Protein AF-0000000072981427 (afdb_homodimer)

Radius of gyration: 25.36 Å; Cα contacts (8 Å, |Δi|>4): 909; chains: 2; bounding box: 56×71×56 Å

Nearest PDB structures (foldseek):
  3c18-assembly2_C  TM=7.265E-01  e=6.516E-14  Exiguobacterium sibiricum 255-15
  6nmm-assembly1_D  TM=7.559E-01  e=4.165E-08  Geobacillus stearothermophilus
  6un8-assembly1_A  TM=7.479E-01  e=6.714E-08  Staphylococcus aureus
  1kny-assembly1_B  TM=7.616E-01  e=3.666E-07  Staphylococcus aureus
  1kan-assembly1_B  TM=7.055E-01  e=3.866E-07  Staphylococcus aureus

Structure (mmCIF, N/CA/C/O backbone):
data_AF-0000000072981427-model_v1
#
loop_
_entity.id
_entity.type
_entity.pdbx_description
1 polymer Nucleotidyltransferase
#
loop_
_atom_site.group_PDB
_atom_site.id
_atom_site.type_symbol
_atom_site.label_atom_id
_atom_site.label_alt_id
_atom_site.label_comp_id
_atom_site.label_asym_id
_atom_site.label_entity_id
_atom_site.label_seq_id
_atom_site.pdbx_PDB_ins_code
_atom_site.Cartn_x
_atom_site.Cartn_y
_atom_site.Cartn_z
_atom_site.occupancy
_atom_site.B_iso_or_equiv
_atom_site.auth_seq_id
_atom_site.auth_comp_id
_atom_site.auth_asym_id
_atom_site.auth_atom_id
_atom_site.pdbx_PDB_model_num
ATOM 1 N N . MET A 1 1 ? -13.695 -31.859 -2.684 1 55.47 1 MET A N 1
ATOM 2 C CA . MET A 1 1 ? -12.812 -31.203 -1.73 1 55.47 1 MET A CA 1
ATOM 3 C C . MET A 1 1 ? -11.609 -32.062 -1.406 1 55.47 1 MET A C 1
ATOM 5 O O . MET A 1 1 ? -10.469 -31.609 -1.407 1 55.47 1 MET A O 1
ATOM 9 N N . ASN A 1 2 ? -11.961 -33.344 -1.376 1 61.03 2 ASN A N 1
ATOM 10 C CA . ASN A 1 2 ? -10.938 -34.312 -1 1 61.03 2 ASN A CA 1
ATOM 11 C C . ASN A 1 2 ? -9.945 -34.531 -2.135 1 61.03 2 ASN A C 1
ATOM 13 O O . ASN A 1 2 ? -8.742 -34.656 -1.898 1 61.03 2 ASN A O 1
ATOM 17 N N . ASP A 1 3 ? -10.492 -34.406 -3.344 1 70.19 3 ASP A N 1
ATOM 18 C CA . ASP A 1 3 ? -9.648 -34.656 -4.508 1 70.19 3 ASP A CA 1
ATOM 19 C C . ASP A 1 3 ? -8.672 -33.5 -4.727 1 70.19 3 ASP A C 1
ATOM 21 O O . ASP A 1 3 ? -7.516 -33.719 -5.102 1 70.19 3 ASP A O 1
ATOM 25 N N . ASN A 1 4 ? -9.117 -32.406 -4.332 1 77.94 4 ASN A N 1
ATOM 26 C CA . ASN A 1 4 ? -8.266 -31.234 -4.484 1 77.94 4 ASN A CA 1
ATOM 27 C C . ASN A 1 4 ? -7.102 -31.25 -3.496 1 77.94 4 ASN A C 1
ATOM 29 O O . ASN A 1 4 ? -5.969 -30.938 -3.861 1 77.94 4 ASN A O 1
ATOM 33 N N . ILE A 1 5 ? -7.406 -31.875 -2.424 1 82.25 5 ILE A N 1
ATOM 34 C CA . ILE A 1 5 ? -6.379 -31.906 -1.388 1 82.25 5 ILE A CA 1
ATOM 35 C C . ILE A 1 5 ? -5.277 -32.906 -1.783 1 82.25 5 ILE A C 1
ATOM 37 O O . ILE A 1 5 ? -4.09 -32.594 -1.63 1 82.25 5 ILE A O 1
ATOM 41 N N . ILE A 1 6 ? -5.668 -33.969 -2.314 1 87.5 6 ILE A N 1
ATOM 42 C CA . ILE A 1 6 ? -4.715 -35 -2.723 1 87.5 6 ILE A CA 1
ATOM 43 C C . ILE A 1 6 ? -3.832 -34.469 -3.848 1 87.5 6 ILE A C 1
ATOM 45 O O . ILE A 1 6 ? -2.619 -34.688 -3.857 1 87.5 6 ILE A O 1
ATOM 49 N N . LYS A 1 7 ? -4.484 -33.781 -4.699 1 90.25 7 LYS A N 1
ATOM 50 C CA . LYS A 1 7 ? -3.754 -33.188 -5.82 1 90.25 7 LYS A CA 1
ATOM 51 C C . LYS A 1 7 ? -2.688 -32.219 -5.332 1 90.25 7 LYS A C 1
ATOM 53 O O . LYS A 1 7 ? -1.546 -32.25 -5.793 1 90.25 7 LYS A O 1
ATOM 58 N N . TYR A 1 8 ? -3.045 -31.438 -4.422 1 90.62 8 TYR A N 1
ATOM 59 C CA . TYR A 1 8 ? -2.121 -30.453 -3.879 1 90.62 8 TYR A CA 1
ATOM 60 C C . TYR A 1 8 ? -0.992 -31.125 -3.109 1 90.62 8 TYR A C 1
ATOM 62 O O . TYR A 1 8 ? 0.171 -30.734 -3.234 1 90.62 8 TYR A O 1
ATOM 70 N N . GLN A 1 9 ? -1.367 -32.156 -2.4 1 90.5 9 GLN A N 1
ATOM 71 C CA . GLN A 1 9 ? -0.367 -32.875 -1.622 1 90.5 9 GLN A CA 1
ATOM 72 C C . GLN A 1 9 ? 0.63 -33.594 -2.533 1 90.5 9 GLN A C 1
ATOM 74 O O . GLN A 1 9 ? 1.832 -33.594 -2.26 1 90.5 9 GLN A O 1
ATOM 79 N N . THR A 1 10 ? 0.104 -34.094 -3.521 1 93.81 10 THR A N 1
ATOM 80 C CA . THR A 1 10 ? 0.963 -34.781 -4.48 1 93.81 10 THR A CA 1
ATOM 81 C C . THR A 1 10 ? 1.921 -33.812 -5.148 1 93.81 10 THR A C 1
ATOM 83 O O . THR A 1 10 ? 3.123 -34.062 -5.23 1 93.81 10 THR A O 1
ATOM 86 N N . ALA A 1 11 ? 1.362 -32.719 -5.598 1 93.31 11 ALA A N 1
ATOM 87 C CA . ALA A 1 11 ? 2.189 -31.672 -6.215 1 93.31 11 ALA A CA 1
ATOM 88 C C . ALA A 1 11 ? 3.275 -31.203 -5.254 1 93.31 11 ALA A C 1
ATOM 90 O O . ALA A 1 11 ? 4.445 -31.109 -5.633 1 93.31 11 ALA A O 1
ATOM 91 N N . PHE A 1 12 ? 2.85 -31.016 -4.074 1 93.56 12 PHE A N 1
ATOM 92 C CA . PHE A 1 12 ? 3.756 -30.547 -3.031 1 93.56 12 PHE A CA 1
ATOM 93 C C . PHE A 1 12 ? 4.875 -31.562 -2.797 1 93.56 12 PHE A C 1
ATOM 95 O O . PHE A 1 12 ? 6.055 -31.203 -2.803 1 93.56 12 PHE A O 1
ATOM 102 N N . ASN A 1 13 ? 4.539 -32.75 -2.646 1 94.56 13 ASN A N 1
ATOM 103 C CA . ASN A 1 13 ? 5.516 -33.812 -2.359 1 94.56 13 ASN A CA 1
ATOM 104 C C . ASN A 1 13 ? 6.492 -34 -3.518 1 94.56 13 ASN A C 1
ATOM 106 O O . ASN A 1 13 ? 7.688 -34.188 -3.299 1 94.56 13 ASN A O 1
ATOM 110 N N . ASN A 1 14 ? 5.98 -33.906 -4.668 1 94.06 14 ASN A N 1
ATOM 111 C CA . ASN A 1 14 ? 6.836 -34.031 -5.84 1 94.06 14 ASN A CA 1
ATOM 112 C C . ASN A 1 14 ? 7.902 -32.938 -5.883 1 94.06 14 ASN A C 1
ATOM 114 O O . ASN A 1 14 ? 9.086 -33.219 -6.086 1 94.06 14 ASN A O 1
ATOM 118 N N . VAL A 1 15 ? 7.465 -31.797 -5.68 1 93.62 15 VAL A N 1
ATOM 119 C CA . VAL A 1 15 ? 8.375 -30.656 -5.75 1 93.62 15 VAL A CA 1
ATOM 120 C C . VAL A 1 15 ? 9.398 -30.734 -4.613 1 93.62 15 VAL A C 1
ATOM 122 O O . VAL A 1 15 ? 10.594 -30.531 -4.828 1 93.62 15 VAL A O 1
ATOM 125 N N . ILE A 1 16 ? 8.945 -31.078 -3.463 1 95.06 16 ILE A N 1
ATOM 126 C CA . ILE A 1 16 ? 9.82 -31.141 -2.297 1 95.06 16 ILE A CA 1
ATOM 127 C C . ILE A 1 16 ? 10.867 -32.25 -2.496 1 95.06 16 ILE A C 1
ATOM 129 O O . ILE A 1 16 ? 12.047 -32.031 -2.184 1 95.06 16 ILE A O 1
ATOM 133 N N . ASN A 1 17 ? 10.422 -33.344 -2.986 1 94.5 17 ASN A N 1
ATOM 134 C CA . ASN A 1 17 ? 11.352 -34.438 -3.238 1 94.5 17 ASN A CA 1
ATOM 135 C C . ASN A 1 17 ? 12.438 -34.031 -4.227 1 94.5 17 ASN A C 1
ATOM 137 O O . ASN A 1 17 ? 13.617 -34.312 -4.023 1 94.5 17 ASN A O 1
ATOM 141 N N . ARG A 1 18 ? 12.039 -33.344 -5.191 1 92.25 18 ARG A N 1
ATOM 142 C CA . ARG A 1 18 ? 12.992 -32.875 -6.184 1 92.25 18 ARG A CA 1
ATOM 143 C C . ARG A 1 18 ? 13.969 -31.875 -5.566 1 92.25 18 ARG A C 1
ATOM 145 O O . ARG A 1 18 ? 15.18 -31.953 -5.797 1 92.25 18 ARG A O 1
ATOM 152 N N . LEU A 1 19 ? 13.438 -30.969 -4.809 1 93.56 19 LEU A N 1
ATOM 153 C CA . LEU A 1 19 ? 14.266 -29.938 -4.203 1 93.56 19 LEU A CA 1
ATOM 154 C C . LEU A 1 19 ? 15.203 -30.531 -3.152 1 93.56 19 LEU A C 1
ATOM 156 O O . LEU A 1 19 ? 16.344 -30.094 -3.012 1 93.56 19 LEU A O 1
ATOM 160 N N . ARG A 1 20 ? 14.75 -31.516 -2.465 1 94.19 20 ARG A N 1
ATOM 161 C CA . ARG A 1 20 ? 15.539 -32.156 -1.432 1 94.19 20 ARG A CA 1
ATOM 162 C C . ARG A 1 20 ? 16.766 -32.844 -2.031 1 94.19 20 ARG A C 1
ATOM 164 O O . ARG A 1 20 ? 17.828 -32.906 -1.398 1 94.19 20 ARG A O 1
ATOM 171 N N . ASN A 1 21 ? 16.625 -33.25 -3.164 1 91.81 21 ASN A N 1
ATOM 172 C CA . ASN A 1 21 ? 17.703 -34 -3.816 1 91.81 21 ASN A CA 1
ATOM 173 C C . ASN A 1 21 ? 18.625 -33.062 -4.586 1 91.81 21 ASN A C 1
ATOM 175 O O . ASN A 1 21 ? 19.625 -33.5 -5.148 1 91.81 21 ASN A O 1
ATOM 179 N N . ASN A 1 22 ? 18.312 -31.859 -4.617 1 91.44 22 ASN A N 1
ATOM 180 C CA . ASN A 1 22 ? 19.172 -30.859 -5.266 1 91.44 22 ASN A CA 1
ATOM 181 C C . ASN A 1 22 ? 20.188 -30.281 -4.293 1 91.44 22 ASN A C 1
ATOM 183 O O . ASN A 1 22 ? 19.812 -29.672 -3.283 1 91.44 22 ASN A O 1
ATOM 187 N N . GLU A 1 23 ? 21.375 -30.391 -4.621 1 89.31 23 GLU A N 1
ATOM 188 C CA . GLU A 1 23 ? 22.438 -30.016 -3.703 1 89.31 23 GLU A CA 1
ATOM 189 C C . GLU A 1 23 ? 22.484 -28.516 -3.482 1 89.31 23 GLU A C 1
ATOM 191 O O . GLU A 1 23 ? 22.922 -28.047 -2.434 1 89.31 23 GLU A O 1
ATOM 196 N N . SER A 1 24 ? 21.984 -27.828 -4.402 1 91.75 24 SER A N 1
ATOM 197 C CA . SER A 1 24 ? 22.047 -26.375 -4.301 1 91.75 24 SER A CA 1
ATOM 198 C C . SER A 1 24 ? 20.953 -25.828 -3.373 1 91.75 24 SER A C 1
ATOM 200 O O . SER A 1 24 ? 21.031 -24.688 -2.916 1 91.75 24 SER A O 1
ATOM 202 N N . VAL A 1 25 ? 19.953 -26.625 -3.17 1 94.44 25 VAL A N 1
ATOM 203 C CA . VAL A 1 25 ? 18.859 -26.203 -2.303 1 94.44 25 VAL A CA 1
ATOM 204 C C . VAL A 1 25 ? 19.188 -26.547 -0.852 1 94.44 25 VAL A C 1
ATOM 206 O O . VAL A 1 25 ? 19.406 -27.719 -0.518 1 94.44 25 VAL A O 1
ATOM 209 N N . LEU A 1 26 ? 19.141 -25.516 -0.061 1 95.81 26 LEU A N 1
ATOM 210 C CA . LEU A 1 26 ? 19.562 -25.703 1.325 1 95.81 26 LEU A CA 1
ATOM 211 C C . LEU A 1 26 ? 18.359 -25.875 2.24 1 95.81 26 LEU A C 1
ATOM 213 O O . LEU A 1 26 ? 18.438 -26.562 3.264 1 95.81 26 LEU A O 1
ATOM 217 N N . ALA A 1 27 ? 17.359 -25.219 1.921 1 95.56 27 ALA A N 1
ATOM 218 C CA . ALA A 1 27 ? 16.156 -25.297 2.762 1 95.56 27 ALA A CA 1
ATOM 219 C C . ALA A 1 27 ? 14.914 -24.891 1.98 1 95.56 27 ALA A C 1
ATOM 221 O O . ALA A 1 27 ? 14.992 -24.141 1.003 1 95.56 27 ALA A O 1
ATOM 222 N N . VAL A 1 28 ? 13.797 -25.453 2.414 1 95.94 28 VAL A N 1
ATOM 223 C CA . VAL A 1 28 ? 12.492 -25.125 1.841 1 95.94 28 VAL A CA 1
ATOM 224 C C . VAL A 1 28 ? 11.484 -24.859 2.959 1 95.94 28 VAL A C 1
ATOM 226 O O . VAL A 1 28 ? 11.422 -25.625 3.93 1 95.94 28 VAL A O 1
ATOM 229 N N . MET A 1 29 ? 10.805 -23.766 2.818 1 93.12 29 MET A N 1
ATOM 230 C CA . MET A 1 29 ? 9.68 -23.453 3.691 1 93.12 29 MET A CA 1
ATOM 231 C C . MET A 1 29 ? 8.383 -23.328 2.891 1 93.12 29 MET A C 1
ATOM 233 O O . MET A 1 29 ? 8.398 -22.891 1.738 1 93.12 29 MET A O 1
ATOM 237 N N . VAL A 1 30 ? 7.34 -23.812 3.467 1 93.75 30 VAL A N 1
ATOM 238 C CA . VAL A 1 30 ? 6.023 -23.688 2.85 1 93.75 30 VAL A CA 1
ATOM 239 C C . VAL A 1 30 ? 5.156 -22.734 3.68 1 93.75 30 VAL A C 1
ATOM 241 O O . VAL A 1 30 ? 5.289 -22.672 4.902 1 93.75 30 VAL A O 1
ATOM 244 N N . PHE A 1 31 ? 4.355 -21.875 2.982 1 88.19 31 PHE A N 1
ATOM 245 C CA . PHE A 1 31 ? 3.439 -20.969 3.668 1 88.19 31 PHE A CA 1
ATOM 246 C C . PHE A 1 31 ? 2.156 -20.781 2.863 1 88.19 31 PHE A C 1
ATOM 248 O O . PHE A 1 31 ? 1.957 -21.453 1.844 1 88.19 31 PHE A O 1
ATOM 255 N N . GLY A 1 32 ? 1.203 -20.078 3.477 1 85.56 32 GLY A N 1
ATOM 256 C CA . GLY A 1 32 ? -0.062 -19.859 2.793 1 85.56 32 GLY A CA 1
ATOM 257 C C . GLY A 1 32 ? -1.084 -20.938 3.07 1 85.56 32 GLY A C 1
ATOM 258 O O . GLY A 1 32 ? -1.137 -21.484 4.176 1 85.56 32 GLY A O 1
ATOM 259 N N . SER A 1 33 ? -1.83 -21.234 2.053 1 83.25 33 SER A N 1
ATOM 260 C CA . SER A 1 33 ? -3.004 -22.094 2.219 1 83.25 33 SER A CA 1
ATOM 261 C C . SER A 1 33 ? -2.607 -23.531 2.553 1 83.25 33 SER A C 1
ATOM 263 O O . SER A 1 33 ? -3.383 -24.266 3.162 1 83.25 33 SER A O 1
ATOM 265 N N . MET A 1 34 ? -1.425 -23.859 2.189 1 80.81 34 MET A N 1
ATOM 266 C CA . MET A 1 34 ? -0.952 -25.219 2.488 1 80.81 34 MET A CA 1
ATOM 267 C C . MET A 1 34 ? -0.782 -25.406 3.99 1 80.81 34 MET A C 1
ATOM 269 O O . MET A 1 34 ? -0.944 -26.516 4.496 1 80.81 34 MET A O 1
ATOM 273 N N . VAL A 1 35 ? -0.45 -24.406 4.629 1 80.25 35 VAL A N 1
ATOM 274 C CA . VAL A 1 35 ? -0.17 -24.469 6.059 1 80.25 35 VAL A CA 1
ATOM 275 C C . VAL A 1 35 ? -1.442 -24.188 6.848 1 80.25 35 VAL A C 1
ATOM 277 O O . VAL A 1 35 ? -1.757 -24.891 7.809 1 80.25 35 VAL A O 1
ATOM 280 N N . THR A 1 36 ? -2.195 -23.172 6.434 1 76 36 THR A N 1
ATOM 281 C CA . THR A 1 36 ? -3.371 -22.734 7.18 1 76 36 THR A CA 1
ATOM 282 C C . THR A 1 36 ? -4.539 -23.688 6.957 1 76 36 THR A C 1
ATOM 284 O O . THR A 1 36 ? -5.484 -23.719 7.746 1 76 36 THR A O 1
ATOM 287 N N . GLY A 1 37 ? -4.527 -24.359 5.84 1 74.88 37 GLY A N 1
ATOM 288 C CA . GLY A 1 37 ? -5.562 -25.344 5.578 1 74.88 37 GLY A CA 1
ATOM 289 C C . GLY A 1 37 ? -6.734 -24.781 4.797 1 74.88 37 GLY A C 1
ATOM 290 O O . GLY A 1 37 ? -7.703 -25.5 4.52 1 74.88 37 GLY A O 1
ATOM 291 N N . ASP A 1 38 ? -6.719 -23.594 4.492 1 78 38 ASP A N 1
ATOM 292 C CA . ASP A 1 38 ? -7.816 -22.984 3.746 1 78 38 ASP A CA 1
ATOM 293 C C . ASP A 1 38 ? -7.605 -23.141 2.24 1 78 38 ASP A C 1
ATOM 295 O O . ASP A 1 38 ? -7.738 -22.172 1.489 1 78 38 ASP A O 1
ATOM 299 N N . LEU A 1 39 ? -7.309 -24.344 1.842 1 81.19 39 LEU A N 1
ATOM 300 C CA . LEU A 1 39 ? -7.105 -24.672 0.434 1 81.19 39 LEU A CA 1
ATOM 301 C C . LEU A 1 39 ? -8.43 -24.672 -0.322 1 81.19 39 LEU A C 1
ATOM 303 O O . LEU A 1 39 ? -9.445 -25.141 0.192 1 81.19 39 LEU A O 1
ATOM 307 N N . TRP A 1 40 ? -8.391 -24.047 -1.452 1 82.06 40 TRP A N 1
ATOM 308 C CA . TRP A 1 40 ? -9.531 -24.094 -2.357 1 82.06 40 TRP A CA 1
ATOM 309 C C . TRP A 1 40 ? -9.078 -24.328 -3.795 1 82.06 40 TRP A C 1
ATOM 311 O O . TRP A 1 40 ? -7.883 -24.484 -4.059 1 82.06 40 TRP A O 1
ATOM 321 N N . GLU A 1 41 ? -9.922 -24.359 -4.762 1 81.38 41 GLU A N 1
ATOM 322 C CA . GLU A 1 41 ? -9.641 -24.844 -6.109 1 81.38 41 GLU A CA 1
ATOM 323 C C . GLU A 1 41 ? -8.664 -23.922 -6.84 1 81.38 41 GLU A C 1
ATOM 325 O O . GLU A 1 41 ? -7.898 -24.375 -7.691 1 81.38 41 GLU A O 1
ATOM 330 N N . GLU A 1 42 ? -8.602 -22.688 -6.477 1 83.88 42 GLU A N 1
ATOM 331 C CA . GLU A 1 42 ? -7.746 -21.766 -7.219 1 83.88 42 GLU A CA 1
ATOM 332 C C . GLU A 1 42 ? -6.516 -21.375 -6.402 1 83.88 42 GLU A C 1
ATOM 334 O O . GLU A 1 42 ? -5.754 -20.484 -6.797 1 83.88 42 GLU A O 1
ATOM 339 N N . SER A 1 43 ? -6.254 -22.188 -5.395 1 87.88 43 SER A N 1
ATOM 340 C CA . SER A 1 43 ? -5.102 -21.891 -4.547 1 87.88 43 SER A CA 1
ATOM 341 C C . SER A 1 43 ? -3.793 -22.234 -5.25 1 87.88 43 SER A C 1
ATOM 343 O O . SER A 1 43 ? -3.777 -23.062 -6.168 1 87.88 43 SER A O 1
ATOM 345 N N . ASP A 1 44 ? -2.826 -21.547 -4.852 1 91.81 44 ASP A N 1
ATOM 346 C CA . ASP A 1 44 ? -1.47 -21.922 -5.227 1 91.81 44 ASP A CA 1
ATOM 347 C C . ASP A 1 44 ? -0.688 -22.422 -4.012 1 91.81 44 ASP A C 1
ATOM 349 O O . ASP A 1 44 ? -1.183 -22.375 -2.885 1 91.81 44 ASP A O 1
ATOM 353 N N . ILE A 1 45 ? 0.431 -23.109 -4.324 1 93.06 45 ILE A N 1
ATOM 354 C CA . ILE A 1 45 ? 1.374 -23.484 -3.275 1 93.06 45 ILE A CA 1
ATOM 355 C C . ILE A 1 45 ? 2.469 -22.422 -3.166 1 93.06 45 ILE A C 1
ATOM 357 O O . ILE A 1 45 ? 3.109 -22.078 -4.164 1 93.06 45 ILE A O 1
ATOM 361 N N . ASP A 1 46 ? 2.625 -21.938 -2.018 1 92.62 46 ASP A N 1
ATOM 362 C CA . ASP A 1 46 ? 3.65 -20.922 -1.791 1 92.62 46 ASP A CA 1
ATOM 363 C C . ASP A 1 46 ? 4.883 -21.531 -1.125 1 92.62 46 ASP A C 1
ATOM 365 O O . ASP A 1 46 ? 4.793 -22.094 -0.035 1 92.62 46 ASP A O 1
ATOM 369 N N . LEU A 1 47 ? 6.059 -21.359 -1.753 1 93.62 47 LEU A N 1
ATOM 370 C CA . LEU A 1 47 ? 7.297 -21.906 -1.217 1 93.62 47 LEU A CA 1
ATOM 371 C C . LEU A 1 47 ? 8.352 -20.828 -1.058 1 93.62 47 LEU A C 1
ATOM 373 O O . LEU A 1 47 ? 8.406 -19.875 -1.854 1 93.62 47 LEU A O 1
ATOM 377 N N . PHE A 1 48 ? 9.078 -20.969 -0.089 1 91.19 48 PHE A N 1
ATOM 378 C CA . PHE A 1 48 ? 10.32 -20.234 0.104 1 91.19 48 PHE A CA 1
ATOM 379 C C . PHE A 1 48 ? 11.523 -21.172 0.017 1 91.19 48 PHE A C 1
ATOM 381 O O . PHE A 1 48 ? 11.625 -22.125 0.794 1 91.19 48 PHE A O 1
ATOM 388 N N . VAL A 1 49 ? 12.414 -20.859 -0.907 1 92.75 49 VAL A N 1
ATOM 389 C CA . VAL A 1 49 ? 13.531 -21.766 -1.159 1 92.75 49 VAL A CA 1
ATOM 390 C C . VAL A 1 49 ? 14.852 -21.031 -0.949 1 92.75 49 VAL A C 1
ATOM 392 O O . VAL A 1 49 ? 15.07 -19.969 -1.53 1 92.75 49 VAL A O 1
ATOM 395 N N . VAL A 1 50 ? 15.672 -21.562 -0.135 1 92.25 50 VAL A N 1
ATOM 396 C CA . VAL A 1 50 ? 17 -21.016 0.118 1 92.25 50 VAL A CA 1
ATOM 397 C C . VAL A 1 50 ? 18.047 -21.828 -0.625 1 92.25 50 VAL A C 1
ATOM 399 O O . VAL A 1 50 ? 18.109 -23.047 -0.488 1 92.25 50 VAL A O 1
ATOM 402 N N . THR A 1 51 ? 18.844 -21.156 -1.35 1 92.88 51 THR A N 1
ATOM 403 C CA . THR A 1 51 ? 19.859 -21.828 -2.139 1 92.88 51 THR A CA 1
ATOM 404 C C . THR A 1 51 ? 21.25 -21.328 -1.769 1 92.88 51 THR A C 1
ATOM 406 O O . THR A 1 51 ? 21.391 -20.281 -1.132 1 92.88 51 THR A O 1
ATOM 409 N N . ASN A 1 52 ? 22.281 -22.078 -2.111 1 91.44 52 ASN A N 1
ATOM 410 C CA . ASN A 1 52 ? 23.672 -21.656 -1.883 1 91.44 52 ASN A CA 1
ATOM 411 C C . ASN A 1 52 ? 24.266 -21.016 -3.131 1 91.44 52 ASN A C 1
ATOM 413 O O . ASN A 1 52 ? 25.484 -20.781 -3.189 1 91.44 52 ASN A O 1
ATOM 417 N N . GLU A 1 53 ? 23.453 -20.859 -4.074 1 87.31 53 GLU A N 1
ATOM 418 C CA . GLU A 1 53 ? 23.906 -20.234 -5.312 1 87.31 53 GLU A CA 1
ATOM 419 C C . GLU A 1 53 ? 23.094 -18.969 -5.621 1 87.31 53 GLU A C 1
ATOM 421 O O . GLU A 1 53 ? 21.953 -18.828 -5.164 1 87.31 53 GLU A O 1
ATOM 426 N N . ASP A 1 54 ? 23.812 -18.078 -6.277 1 78.31 54 ASP A N 1
ATOM 427 C CA . ASP A 1 54 ? 23.141 -16.844 -6.695 1 78.31 54 ASP A CA 1
ATOM 428 C C . ASP A 1 54 ? 22.266 -17.094 -7.926 1 78.31 54 ASP A C 1
ATOM 430 O O . ASP A 1 54 ? 22.766 -17.141 -9.047 1 78.31 54 ASP A O 1
ATOM 434 N N . ILE A 1 55 ? 21.062 -17.406 -7.609 1 75.25 55 ILE A N 1
ATOM 435 C CA . ILE A 1 55 ? 20.094 -17.531 -8.695 1 75.25 55 ILE A CA 1
ATOM 436 C C . ILE A 1 55 ? 19.5 -16.156 -9.023 1 75.25 55 ILE A C 1
ATOM 438 O O . ILE A 1 55 ? 19.047 -15.445 -8.125 1 75.25 55 ILE A O 1
ATOM 442 N N . LYS A 1 56 ? 19.547 -15.648 -10.055 1 73.75 56 LYS A N 1
ATOM 443 C CA . LYS A 1 56 ? 19.219 -14.289 -10.477 1 73.75 56 LYS A CA 1
ATOM 444 C C . LYS A 1 56 ? 17.719 -14.055 -10.461 1 73.75 56 LYS A C 1
ATOM 446 O O . LYS A 1 56 ? 17.25 -12.938 -10.719 1 73.75 56 LYS A O 1
ATOM 451 N N . VAL A 1 57 ? 17.031 -15.188 -10.156 1 77.38 57 VAL A N 1
ATOM 452 C CA . VAL A 1 57 ? 15.586 -15.047 -10.148 1 77.38 57 VAL A CA 1
ATOM 453 C C . VAL A 1 57 ? 15.07 -15.102 -8.711 1 77.38 57 VAL A C 1
ATOM 455 O O . VAL A 1 57 ? 15.383 -16.031 -7.969 1 77.38 57 VAL A O 1
ATOM 458 N N . GLU A 1 58 ? 14.25 -14.07 -8.406 1 82.31 58 GLU A N 1
ATOM 459 C CA . GLU A 1 58 ? 13.75 -14.008 -7.039 1 82.31 58 GLU A CA 1
ATOM 460 C C . GLU A 1 58 ? 12.383 -14.68 -6.918 1 82.31 58 GLU A C 1
ATOM 462 O O . GLU A 1 58 ? 12.07 -15.281 -5.891 1 82.31 58 GLU A O 1
ATOM 467 N N . LYS A 1 59 ? 11.609 -14.594 -7.965 1 89.62 59 LYS A N 1
ATOM 468 C CA . LYS A 1 59 ? 10.273 -15.172 -7.953 1 89.62 59 LYS A CA 1
ATOM 469 C C . LYS A 1 59 ? 10.062 -16.094 -9.148 1 89.62 59 LYS A C 1
ATOM 471 O O . LYS A 1 59 ? 10.344 -15.719 -10.289 1 89.62 59 LYS A O 1
ATOM 476 N N . ILE A 1 60 ? 9.602 -17.234 -8.781 1 92.38 60 ILE A N 1
ATOM 477 C CA . ILE A 1 60 ? 9.352 -18.219 -9.82 1 92.38 60 ILE A CA 1
ATOM 478 C C . ILE A 1 60 ? 7.895 -18.672 -9.766 1 92.38 60 ILE A C 1
ATOM 480 O O . ILE A 1 60 ? 7.367 -18.969 -8.695 1 92.38 60 ILE A O 1
ATOM 484 N N . TYR A 1 61 ? 7.328 -18.656 -10.969 1 95.38 61 TYR A N 1
ATOM 485 C CA . TYR A 1 61 ? 5.992 -19.219 -11.109 1 95.38 61 TYR A CA 1
ATOM 486 C C . TYR A 1 61 ? 6.031 -20.516 -11.922 1 95.38 61 TYR A C 1
ATOM 488 O O . TYR A 1 61 ? 6.539 -20.531 -13.047 1 95.38 61 TYR A O 1
ATOM 496 N N . THR A 1 62 ? 5.605 -21.516 -11.266 1 93.88 62 THR A N 1
ATOM 497 C CA . THR A 1 62 ? 5.641 -22.828 -11.898 1 93.88 62 THR A CA 1
ATOM 498 C C . THR A 1 62 ? 4.359 -23.609 -11.609 1 93.88 62 THR A C 1
ATOM 500 O O . THR A 1 62 ? 3.404 -23.047 -11.062 1 93.88 62 THR A O 1
ATOM 503 N N . GLN A 1 63 ? 4.293 -24.781 -12.188 1 92.62 63 GLN A N 1
ATOM 504 C CA . GLN A 1 63 ? 3.166 -25.672 -11.93 1 92.62 63 GLN A CA 1
ATOM 505 C C . GLN A 1 63 ? 3.631 -27.125 -11.797 1 92.62 63 GLN A C 1
ATOM 507 O O . GLN A 1 63 ? 4.633 -27.516 -12.398 1 92.62 63 GLN A O 1
ATOM 512 N N . GLU A 1 64 ? 3.014 -27.797 -10.922 1 90.69 64 GLU A N 1
ATOM 513 C CA . GLU A 1 64 ? 3.191 -29.219 -10.711 1 90.69 64 GLU A CA 1
ATOM 514 C C . GLU A 1 64 ? 1.847 -29.938 -10.609 1 90.69 64 GLU A C 1
ATOM 516 O O . GLU A 1 64 ? 1.016 -29.594 -9.766 1 90.69 64 GLU A O 1
ATOM 521 N N . GLU A 1 65 ? 1.562 -30.922 -11.5 1 88.62 65 GLU A N 1
ATOM 522 C CA . GLU A 1 65 ? 0.275 -31.609 -11.516 1 88.62 65 GLU A CA 1
ATOM 523 C C . GLU A 1 65 ? -0.876 -30.625 -11.664 1 88.62 65 GLU A C 1
ATOM 525 O O . GLU A 1 65 ? -1.843 -30.656 -10.906 1 88.62 65 GLU A O 1
ATOM 530 N N . ASP A 1 66 ? -0.664 -29.625 -12.398 1 87.38 66 ASP A N 1
ATOM 531 C CA . ASP A 1 66 ? -1.656 -28.625 -12.742 1 87.38 66 ASP A CA 1
ATOM 532 C C . ASP A 1 66 ? -1.955 -27.719 -11.547 1 87.38 66 ASP A C 1
ATOM 534 O O . ASP A 1 66 ? -2.996 -27.062 -11.508 1 87.38 66 ASP A O 1
ATOM 538 N N . VAL A 1 67 ? -1.122 -27.828 -10.539 1 92.25 67 VAL A N 1
ATOM 539 C CA . VAL A 1 67 ? -1.236 -26.938 -9.391 1 92.25 67 VAL A CA 1
ATOM 540 C C . VAL A 1 67 ? -0.218 -25.812 -9.508 1 92.25 67 VAL A C 1
ATOM 542 O O . VAL A 1 67 ? 0.982 -26.062 -9.648 1 92.25 67 VAL A O 1
ATOM 545 N N . PRO A 1 68 ? -0.734 -24.594 -9.492 1 93.81 68 PRO A N 1
ATOM 546 C CA . PRO A 1 68 ? 0.217 -23.484 -9.531 1 93.81 68 PRO A CA 1
ATOM 547 C C . PRO A 1 68 ? 1.089 -23.406 -8.273 1 93.81 68 PRO A C 1
ATOM 549 O O . PRO A 1 68 ? 0.607 -23.656 -7.168 1 93.81 68 PRO A O 1
ATOM 552 N N . ILE A 1 69 ? 2.383 -23.094 -8.5 1 94.75 69 ILE A N 1
ATOM 553 C CA . ILE A 1 69 ? 3.33 -22.938 -7.402 1 94.75 69 ILE A CA 1
ATOM 554 C C . ILE A 1 69 ? 4.074 -21.609 -7.539 1 94.75 69 ILE A C 1
ATOM 556 O O . ILE A 1 69 ? 4.609 -21.297 -8.609 1 94.75 69 ILE A O 1
ATOM 560 N N . HIS A 1 70 ? 3.982 -20.859 -6.531 1 94.25 70 HIS A N 1
ATOM 561 C CA . HIS A 1 70 ? 4.734 -19.609 -6.43 1 94.25 70 HIS A CA 1
ATOM 562 C C . HIS A 1 70 ? 5.941 -19.766 -5.508 1 94.25 70 HIS A C 1
ATOM 564 O O . HIS A 1 70 ? 5.785 -20.094 -4.328 1 94.25 70 HIS A O 1
ATOM 570 N N . VAL A 1 71 ? 7.117 -19.5 -6.082 1 93.69 71 VAL A N 1
ATOM 571 C CA . VAL A 1 71 ? 8.344 -19.75 -5.328 1 93.69 71 VAL A CA 1
ATOM 572 C C . VAL A 1 71 ? 9.133 -18.453 -5.16 1 93.69 71 VAL A C 1
ATOM 574 O O . VAL A 1 71 ? 9.359 -17.734 -6.133 1 93.69 71 VAL A O 1
ATOM 577 N N . LYS A 1 72 ? 9.438 -18.188 -4.004 1 88.94 72 LYS A N 1
ATOM 578 C CA . LYS A 1 72 ? 10.453 -17.172 -3.727 1 88.94 72 LYS A CA 1
ATOM 579 C C . LYS A 1 72 ? 11.805 -17.812 -3.428 1 88.94 72 LYS A C 1
ATOM 581 O O . LYS A 1 72 ? 11.922 -18.625 -2.508 1 88.94 72 LYS A O 1
ATOM 586 N N . ILE A 1 73 ? 12.773 -17.453 -4.219 1 90.31 73 ILE A N 1
ATOM 587 C CA . ILE A 1 73 ? 14.102 -18.031 -4.066 1 90.31 73 ILE A CA 1
ATOM 588 C C . ILE A 1 73 ? 15.062 -16.984 -3.51 1 90.31 73 ILE A C 1
ATOM 590 O O . ILE A 1 73 ? 15.062 -15.836 -3.959 1 90.31 73 ILE A O 1
ATOM 594 N N . ILE A 1 74 ? 15.852 -17.469 -2.535 1 86.5 74 ILE A N 1
ATOM 595 C CA . ILE A 1 74 ? 16.797 -16.547 -1.926 1 86.5 74 ILE A CA 1
ATOM 596 C C . ILE A 1 74 ? 18.156 -17.25 -1.737 1 86.5 74 ILE A C 1
ATOM 598 O O . ILE A 1 74 ? 18.203 -18.406 -1.338 1 86.5 74 ILE A O 1
ATOM 602 N N . ASP A 1 75 ? 19.094 -16.469 -2.037 1 89.69 75 ASP A N 1
ATOM 603 C CA . ASP A 1 75 ? 20.453 -16.922 -1.732 1 89.69 75 ASP A CA 1
ATOM 604 C C . ASP A 1 75 ? 20.734 -16.844 -0.235 1 89.69 75 ASP A C 1
ATOM 606 O O . ASP A 1 75 ? 20.406 -15.836 0.406 1 89.69 75 ASP A O 1
ATOM 610 N N . LYS A 1 76 ? 21.391 -17.812 0.225 1 89.19 76 LYS A N 1
ATOM 611 C CA . LYS A 1 76 ? 21.719 -17.859 1.647 1 89.19 76 LYS A CA 1
ATOM 612 C C . LYS A 1 76 ? 22.422 -16.578 2.092 1 89.19 76 LYS A C 1
ATOM 614 O O . LYS A 1 76 ? 22.156 -16.062 3.186 1 89.19 76 LYS A O 1
ATOM 619 N N . LYS A 1 77 ? 23.219 -16.016 1.316 1 85.69 77 LYS A N 1
ATOM 620 C CA . LYS A 1 77 ? 24 -14.836 1.657 1 85.69 77 LYS A CA 1
ATOM 621 C C . LYS A 1 77 ? 23.109 -13.625 1.879 1 85.69 77 LYS A C 1
ATOM 623 O O . LYS A 1 77 ? 23.5 -12.664 2.541 1 85.69 77 LYS A O 1
ATOM 628 N N . ASN A 1 78 ? 21.875 -13.75 1.346 1 81.56 78 ASN A N 1
ATOM 629 C CA . ASN A 1 78 ? 20.969 -12.609 1.426 1 81.56 78 ASN A CA 1
ATOM 630 C C . ASN A 1 78 ? 19.875 -12.836 2.463 1 81.56 78 ASN A C 1
ATOM 632 O O . ASN A 1 78 ? 18.953 -12.023 2.592 1 81.56 78 ASN A O 1
ATOM 636 N N . LEU A 1 79 ? 19.969 -13.859 3.137 1 78.56 79 LEU A N 1
ATOM 637 C CA . LEU A 1 79 ? 18.922 -14.219 4.09 1 78.56 79 LEU A CA 1
ATOM 638 C C . LEU A 1 79 ? 18.781 -13.156 5.176 1 78.56 79 LEU A C 1
ATOM 640 O O . LEU A 1 79 ? 17.672 -12.789 5.555 1 78.56 79 LEU A O 1
ATOM 644 N N . ASP A 1 80 ? 19.875 -12.656 5.566 1 72.62 80 ASP A N 1
ATOM 645 C CA . ASP A 1 80 ? 19.859 -11.703 6.664 1 72.62 80 ASP A CA 1
ATOM 646 C C . ASP A 1 80 ? 19.312 -10.352 6.207 1 72.62 80 ASP A C 1
ATOM 648 O O . ASP A 1 80 ? 18.766 -9.594 7.012 1 72.62 80 ASP A O 1
ATOM 652 N N . LYS A 1 81 ? 19.516 -10.133 5 1 70.62 81 LYS A N 1
ATOM 653 C CA . LYS A 1 81 ? 19 -8.867 4.477 1 70.62 81 LYS A CA 1
ATOM 654 C C . LYS A 1 81 ? 17.484 -8.82 4.52 1 70.62 81 LYS A C 1
ATOM 656 O O . LYS A 1 81 ? 16.891 -7.746 4.648 1 70.62 81 LYS A O 1
ATOM 661 N N . ILE A 1 82 ? 16.969 -9.93 4.32 1 64.31 82 ILE A N 1
ATOM 662 C CA . ILE A 1 82 ? 15.508 -10.016 4.344 1 64.31 82 ILE A CA 1
ATOM 663 C C . ILE A 1 82 ? 14.992 -9.68 5.742 1 64.31 82 ILE A C 1
ATOM 665 O O . ILE A 1 82 ? 13.953 -9.031 5.891 1 64.31 82 ILE A O 1
ATOM 669 N N . TYR A 1 83 ? 15.797 -10.031 6.672 1 60.38 83 TYR A N 1
ATOM 670 C CA . TYR A 1 83 ? 15.383 -9.82 8.055 1 60.38 83 TYR A CA 1
ATOM 671 C C . TYR A 1 83 ? 15.531 -8.359 8.453 1 60.38 83 TYR A C 1
ATOM 673 O O . TYR A 1 83 ? 14.742 -7.844 9.258 1 60.38 83 TYR A O 1
ATOM 681 N N . GLN A 1 84 ? 16.516 -7.781 7.957 1 58.81 84 GLN A N 1
ATOM 682 C CA . GLN A 1 84 ? 16.781 -6.43 8.445 1 58.81 84 GLN A CA 1
ATOM 683 C C . GLN A 1 84 ? 15.633 -5.488 8.102 1 58.81 84 GLN A C 1
ATOM 685 O O . GLN A 1 84 ? 15.227 -4.668 8.922 1 58.81 84 GLN A O 1
ATOM 690 N N . CYS A 1 85 ? 15.234 -5.426 6.926 1 56.56 85 CYS A N 1
ATOM 691 C CA . CYS A 1 85 ? 14.148 -4.508 6.598 1 56.56 85 CYS A CA 1
ATOM 692 C C . CYS A 1 85 ? 12.898 -5.266 6.172 1 56.56 85 CYS A C 1
ATOM 694 O O . CYS A 1 85 ? 11.781 -4.77 6.332 1 56.56 85 CYS A O 1
ATOM 696 N N . ASP A 1 86 ? 13.188 -6.398 5.609 1 54.12 86 ASP A N 1
ATOM 697 C CA . ASP A 1 86 ? 12.039 -7.031 4.965 1 54.12 86 ASP A CA 1
ATOM 698 C C . ASP A 1 86 ? 11.195 -7.797 5.98 1 54.12 86 ASP A C 1
ATOM 700 O O . ASP A 1 86 ? 9.969 -7.828 5.879 1 54.12 86 ASP A O 1
ATOM 704 N N . LEU A 1 87 ? 11.938 -8.617 6.895 1 50.09 87 LEU A N 1
ATOM 705 C CA . LEU A 1 87 ? 11.18 -9.438 7.832 1 50.09 87 LEU A CA 1
ATOM 706 C C . LEU A 1 87 ? 10.469 -8.562 8.859 1 50.09 87 LEU A C 1
ATOM 708 O O . LEU A 1 87 ? 9.508 -9 9.5 1 50.09 87 LEU A O 1
ATOM 712 N N . ARG A 1 88 ? 11.133 -7.613 9.422 1 45.56 88 ARG A N 1
ATOM 713 C CA . ARG A 1 88 ? 10.766 -6.957 10.672 1 45.56 88 ARG A CA 1
ATOM 714 C C . ARG A 1 88 ? 9.297 -6.555 10.664 1 45.56 88 ARG A C 1
ATOM 716 O O . ARG A 1 88 ? 8.656 -6.527 11.719 1 45.56 88 ARG A O 1
ATOM 723 N N . GLY A 1 89 ? 8.703 -5.977 9.672 1 48.16 89 GLY A N 1
ATOM 724 C CA . GLY A 1 89 ? 7.371 -5.469 9.961 1 48.16 89 GLY A CA 1
ATOM 725 C C . GLY A 1 89 ? 6.297 -6.07 9.078 1 48.16 89 GLY A C 1
ATOM 726 O O . GLY A 1 89 ? 5.105 -5.973 9.383 1 48.16 89 GLY A O 1
ATOM 727 N N . GLY A 1 90 ? 6.488 -6.219 7.816 1 53.47 90 GLY A N 1
ATOM 728 C CA . GLY A 1 90 ? 5.363 -6.277 6.898 1 53.47 90 GLY A CA 1
ATOM 729 C C . GLY A 1 90 ? 4.816 -7.68 6.715 1 53.47 90 GLY A C 1
ATOM 730 O O . GLY A 1 90 ? 4.848 -8.492 7.641 1 53.47 90 GLY A O 1
ATOM 731 N N . LYS A 1 91 ? 4.383 -7.945 5.559 1 59.78 91 LYS A N 1
ATOM 732 C CA . LYS A 1 91 ? 3.766 -9.148 5.012 1 59.78 91 LYS A CA 1
ATOM 733 C C . LYS A 1 91 ? 4.73 -10.328 5.062 1 59.78 91 LYS A C 1
ATOM 735 O O . LYS A 1 91 ? 4.328 -11.453 5.379 1 59.78 91 LYS A O 1
ATOM 740 N N . THR A 1 92 ? 6.008 -10.016 5.109 1 62.66 92 THR A N 1
ATOM 741 C CA . THR A 1 92 ? 6.977 -11.094 5 1 62.66 92 THR A CA 1
ATOM 742 C C . THR A 1 92 ? 7.164 -11.797 6.344 1 62.66 92 THR A C 1
ATOM 744 O O . THR A 1 92 ? 7.305 -13.016 6.398 1 62.66 92 THR A O 1
ATOM 747 N N . HIS A 1 93 ? 7.148 -10.969 7.371 1 67 93 HIS A N 1
ATOM 748 C CA . HIS A 1 93 ? 7.297 -11.594 8.68 1 67 93 HIS A CA 1
ATOM 749 C C . HIS A 1 93 ? 6.129 -12.523 8.984 1 67 93 HIS A C 1
ATOM 751 O O . HIS A 1 93 ? 6.328 -13.617 9.516 1 67 93 HIS A O 1
ATOM 757 N N . ARG A 1 94 ? 5.062 -12.047 8.688 1 68.81 94 ARG A N 1
ATOM 758 C CA . ARG A 1 94 ? 3.881 -12.859 8.93 1 68.81 94 ARG A CA 1
ATOM 759 C C . ARG A 1 94 ? 3.938 -14.156 8.125 1 68.81 94 ARG A C 1
ATOM 761 O O . ARG A 1 94 ? 3.576 -15.227 8.633 1 68.81 94 ARG A O 1
ATOM 768 N N . ILE A 1 95 ? 4.438 -13.984 6.961 1 69.25 95 ILE A N 1
ATOM 769 C CA . ILE A 1 95 ? 4.574 -15.148 6.094 1 69.25 95 ILE A CA 1
ATOM 770 C C . ILE A 1 95 ? 5.57 -16.141 6.703 1 69.25 95 ILE A C 1
ATOM 772 O O . ILE A 1 95 ? 5.297 -17.328 6.777 1 69.25 95 ILE A O 1
ATOM 776 N N . PHE A 1 96 ? 6.562 -15.484 7.25 1 72.75 96 PHE A N 1
ATOM 777 C CA . PHE A 1 96 ? 7.594 -16.344 7.824 1 72.75 96 PHE A CA 1
ATOM 778 C C . PHE A 1 96 ? 7.098 -17 9.109 1 72.75 96 PHE A C 1
ATOM 780 O O . PHE A 1 96 ? 7.328 -18.188 9.328 1 72.75 96 PHE A O 1
ATOM 787 N N . ALA A 1 97 ? 6.477 -16.219 9.836 1 73.25 97 ALA A N 1
ATOM 788 C CA . ALA A 1 97 ? 5.988 -16.719 11.117 1 73.25 97 ALA A CA 1
ATOM 789 C C . ALA A 1 97 ? 4.961 -17.828 10.914 1 73.25 97 ALA A C 1
ATOM 791 O O . ALA A 1 97 ? 4.852 -18.734 11.734 1 73.25 97 ALA A O 1
ATOM 792 N N . SER A 1 98 ? 4.293 -17.75 9.844 1 76.56 98 SER A N 1
ATOM 793 C CA . SER A 1 98 ? 3.25 -18.734 9.594 1 76.56 98 SER A CA 1
ATOM 794 C C . SER A 1 98 ? 3.766 -19.875 8.719 1 76.56 98 SER A C 1
ATOM 796 O O . SER A 1 98 ? 3.039 -20.828 8.438 1 76.56 98 SER A O 1
ATOM 798 N N . SER A 1 99 ? 4.969 -19.734 8.352 1 84.88 99 SER A N 1
ATOM 799 C CA . SER A 1 99 ? 5.527 -20.734 7.457 1 84.88 99 SER A CA 1
ATOM 800 C C . SER A 1 99 ? 5.938 -22 8.227 1 84.88 99 SER A C 1
ATOM 802 O O . SER A 1 99 ? 5.992 -21.984 9.453 1 84.88 99 SER A O 1
ATOM 804 N N . ARG A 1 100 ? 6.086 -23.047 7.52 1 89.62 100 ARG A N 1
ATOM 805 C CA . ARG A 1 100 ? 6.602 -24.297 8.055 1 89.62 100 ARG A CA 1
ATOM 806 C C . ARG A 1 100 ? 7.879 -24.719 7.336 1 89.62 100 ARG A C 1
ATOM 808 O O . ARG A 1 100 ? 7.93 -24.719 6.105 1 89.62 100 ARG A O 1
ATOM 815 N N . LEU A 1 101 ? 8.852 -25.031 8.203 1 93.25 101 LEU A N 1
ATOM 816 C CA . LEU A 1 101 ? 10.094 -25.531 7.637 1 93.25 101 LEU A CA 1
ATOM 817 C C . LEU A 1 101 ? 9.938 -26.984 7.184 1 93.25 101 LEU A C 1
ATOM 819 O O . LEU A 1 101 ? 9.719 -27.875 8.008 1 93.25 101 LEU A O 1
ATOM 823 N N . VAL A 1 102 ? 10.078 -27.203 5.914 1 95.94 102 VAL A N 1
ATOM 824 C CA . VAL A 1 102 ? 9.906 -28.547 5.367 1 95.94 102 VAL A CA 1
ATOM 825 C C . VAL A 1 102 ? 11.188 -29.344 5.551 1 95.94 102 VAL A C 1
ATOM 827 O O . VAL A 1 102 ? 11.156 -30.484 6.027 1 95.94 102 VAL A O 1
ATOM 830 N N . PHE A 1 103 ? 12.297 -28.734 5.184 1 96.31 103 PHE A N 1
ATOM 831 C CA . PHE A 1 103 ? 13.602 -29.328 5.469 1 96.31 103 PHE A CA 1
ATOM 832 C C . PHE A 1 103 ? 14.688 -28.266 5.438 1 96.31 103 PHE A C 1
ATOM 834 O O . PHE A 1 103 ? 14.492 -27.172 4.887 1 96.31 103 PHE A O 1
ATOM 841 N N . SER A 1 104 ? 15.75 -28.562 6.062 1 96.31 104 SER A N 1
ATOM 842 C CA . SER A 1 104 ? 16.953 -27.734 6.043 1 96.31 104 SER A CA 1
ATOM 843 C C . SER A 1 104 ? 18.219 -28.594 6.078 1 96.31 104 SER A C 1
ATOM 845 O O . SER A 1 104 ? 18.297 -29.547 6.871 1 96.31 104 SER A O 1
ATOM 847 N N . LYS A 1 105 ? 19.047 -28.281 5.207 1 95.62 105 LYS A N 1
ATOM 848 C CA . LYS A 1 105 ? 20.328 -28.969 5.152 1 95.62 105 LYS A CA 1
ATOM 849 C C . LYS A 1 105 ? 21.422 -28.156 5.852 1 95.62 105 LYS A C 1
ATOM 851 O O . LYS A 1 105 ? 22.594 -28.547 5.844 1 95.62 105 LYS A O 1
ATOM 856 N N . ASP A 1 106 ? 21.078 -27.078 6.348 1 94 106 ASP A N 1
ATOM 857 C CA . ASP A 1 106 ? 22.016 -26.125 6.945 1 94 106 ASP A CA 1
ATOM 858 C C . ASP A 1 106 ? 21.516 -25.641 8.305 1 94 106 ASP A C 1
ATOM 860 O O . ASP A 1 106 ? 20.484 -24.969 8.398 1 94 106 ASP A O 1
ATOM 864 N N . SER A 1 107 ? 22.297 -25.844 9.328 1 92.25 107 SER A N 1
ATOM 865 C CA . SER A 1 107 ? 21.891 -25.531 10.695 1 92.25 107 SER A CA 1
ATOM 866 C C . SER A 1 107 ? 21.734 -24.031 10.906 1 92.25 107 SER A C 1
ATOM 868 O O . SER A 1 107 ? 20.906 -23.609 11.719 1 92.25 107 SER A O 1
ATOM 870 N N . SER A 1 108 ? 22.469 -23.344 10.219 1 90.81 108 SER A N 1
ATOM 871 C CA . SER A 1 108 ? 22.359 -21.906 10.352 1 90.81 108 SER A CA 1
ATOM 872 C C . SER A 1 108 ? 21 -21.406 9.859 1 90.81 108 SER A C 1
ATOM 874 O O . SER A 1 108 ? 20.438 -20.453 10.406 1 90.81 108 SER A O 1
ATOM 876 N N . ILE A 1 109 ? 20.469 -22.031 8.859 1 90.38 109 ILE A N 1
ATOM 877 C CA . ILE A 1 109 ? 19.156 -21.672 8.328 1 90.38 109 ILE A CA 1
ATOM 878 C C . ILE A 1 109 ? 18.062 -22.094 9.312 1 90.38 109 ILE A C 1
ATOM 880 O O . ILE A 1 109 ? 17.109 -21.359 9.531 1 90.38 109 ILE A O 1
ATOM 884 N N . SER A 1 110 ? 18.297 -23.219 9.906 1 90.12 110 SER A N 1
ATOM 885 C CA . SER A 1 110 ? 17.359 -23.688 10.914 1 90.12 110 SER A CA 1
ATOM 886 C C . SER A 1 110 ? 17.281 -22.719 12.094 1 90.12 110 SER A C 1
ATOM 888 O O . SER A 1 110 ? 16.188 -22.391 12.57 1 90.12 110 SER A O 1
ATOM 890 N N . SER A 1 111 ? 18.406 -22.281 12.469 1 87.19 111 SER A N 1
ATOM 891 C CA . SER A 1 111 ? 18.469 -21.328 13.578 1 87.19 111 SER A CA 1
ATOM 892 C C . SER A 1 111 ? 17.828 -20 13.203 1 87.19 111 SER A C 1
ATOM 894 O O . SER A 1 111 ? 17.109 -19.406 14.008 1 87.19 111 SER A O 1
ATOM 896 N N . TRP A 1 112 ? 18.125 -19.688 12.047 1 82.81 112 TRP A N 1
ATOM 897 C CA . TRP A 1 112 ? 17.531 -18.453 11.523 1 82.81 112 TRP A CA 1
ATOM 898 C C . TRP A 1 112 ? 16.016 -18.547 11.484 1 82.81 112 TRP A C 1
ATOM 900 O O . TRP A 1 112 ? 15.312 -17.625 11.906 1 82.81 112 TRP A O 1
ATOM 910 N N . TYR A 1 113 ? 15.508 -19.578 11.023 1 83.44 113 TYR A N 1
ATOM 911 C CA . TYR A 1 113 ? 14.07 -19.844 10.953 1 83.44 113 TYR A CA 1
ATOM 912 C C . TYR A 1 113 ? 13.445 -19.797 12.344 1 83.44 113 TYR A C 1
ATOM 914 O O . TYR A 1 113 ? 12.406 -19.172 12.539 1 83.44 113 TYR A O 1
ATOM 922 N N . ASP A 1 114 ? 14.055 -20.375 13.273 1 81.75 114 ASP A N 1
ATOM 923 C CA . ASP A 1 114 ? 13.539 -20.453 14.633 1 81.75 114 ASP A CA 1
ATOM 924 C C . ASP A 1 114 ? 13.484 -19.078 15.281 1 81.75 114 ASP A C 1
ATOM 926 O O . ASP A 1 114 ? 12.531 -18.75 16 1 81.75 114 ASP A O 1
ATOM 930 N N . ARG A 1 115 ? 14.43 -18.297 14.961 1 74.94 115 ARG A N 1
ATOM 931 C CA . ARG A 1 115 ? 14.461 -16.938 15.508 1 74.94 115 ARG A CA 1
ATOM 932 C C . ARG A 1 115 ? 13.422 -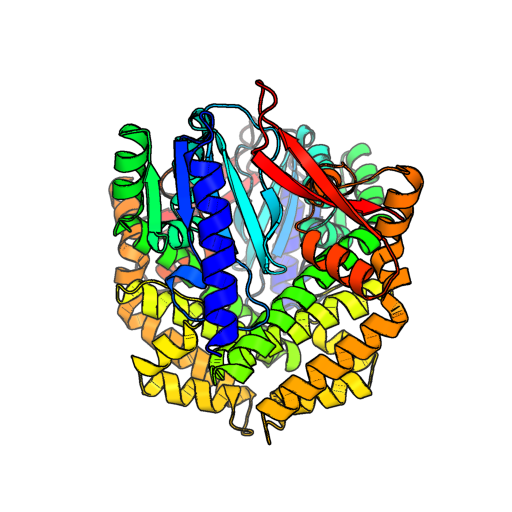16.047 14.828 1 74.94 115 ARG A C 1
ATOM 934 O O . ARG A 1 115 ? 12.836 -15.18 15.469 1 74.94 115 ARG A O 1
ATOM 941 N N . GLY A 1 116 ? 13.234 -16.359 13.594 1 72.19 116 GLY A N 1
ATOM 942 C CA . GLY A 1 116 ? 12.367 -15.516 12.789 1 72.19 116 GLY A CA 1
ATOM 943 C C . GLY A 1 116 ? 10.891 -15.75 13.047 1 72.19 116 GLY A C 1
ATOM 944 O O . GLY A 1 116 ? 10.062 -14.891 12.766 1 72.19 116 GLY A O 1
ATOM 945 N N . ARG A 1 117 ? 10.633 -16.891 13.586 1 72.5 117 ARG A N 1
ATOM 946 C CA . ARG A 1 117 ? 9.234 -17.234 13.797 1 72.5 117 ARG A CA 1
ATOM 947 C C . ARG A 1 117 ? 8.664 -16.516 15.016 1 72.5 117 ARG A C 1
ATOM 949 O O . ARG A 1 117 ? 7.449 -16.406 15.164 1 72.5 117 ARG A O 1
ATOM 956 N N . TYR A 1 118 ? 9.609 -16.094 15.781 1 66.62 118 TYR A N 1
ATOM 957 C CA . TYR A 1 118 ? 9.18 -15.352 16.969 1 66.62 118 TYR A CA 1
ATOM 958 C C . TYR A 1 118 ? 8.867 -13.898 16.625 1 66.62 118 TYR A C 1
ATOM 960 O O . TYR A 1 118 ? 9.625 -13.25 15.898 1 66.62 118 TYR A O 1
ATOM 968 N N . TYR A 1 119 ? 7.613 -13.633 16.844 1 67.31 119 TYR A N 1
ATOM 969 C CA . TYR A 1 119 ? 7.184 -12.25 16.656 1 67.31 119 TYR A CA 1
ATOM 970 C C . TYR A 1 119 ? 7.422 -11.438 17.922 1 67.31 119 TYR A C 1
ATOM 972 O O . TYR A 1 119 ? 6.617 -11.484 18.859 1 67.31 119 TYR A O 1
ATOM 980 N N . PRO A 1 120 ? 8.602 -10.758 17.812 1 73.69 120 PRO A N 1
ATOM 981 C CA . PRO A 1 120 ? 8.938 -10.039 19.047 1 73.69 120 PRO A CA 1
ATOM 982 C C . PRO A 1 120 ? 7.949 -8.914 19.359 1 73.69 120 PRO A C 1
ATOM 984 O O . PRO A 1 120 ? 7.344 -8.344 18.453 1 73.69 120 PRO A O 1
ATOM 987 N N . ASP A 1 121 ? 7.816 -8.656 20.594 1 78.75 121 ASP A N 1
ATOM 988 C CA . ASP A 1 121 ? 6.91 -7.617 21.078 1 78.75 121 ASP A CA 1
ATOM 989 C C . ASP A 1 121 ? 7.242 -6.266 20.438 1 78.75 121 ASP A C 1
ATOM 991 O O . ASP A 1 121 ? 6.344 -5.48 20.125 1 78.75 121 ASP A O 1
ATOM 995 N N . ILE A 1 122 ? 8.43 -6.117 20.188 1 85.62 122 ILE A N 1
ATOM 996 C CA . ILE A 1 122 ? 8.859 -4.824 19.672 1 85.62 122 ILE A CA 1
ATOM 997 C C . ILE A 1 122 ? 8.305 -4.637 18.25 1 85.62 122 ILE A C 1
ATOM 999 O O . ILE A 1 122 ? 7.93 -3.523 17.875 1 85.62 122 ILE A O 1
ATOM 1003 N N . ASP A 1 123 ? 8.211 -5.633 17.516 1 83.31 123 ASP A N 1
ATOM 1004 C CA . ASP A 1 123 ? 7.656 -5.562 16.172 1 83.31 123 ASP A CA 1
ATOM 1005 C C . ASP A 1 123 ? 6.148 -5.316 16.219 1 83.31 123 ASP A C 1
ATOM 1007 O O . ASP A 1 123 ? 5.617 -4.547 15.414 1 83.31 123 ASP A O 1
ATOM 1011 N N . ARG A 1 124 ? 5.582 -5.973 17.125 1 87.69 124 ARG A N 1
ATOM 1012 C CA . ARG A 1 124 ? 4.152 -5.75 17.312 1 87.69 124 ARG A CA 1
ATOM 1013 C C . ARG A 1 124 ? 3.865 -4.285 17.625 1 87.69 124 ARG A C 1
ATOM 1015 O O . ARG A 1 124 ? 2.924 -3.703 17.078 1 87.69 124 ARG A O 1
ATOM 1022 N N . GLU A 1 125 ? 4.68 -3.764 18.422 1 92.88 125 GLU A N 1
ATOM 1023 C CA . GLU A 1 125 ? 4.496 -2.375 18.828 1 92.88 125 GLU A CA 1
ATOM 1024 C C . GLU A 1 125 ? 4.73 -1.417 17.672 1 92.88 125 GLU A C 1
ATOM 1026 O O . GLU A 1 125 ? 4.039 -0.402 17.547 1 92.88 125 GLU A O 1
ATOM 1031 N N . ARG A 1 126 ? 5.664 -1.721 16.844 1 92.19 126 ARG A N 1
ATOM 1032 C CA . ARG A 1 126 ? 5.891 -0.911 15.656 1 92.19 126 ARG A CA 1
ATOM 1033 C C . ARG A 1 126 ? 4.684 -0.961 14.719 1 92.19 126 ARG A C 1
ATOM 1035 O O . ARG A 1 126 ? 4.273 0.065 14.172 1 92.19 126 ARG A O 1
ATOM 1042 N N . TRP A 1 127 ? 4.113 -2.08 14.664 1 91.56 127 TRP A N 1
ATOM 1043 C CA . TRP A 1 127 ? 2.963 -2.236 13.781 1 91.56 127 TRP A CA 1
ATOM 1044 C C . TRP A 1 127 ? 1.743 -1.517 14.344 1 91.56 127 TRP A C 1
ATOM 1046 O O . TRP A 1 127 ? 0.902 -1.021 13.586 1 91.56 127 TRP A O 1
ATOM 1056 N N . ASN A 1 128 ? 1.677 -1.462 15.609 1 95.88 128 ASN A N 1
ATOM 1057 C CA . ASN A 1 128 ? 0.623 -0.637 16.188 1 95.88 128 ASN A CA 1
ATOM 1058 C C . ASN A 1 128 ? 0.657 0.786 15.633 1 95.88 128 ASN A C 1
ATOM 1060 O O . ASN A 1 128 ? -0.388 1.358 15.32 1 95.88 128 ASN A O 1
ATOM 1064 N N . LEU A 1 129 ? 1.854 1.239 15.5 1 97.38 129 LEU A N 1
ATOM 1065 C CA . LEU A 1 129 ? 2.008 2.607 15.023 1 97.38 129 LEU A CA 1
ATOM 1066 C C . LEU A 1 129 ? 1.62 2.715 13.547 1 97.38 129 LEU A C 1
ATOM 1068 O O . LEU A 1 129 ? 1.003 3.699 13.133 1 97.38 129 LEU A O 1
ATOM 1072 N N . VAL A 1 130 ? 1.946 1.721 12.766 1 95.31 130 VAL A N 1
ATOM 1073 C CA . VAL A 1 130 ? 1.589 1.701 11.352 1 95.31 130 VAL A CA 1
ATOM 1074 C C . VAL A 1 130 ? 0.07 1.744 11.203 1 95.31 130 VAL A C 1
ATOM 1076 O O . VAL A 1 130 ? -0.466 2.594 10.484 1 95.31 130 VAL A O 1
ATOM 1079 N N . TYR A 1 131 ? -0.607 0.905 11.922 1 96.62 131 TYR A N 1
ATOM 1080 C CA . TYR A 1 131 ? -2.061 0.82 11.828 1 96.62 131 TYR A CA 1
ATOM 1081 C C . TYR A 1 131 ? -2.719 2.084 12.367 1 96.62 131 TYR A C 1
ATOM 1083 O O . TYR A 1 131 ? -3.719 2.553 11.82 1 96.62 131 TYR A O 1
ATOM 1091 N N . LEU A 1 132 ? -2.135 2.559 13.406 1 98.5 132 LEU A N 1
ATOM 1092 C CA . LEU A 1 132 ? -2.65 3.801 13.977 1 98.5 132 LEU A CA 1
ATOM 1093 C C . LEU A 1 132 ? -2.598 4.93 12.953 1 98.5 132 LEU A C 1
ATOM 1095 O O . LEU A 1 132 ? -3.566 5.676 12.789 1 98.5 132 LEU A O 1
ATOM 1099 N N . GLY A 1 133 ? -1.502 5.031 12.281 1 97.62 133 GLY A N 1
ATOM 1100 C CA . GLY A 1 133 ? -1.379 6.016 11.219 1 97.62 133 GLY A CA 1
ATOM 1101 C C . GLY A 1 133 ? -2.428 5.855 10.133 1 97.62 133 GLY A C 1
ATOM 1102 O O . GLY A 1 133 ? -3.002 6.84 9.672 1 97.62 133 GLY A O 1
ATOM 1103 N N . GLU A 1 134 ? -2.697 4.68 9.758 1 97.25 134 GLU A N 1
ATOM 1104 C CA . GLU A 1 134 ? -3.721 4.391 8.758 1 97.25 134 GLU A CA 1
ATOM 1105 C C . GLU A 1 134 ? -5.102 4.82 9.242 1 97.25 134 GLU A C 1
ATOM 1107 O O . GLU A 1 134 ? -5.887 5.383 8.469 1 97.25 134 GLU A O 1
ATOM 1112 N N . ILE A 1 135 ? -5.324 4.547 10.445 1 98.62 135 ILE A N 1
ATOM 1113 C CA . ILE A 1 135 ? -6.609 4.883 11.047 1 98.62 135 ILE A CA 1
ATOM 1114 C C . ILE A 1 135 ? -6.836 6.395 10.969 1 98.62 135 ILE A C 1
ATOM 1116 O O . ILE A 1 135 ? -7.898 6.852 10.547 1 98.62 135 ILE A O 1
ATOM 1120 N N . PHE A 1 136 ? -5.848 7.133 11.336 1 97.69 136 PHE A N 1
ATOM 1121 C CA . PHE A 1 136 ? -5.977 8.586 11.305 1 97.69 136 PHE A CA 1
ATOM 1122 C C . PHE A 1 136 ? -6.215 9.07 9.883 1 97.69 136 PHE A C 1
ATOM 1124 O O . PHE A 1 136 ? -7.027 9.969 9.656 1 97.69 136 PHE A O 1
ATOM 1131 N N . LYS A 1 137 ? -5.551 8.484 9.016 1 94.75 137 LYS A N 1
ATOM 1132 C CA . LYS A 1 137 ? -5.73 8.852 7.613 1 94.75 137 LYS A CA 1
ATOM 1133 C C . LYS A 1 137 ? -7.168 8.609 7.16 1 94.75 137 LYS A C 1
ATOM 1135 O O . LYS A 1 137 ? -7.812 9.5 6.613 1 94.75 137 LYS A O 1
ATOM 1140 N N . TYR A 1 138 ? -7.66 7.5 7.41 1 97.25 138 TYR A N 1
ATOM 1141 C CA . TYR A 1 138 ? -8.992 7.133 6.938 1 97.25 138 TYR A CA 1
ATOM 1142 C C . TYR A 1 138 ? -10.062 7.93 7.664 1 97.25 138 TYR A C 1
ATOM 1144 O O . TYR A 1 138 ? -11.094 8.281 7.078 1 97.25 138 TYR A O 1
ATOM 1152 N N . ILE A 1 139 ? -9.836 8.18 8.922 1 97.56 139 ILE A N 1
ATOM 1153 C CA . ILE A 1 139 ? -10.781 9.031 9.641 1 97.56 139 ILE A CA 1
ATOM 1154 C C . ILE A 1 139 ? -10.867 10.398 8.969 1 97.56 139 ILE A C 1
ATOM 1156 O O . ILE A 1 139 ? -11.961 10.914 8.734 1 97.56 139 ILE A O 1
ATOM 1160 N N . GLY A 1 140 ? -9.695 10.961 8.664 1 94.19 140 GLY A N 1
ATOM 1161 C CA . GLY A 1 140 ? -9.656 12.258 8 1 94.19 140 GLY A CA 1
ATOM 1162 C C . GLY A 1 140 ? -10.406 12.273 6.68 1 94.19 140 GLY A C 1
ATOM 1163 O O . GLY A 1 140 ? -11.18 13.195 6.41 1 94.19 140 GLY A O 1
ATOM 1164 N N . VAL A 1 141 ? -10.234 11.258 5.902 1 93.31 141 VAL A N 1
ATOM 1165 C CA . VAL A 1 141 ? -10.883 11.18 4.602 1 93.31 141 VAL A CA 1
ATOM 1166 C C . VAL A 1 141 ? -12.391 11.031 4.785 1 93.31 141 VAL A C 1
ATOM 1168 O O . VAL A 1 141 ? -13.18 11.695 4.113 1 93.31 141 VAL A O 1
ATOM 1171 N N . CYS A 1 142 ? -12.812 10.156 5.676 1 96.44 142 CYS A N 1
ATOM 1172 C CA . CYS A 1 142 ? -14.234 9.961 5.938 1 96.44 142 CYS A CA 1
ATOM 1173 C C . CYS A 1 142 ? -14.906 11.273 6.34 1 96.44 142 CYS A C 1
ATOM 1175 O O . CYS A 1 142 ? -15.945 11.633 5.797 1 96.44 142 CYS A O 1
ATOM 1177 N N . LYS A 1 143 ? -14.289 11.93 7.258 1 94.94 143 LYS A N 1
ATOM 1178 C CA . LYS A 1 143 ? -14.852 13.188 7.727 1 94.94 143 LYS A CA 1
ATOM 1179 C C . LYS A 1 143 ? -14.977 14.195 6.582 1 94.94 143 LYS A C 1
ATOM 1181 O O . LYS A 1 143 ? -16.016 14.828 6.41 1 94.94 143 LYS A O 1
ATOM 1186 N N . LYS A 1 144 ? -13.945 14.312 5.867 1 92 144 LYS A N 1
ATOM 1187 C CA . LYS A 1 144 ? -13.914 15.258 4.754 1 92 144 LYS A CA 1
ATOM 1188 C C . LYS A 1 144 ? -15.031 14.961 3.754 1 92 144 LYS A C 1
ATOM 1190 O O . LYS A 1 144 ? -15.766 15.867 3.354 1 92 144 LYS A O 1
ATOM 1195 N N . TYR A 1 145 ? -15.188 13.789 3.387 1 93.31 145 TYR A N 1
ATOM 1196 C CA . TYR A 1 145 ? -16.109 13.445 2.301 1 93.31 145 TYR A CA 1
ATOM 1197 C C . TYR A 1 145 ? -17.531 13.344 2.807 1 93.31 145 TYR A C 1
ATOM 1199 O O . TYR A 1 145 ? -18.484 13.484 2.033 1 93.31 145 TYR A O 1
ATOM 1207 N N . LEU A 1 146 ? -17.672 13.102 4.086 1 93.56 146 LEU A N 1
ATOM 1208 C CA . LEU A 1 146 ? -19.016 13.242 4.652 1 93.56 146 LEU A CA 1
ATOM 1209 C C . LEU A 1 146 ? -19.484 14.695 4.59 1 93.56 146 LEU A C 1
ATOM 1211 O O . LEU A 1 146 ? -20.625 14.969 4.227 1 93.56 146 LEU A O 1
ATOM 1215 N N . LYS A 1 147 ? -18.609 15.531 4.887 1 90.81 147 LYS A N 1
ATOM 1216 C CA . LYS A 1 147 ? -18.922 16.953 4.887 1 90.81 147 LYS A CA 1
ATOM 1217 C C . LYS A 1 147 ? -19.203 17.469 3.477 1 90.81 147 LYS A C 1
ATOM 1219 O O . LYS A 1 147 ? -20.109 18.281 3.275 1 90.81 147 LYS A O 1
ATOM 1224 N N . ASN A 1 148 ? -18.484 16.906 2.49 1 87.44 148 ASN A N 1
ATOM 1225 C CA . ASN A 1 148 ? -18.625 17.359 1.11 1 87.44 148 ASN A CA 1
ATOM 1226 C C . ASN A 1 148 ? -19.625 16.516 0.332 1 87.44 148 ASN A C 1
ATOM 1228 O O . ASN A 1 148 ? -19.656 16.562 -0.899 1 87.44 148 ASN A O 1
ATOM 1232 N N . ARG A 1 149 ? -20.297 15.656 0.963 1 88.81 149 ARG A N 1
ATOM 1233 C CA . ARG A 1 149 ? -21.344 14.805 0.411 1 88.81 149 ARG A CA 1
ATOM 1234 C C . ARG A 1 149 ? -20.781 13.859 -0.647 1 88.81 149 ARG A C 1
ATOM 1236 O O . ARG A 1 149 ? -21.422 13.602 -1.666 1 88.81 149 ARG A O 1
ATOM 1243 N N . GLY A 1 150 ? -19.531 13.508 -0.47 1 92.12 150 GLY A N 1
ATOM 1244 C CA . GLY A 1 150 ? -18.906 12.453 -1.256 1 92.12 150 GLY A CA 1
ATOM 1245 C C . GLY A 1 150 ? -19.094 11.07 -0.655 1 92.12 150 GLY A C 1
ATOM 1246 O O . GLY A 1 150 ? -18.125 10.469 -0.177 1 92.12 150 GLY A O 1
ATOM 1247 N N . PHE A 1 151 ? -20.203 10.523 -0.855 1 93.38 151 PHE A N 1
ATOM 1248 C CA . PHE A 1 151 ? -20.625 9.375 -0.061 1 93.38 151 PHE A CA 1
ATOM 1249 C C . PHE A 1 151 ? -19.922 8.109 -0.535 1 93.38 151 PHE A C 1
ATOM 1251 O O . PHE A 1 151 ? -19.625 7.223 0.268 1 93.38 151 PHE A O 1
ATOM 1258 N N . TYR A 1 152 ? -19.641 7.984 -1.815 1 95.75 152 TYR A N 1
ATOM 1259 C CA . TYR A 1 152 ? -18.938 6.801 -2.299 1 95.75 152 TYR A CA 1
ATOM 1260 C C . TYR A 1 152 ? -17.547 6.691 -1.661 1 95.75 152 TYR A C 1
ATOM 1262 O O . TYR A 1 152 ? -17.188 5.633 -1.146 1 95.75 152 TYR A O 1
ATOM 1270 N N . THR A 1 153 ? -16.891 7.816 -1.665 1 95.12 153 THR A N 1
ATOM 1271 C CA . THR A 1 153 ? -15.531 7.848 -1.12 1 95.12 153 THR A CA 1
ATOM 1272 C C . THR A 1 153 ? -15.555 7.684 0.397 1 95.12 153 THR A C 1
ATOM 1274 O O . THR A 1 153 ? -14.758 6.93 0.959 1 95.12 153 THR A O 1
ATOM 1277 N N . ALA A 1 154 ? -16.5 8.367 1.021 1 96.25 154 ALA A N 1
ATOM 1278 C CA . ALA A 1 154 ? -16.625 8.242 2.473 1 96.25 154 ALA A CA 1
ATOM 1279 C C . ALA A 1 154 ? -16.891 6.789 2.877 1 96.25 154 ALA A C 1
ATOM 1281 O O . ALA A 1 154 ? -16.266 6.281 3.816 1 96.25 154 ALA A O 1
ATOM 1282 N N . TYR A 1 155 ? -17.75 6.18 2.174 1 96.69 155 TYR A N 1
ATOM 1283 C CA . TYR A 1 155 ? -18.109 4.805 2.5 1 96.69 155 TYR A CA 1
ATOM 1284 C C . TYR A 1 155 ? -16.938 3.859 2.242 1 96.69 155 TYR A C 1
ATOM 1286 O O . TYR A 1 155 ? -16.594 3.039 3.098 1 96.69 155 TYR A O 1
ATOM 1294 N N . SER A 1 156 ? -16.344 3.939 1.099 1 97.5 156 SER A N 1
ATOM 1295 C CA . SER A 1 156 ? -15.211 3.088 0.764 1 97.5 156 SER A CA 1
ATOM 1296 C C . SER A 1 156 ? -14.102 3.213 1.804 1 97.5 156 SER A C 1
ATOM 1298 O O . SER A 1 156 ? -13.547 2.207 2.252 1 97.5 156 SER A O 1
ATOM 1300 N N . ASP A 1 157 ? -13.812 4.43 2.23 1 97.62 157 ASP A N 1
ATOM 1301 C CA . ASP A 1 157 ? -12.734 4.645 3.186 1 97.62 157 ASP A CA 1
ATOM 1302 C C . ASP A 1 157 ? -13.148 4.215 4.59 1 97.62 157 ASP A C 1
ATOM 1304 O O . ASP A 1 157 ? -12.297 3.867 5.418 1 97.62 157 ASP A O 1
ATOM 1308 N N . SER A 1 158 ? -14.461 4.25 4.855 1 98.38 158 SER A N 1
ATOM 1309 C CA . SER A 1 158 ? -14.914 3.738 6.148 1 98.38 158 SER A CA 1
ATOM 1310 C C . SER A 1 158 ? -14.703 2.23 6.246 1 98.38 158 SER A C 1
ATOM 1312 O O . SER A 1 158 ? -14.43 1.706 7.328 1 98.38 158 SER A O 1
ATOM 1314 N N . VAL A 1 159 ? -14.844 1.545 5.176 1 98.19 159 VAL A N 1
ATOM 1315 C CA . VAL A 1 159 ? -14.578 0.112 5.145 1 98.19 159 VAL A CA 1
ATOM 1316 C C . VAL A 1 159 ? -13.086 -0.137 5.355 1 98.19 159 VAL A C 1
ATOM 1318 O O . VAL A 1 159 ? -12.703 -1.027 6.117 1 98.19 159 VAL A O 1
ATOM 1321 N N . LYS A 1 160 ? -12.258 0.666 4.738 1 97.75 160 LYS A N 1
ATOM 1322 C CA . LYS A 1 160 ? -10.82 0.582 4.957 1 97.75 160 LYS A CA 1
ATOM 1323 C C . LYS A 1 160 ? -10.461 0.912 6.406 1 97.75 160 LYS A C 1
ATOM 1325 O O . LYS A 1 160 ? -9.555 0.309 6.98 1 97.75 160 LYS A O 1
ATOM 1330 N N . LEU A 1 161 ? -11.188 1.87 6.895 1 98.62 161 LEU A N 1
ATOM 1331 C CA . LEU A 1 161 ? -11.016 2.238 8.297 1 98.62 161 LEU A CA 1
ATOM 1332 C C . LEU A 1 161 ? -11.32 1.056 9.211 1 98.62 161 LEU A C 1
ATOM 1334 O O . LEU A 1 161 ? -10.594 0.803 10.172 1 98.62 161 LEU A O 1
ATOM 1338 N N . THR A 1 162 ? -12.375 0.371 8.906 1 98.75 162 THR A N 1
ATOM 1339 C CA . THR A 1 162 ? -12.758 -0.811 9.672 1 98.75 162 THR A CA 1
ATOM 1340 C C . THR A 1 162 ? -11.633 -1.846 9.664 1 98.75 162 THR A C 1
ATOM 1342 O O . THR A 1 162 ? -11.305 -2.42 10.703 1 98.75 162 THR A O 1
ATOM 1345 N N . GLU A 1 163 ? -11.07 -2.002 8.547 1 98.19 163 GLU A N 1
ATOM 1346 C CA . GLU A 1 163 ? -9.984 -2.969 8.43 1 98.19 163 GLU A CA 1
ATOM 1347 C C . GLU A 1 163 ? -8.75 -2.508 9.203 1 98.19 163 GLU A C 1
ATOM 1349 O O . GLU A 1 163 ? -8.133 -3.293 9.922 1 98.19 163 GLU A O 1
ATOM 1354 N N . ALA A 1 164 ? -8.391 -1.254 9.023 1 97.88 164 ALA A N 1
ATOM 1355 C CA . ALA A 1 164 ? -7.223 -0.71 9.719 1 97.88 164 ALA A CA 1
ATOM 1356 C C . ALA A 1 164 ? -7.387 -0.83 11.234 1 97.88 164 ALA A C 1
ATOM 1358 O O . ALA A 1 164 ? -6.449 -1.222 11.93 1 97.88 164 ALA A O 1
ATOM 1359 N N . PHE A 1 165 ? -8.531 -0.506 11.727 1 98.75 165 PHE A N 1
ATOM 1360 C CA . PHE A 1 165 ? -8.781 -0.618 13.156 1 98.75 165 PHE A CA 1
ATOM 1361 C C . PHE A 1 165 ? -8.734 -2.074 13.602 1 98.75 165 PHE A C 1
ATOM 1363 O O . PHE A 1 165 ? -8.203 -2.387 14.672 1 98.75 165 PHE A O 1
ATOM 1370 N N . SER A 1 166 ? -9.367 -2.943 12.805 1 98.69 166 SER A N 1
ATOM 1371 C CA . SER A 1 166 ? -9.328 -4.367 13.125 1 98.69 166 SER A CA 1
ATOM 1372 C C . SER A 1 166 ? -7.891 -4.863 13.258 1 98.69 166 SER A C 1
ATOM 1374 O O . SER A 1 166 ? -7.574 -5.625 14.172 1 98.69 166 SER A O 1
ATOM 1376 N N . LYS A 1 167 ? -7.062 -4.43 12.383 1 96.25 167 LYS A N 1
ATOM 1377 C CA . LYS A 1 167 ? -5.652 -4.812 12.445 1 96.25 167 LYS A CA 1
ATOM 1378 C C . LYS A 1 167 ? -5.004 -4.309 13.727 1 96.25 167 LYS A C 1
ATOM 1380 O O . LYS A 1 167 ? -4.297 -5.059 14.406 1 96.25 167 LYS A O 1
ATOM 1385 N N . LEU A 1 168 ? -5.242 -3.082 14.047 1 97.94 168 LEU A N 1
ATOM 1386 C CA . LEU A 1 168 ? -4.684 -2.529 15.281 1 97.94 168 LEU A CA 1
ATOM 1387 C C . LEU A 1 168 ? -5.199 -3.285 16.5 1 97.94 168 LEU A C 1
ATOM 1389 O O . LEU A 1 168 ? -4.414 -3.693 17.359 1 97.94 168 LEU A O 1
ATOM 1393 N N . TYR A 1 169 ? -6.508 -3.461 16.547 1 98.12 169 TYR A N 1
ATOM 1394 C CA . TYR A 1 169 ? -7.164 -4.086 17.688 1 98.12 169 TYR A CA 1
ATOM 1395 C C . TYR A 1 169 ? -6.621 -5.488 17.938 1 98.12 169 TYR A C 1
ATOM 1397 O O . TYR A 1 169 ? -6.254 -5.828 19.062 1 98.12 169 TYR A O 1
ATOM 1405 N N . VAL A 1 170 ? -6.516 -6.266 16.906 1 95.62 170 VAL A N 1
ATOM 1406 C CA . VAL A 1 170 ? -6.074 -7.652 17 1 95.62 170 VAL A CA 1
ATOM 1407 C C . VAL A 1 170 ? -4.586 -7.695 17.359 1 95.62 170 VAL A C 1
ATOM 1409 O O . VAL A 1 170 ? -4.176 -8.43 18.25 1 95.62 170 VAL A O 1
ATOM 1412 N N . ASN A 1 171 ? -3.836 -6.898 16.672 1 92.62 171 ASN A N 1
ATOM 1413 C CA . ASN A 1 171 ? -2.402 -6.828 16.938 1 92.62 171 ASN A CA 1
ATOM 1414 C C . ASN A 1 171 ? -2.117 -6.379 18.375 1 92.62 171 ASN A C 1
ATOM 1416 O O . ASN A 1 171 ? -1.32 -7.004 19.078 1 92.62 171 ASN A O 1
ATOM 1420 N N . PHE A 1 172 ? -2.783 -5.379 18.781 1 95.75 172 PHE A N 1
ATOM 1421 C CA . PHE A 1 172 ? -2.6 -4.816 20.109 1 95.75 172 PHE A CA 1
ATOM 1422 C C . PHE A 1 172 ? -3.039 -5.809 21.172 1 95.75 172 PHE A C 1
ATOM 1424 O O . PHE A 1 172 ? -2.471 -5.84 22.266 1 95.75 172 PHE A O 1
ATOM 1431 N N . SER A 1 173 ? -3.99 -6.617 20.844 1 93.75 173 SER A N 1
ATOM 1432 C CA . SER A 1 173 ? -4.488 -7.625 21.781 1 93.75 173 SER A CA 1
ATOM 1433 C C . SER A 1 173 ? -3.547 -8.82 21.844 1 93.75 173 SER A C 1
ATOM 1435 O O . SER A 1 173 ? -3.799 -9.773 22.594 1 93.75 173 SER A O 1
ATOM 1437 N N . GLY A 1 174 ? -2.5 -8.859 21.016 1 87.75 174 GLY A N 1
ATOM 1438 C CA . GLY A 1 174 ? -1.472 -9.883 21.141 1 87.75 174 GLY A CA 1
ATOM 1439 C C . GLY A 1 174 ? -1.642 -11.016 20.141 1 87.75 174 GLY A C 1
ATOM 1440 O O . GLY A 1 174 ? -0.941 -12.023 20.219 1 87.75 174 GLY A O 1
ATOM 1441 N N . TYR A 1 175 ? -2.555 -10.812 19.188 1 85.06 175 TYR A N 1
ATOM 1442 C CA . TYR A 1 175 ? -2.789 -11.875 18.219 1 85.06 175 TYR A CA 1
ATOM 1443 C C . TYR A 1 175 ? -2.094 -11.562 16.906 1 85.06 175 TYR A C 1
ATOM 1445 O O . TYR A 1 175 ? -1.81 -10.398 16.594 1 85.06 175 TYR A O 1
ATOM 1453 N N . MET A 1 176 ? -1.884 -12.594 16.125 1 80.56 176 MET A N 1
ATOM 1454 C CA . MET A 1 176 ? -1.328 -12.422 14.789 1 80.56 176 MET A CA 1
ATOM 1455 C C . MET A 1 176 ? -2.406 -11.984 13.805 1 80.56 176 MET A C 1
ATOM 1457 O O . MET A 1 176 ? -3.523 -12.5 13.828 1 80.56 176 MET A O 1
ATOM 1461 N N . ILE A 1 177 ? -2.037 -11.102 12.938 1 85.06 177 ILE A N 1
ATOM 1462 C CA . ILE A 1 177 ? -2.969 -10.57 11.945 1 85.06 177 ILE A CA 1
ATOM 1463 C C . ILE A 1 177 ? -3.088 -11.547 10.773 1 85.06 177 ILE A C 1
ATOM 1465 O O . ILE A 1 177 ? -2.088 -12.109 10.32 1 85.06 177 ILE A O 1
ATOM 1469 N N . SER A 1 178 ? -4.281 -11.766 10.32 1 82.38 178 SER A N 1
ATOM 1470 C CA . SER A 1 178 ? -4.559 -12.578 9.141 1 82.38 178 SER A CA 1
ATOM 1471 C C . SER A 1 178 ? -5.414 -11.812 8.141 1 82.38 178 SER A C 1
ATOM 1473 O O . SER A 1 178 ? -5.816 -10.672 8.398 1 82.38 178 SER A O 1
ATOM 1475 N N . LYS A 1 179 ? -5.684 -12.398 6.984 1 84.31 179 LYS A N 1
ATOM 1476 C CA . LYS A 1 179 ? -6.531 -11.773 5.973 1 84.31 179 LYS A CA 1
ATOM 1477 C C . LYS A 1 179 ? -7.957 -11.594 6.488 1 84.31 179 LYS A C 1
ATOM 1479 O O . LYS A 1 179 ? -8.672 -10.695 6.043 1 84.31 179 LYS A O 1
ATOM 1484 N N . ASP A 1 180 ? -8.336 -12.398 7.418 1 89.38 180 ASP A N 1
ATOM 1485 C CA . ASP A 1 180 ? -9.68 -12.352 7.984 1 89.38 180 ASP A CA 1
ATOM 1486 C C . ASP A 1 180 ? -9.703 -11.547 9.281 1 89.38 180 ASP A C 1
ATOM 1488 O O . ASP A 1 180 ? -10.383 -11.914 10.234 1 89.38 180 ASP A O 1
ATOM 1492 N N . VAL A 1 181 ? -9.031 -10.516 9.328 1 93.62 181 VAL A N 1
ATOM 1493 C CA . VAL A 1 181 ? -8.789 -9.758 10.547 1 93.62 181 VAL A CA 1
ATOM 1494 C C . VAL A 1 181 ? -10.086 -9.102 11.016 1 93.62 181 VAL A C 1
ATOM 1496 O O . VAL A 1 181 ? -10.312 -8.961 12.219 1 93.62 181 VAL A O 1
ATOM 1499 N N . ILE A 1 182 ? -11.008 -8.719 10.172 1 97.38 182 ILE A N 1
ATOM 1500 C CA . ILE A 1 182 ? -12.258 -8.094 10.578 1 97.38 182 ILE A CA 1
ATOM 1501 C C . ILE A 1 182 ? -13.117 -9.102 11.344 1 97.38 182 ILE A C 1
ATOM 1503 O O . ILE A 1 182 ? -13.688 -8.773 12.383 1 97.38 182 ILE A O 1
ATOM 1507 N N . ASN A 1 183 ? -13.125 -10.281 10.797 1 95.44 183 ASN A N 1
ATOM 1508 C CA . ASN A 1 183 ? -13.852 -11.336 11.484 1 95.44 183 ASN A CA 1
ATOM 1509 C C . ASN A 1 183 ? -13.273 -11.594 12.875 1 95.44 183 ASN A C 1
ATOM 1511 O O . ASN A 1 183 ? -14.023 -11.773 13.836 1 95.44 183 ASN A O 1
ATOM 1515 N N . MET A 1 184 ? -12.047 -11.633 12.969 1 94.81 184 MET A N 1
ATOM 1516 C CA . MET A 1 184 ? -11.406 -11.844 14.258 1 94.81 184 MET A CA 1
ATOM 1517 C C . MET A 1 184 ? -11.742 -10.719 15.234 1 94.81 184 MET A C 1
ATOM 1519 O O . MET A 1 184 ? -12.125 -10.977 16.375 1 94.81 184 MET A O 1
ATOM 1523 N N . ALA A 1 185 ? -11.609 -9.516 14.789 1 97.69 185 ALA A N 1
ATOM 1524 C CA . ALA A 1 185 ? -11.883 -8.359 15.641 1 97.69 185 ALA A CA 1
ATOM 1525 C C . ALA A 1 185 ? -13.328 -8.359 16.109 1 97.69 185 ALA A C 1
ATOM 1527 O O . ALA A 1 185 ? -13.609 -8.094 17.281 1 97.69 185 ALA A O 1
ATOM 1528 N N . THR A 1 186 ? -14.227 -8.656 15.227 1 97.44 186 THR A N 1
ATOM 1529 C CA . THR A 1 186 ? -15.641 -8.648 15.562 1 97.44 186 THR A CA 1
ATOM 1530 C C . THR A 1 186 ? -15.977 -9.797 16.516 1 97.44 186 THR A C 1
ATOM 1532 O O . THR A 1 186 ? -16.938 -9.711 17.281 1 97.44 186 THR A O 1
ATOM 1535 N N . SER A 1 187 ? -15.227 -10.836 16.453 1 96.25 187 SER A N 1
ATOM 1536 C CA . SER A 1 187 ? -15.43 -11.953 17.375 1 96.25 187 SER A CA 1
ATOM 1537 C C . SER A 1 187 ? -14.945 -11.609 18.781 1 96.25 187 SER A C 1
ATOM 1539 O O . SER A 1 187 ? -15.445 -12.164 19.766 1 96.25 187 SER A O 1
ATOM 1541 N N . LEU A 1 188 ? -14 -10.734 18.859 1 96.44 188 LEU A N 1
ATOM 1542 C CA . LEU A 1 188 ? -13.398 -10.383 20.141 1 96.44 188 LEU A CA 1
ATOM 1543 C C . LEU A 1 188 ? -14.164 -9.25 20.812 1 96.44 188 LEU A C 1
ATOM 1545 O O . LEU A 1 188 ? -14.023 -9.023 22.016 1 96.44 188 LEU A O 1
ATOM 1549 N N . ASP A 1 189 ? -14.984 -8.477 20.047 1 97.06 189 ASP A N 1
ATOM 1550 C CA . ASP A 1 189 ? -15.688 -7.305 20.562 1 97.06 189 ASP A CA 1
ATOM 1551 C 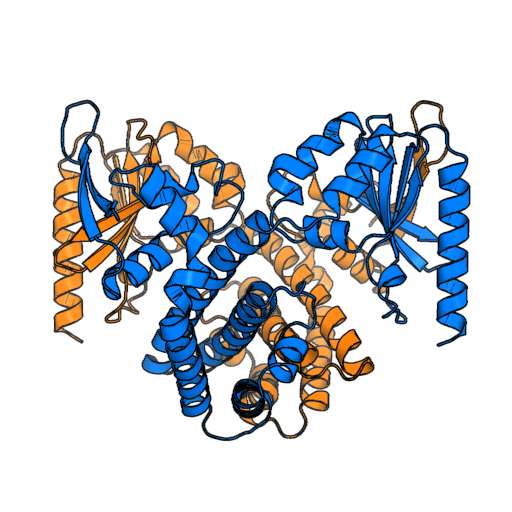C . ASP A 1 189 ? -17.094 -7.199 19.969 1 97.06 189 ASP A C 1
ATOM 1553 O O . ASP A 1 189 ? -17.25 -6.73 18.844 1 97.06 189 ASP A O 1
ATOM 1557 N N . ASP A 1 190 ? -18.047 -7.395 20.766 1 97.31 190 ASP A N 1
ATOM 1558 C CA . ASP A 1 190 ? -19.438 -7.445 20.328 1 97.31 190 ASP A CA 1
ATOM 1559 C C . ASP A 1 190 ? -19.938 -6.066 19.891 1 97.31 190 ASP A C 1
ATOM 1561 O O . ASP A 1 190 ? -20.734 -5.949 18.953 1 97.31 190 ASP A O 1
ATOM 1565 N N . ASP A 1 191 ? -19.531 -5.09 20.609 1 97.75 191 ASP A N 1
ATOM 1566 C CA . ASP A 1 191 ? -19.922 -3.736 20.234 1 97.75 191 ASP A CA 1
ATOM 1567 C C . ASP A 1 191 ? -19.391 -3.373 18.844 1 97.75 191 ASP A C 1
ATOM 1569 O O . ASP A 1 191 ? -20.109 -2.797 18.031 1 97.75 191 ASP A O 1
ATOM 1573 N N . PHE A 1 192 ? -18.188 -3.729 18.656 1 98.19 192 PHE A N 1
ATOM 1574 C CA . PHE A 1 192 ? -17.578 -3.488 17.344 1 98.19 192 PHE A CA 1
ATOM 1575 C C . PHE A 1 192 ? -18.312 -4.273 16.266 1 98.19 192 PHE A C 1
ATOM 1577 O O . PHE A 1 192 ? -18.547 -3.762 15.172 1 98.19 192 PHE A O 1
ATOM 1584 N N . LYS A 1 193 ? -18.641 -5.484 16.578 1 97.94 193 LYS A N 1
ATOM 1585 C CA . LYS A 1 193 ? -19.391 -6.316 15.633 1 97.94 193 LYS A CA 1
ATOM 1586 C C . LYS A 1 193 ? -20.672 -5.625 15.203 1 97.94 193 LYS A C 1
ATOM 1588 O O . LYS A 1 193 ? -21.016 -5.613 14.016 1 97.94 193 LYS A O 1
ATOM 1593 N N . ASN A 1 194 ? -21.375 -5.098 16.141 1 97.25 194 ASN A N 1
ATOM 1594 C CA . ASN A 1 194 ? -22.625 -4.426 15.844 1 97.25 194 ASN A CA 1
ATOM 1595 C C . ASN A 1 194 ? -22.422 -3.229 14.922 1 97.25 194 ASN A C 1
ATOM 1597 O O . ASN A 1 194 ? -23.203 -3.004 14 1 97.25 194 ASN A O 1
ATOM 1601 N N . ILE A 1 195 ? -21.422 -2.496 15.188 1 97.5 195 ILE A N 1
ATOM 1602 C CA . ILE A 1 195 ? -21.109 -1.312 14.398 1 97.5 195 ILE A CA 1
ATOM 1603 C C . ILE A 1 195 ? -20.766 -1.726 12.969 1 97.5 195 ILE A C 1
ATOM 1605 O O . ILE A 1 195 ? -21.25 -1.131 12.008 1 97.5 195 ILE A O 1
ATOM 1609 N N . VAL A 1 196 ? -19.938 -2.76 12.844 1 97.38 196 VAL A N 1
ATOM 1610 C CA . VAL A 1 196 ? -19.5 -3.238 11.539 1 97.38 196 VAL A CA 1
ATOM 1611 C C . VAL A 1 196 ? -20.688 -3.811 10.773 1 97.38 196 VAL A C 1
ATOM 1613 O O . VAL A 1 196 ? -20.859 -3.545 9.578 1 97.38 196 VAL A O 1
ATOM 1616 N N . ASP A 1 197 ? -21.547 -4.57 11.461 1 95.56 197 ASP A N 1
ATOM 1617 C CA . ASP A 1 197 ? -22.734 -5.141 10.828 1 95.56 197 ASP A CA 1
ATOM 1618 C C . ASP A 1 197 ? -23.656 -4.039 10.312 1 95.56 197 ASP A C 1
ATOM 1620 O O . ASP A 1 197 ? -24.219 -4.156 9.211 1 95.56 197 ASP A O 1
ATOM 1624 N N . ASP A 1 198 ? -23.766 -3.037 11.07 1 94.69 198 ASP A N 1
ATOM 1625 C CA . ASP A 1 198 ? -24.594 -1.908 10.656 1 94.69 198 ASP A CA 1
ATOM 1626 C C . ASP A 1 198 ? -24.031 -1.234 9.406 1 94.69 198 ASP A C 1
ATOM 1628 O O . ASP A 1 198 ? -24.781 -0.849 8.508 1 94.69 198 ASP A O 1
ATOM 1632 N N . LEU A 1 199 ? -22.75 -1.092 9.375 1 95.69 199 LEU A N 1
ATOM 1633 C CA . LEU A 1 199 ? -22.094 -0.408 8.273 1 95.69 199 LEU A CA 1
ATOM 1634 C C . LEU A 1 199 ? -22.094 -1.275 7.016 1 95.69 199 LEU A C 1
ATOM 1636 O O . LEU A 1 199 ? -22.359 -0.784 5.918 1 95.69 199 LEU A O 1
ATOM 1640 N N . PHE A 1 200 ? -21.797 -2.555 7.172 1 94.94 200 PHE A N 1
ATOM 1641 C CA . PHE A 1 200 ? -21.578 -3.441 6.039 1 94.94 200 PHE A CA 1
ATOM 1642 C C . PHE A 1 200 ? -22.906 -3.973 5.5 1 94.94 200 PHE A C 1
ATOM 1644 O O . PHE A 1 200 ? -23.078 -4.117 4.289 1 94.94 200 PHE A O 1
ATOM 1651 N N . PHE A 1 201 ? -23.891 -4.199 6.422 1 91.12 201 PHE A N 1
ATOM 1652 C CA . PHE A 1 201 ? -24.953 -5.098 6 1 91.12 201 PHE A CA 1
ATOM 1653 C C . PHE A 1 201 ? -26.328 -4.453 6.211 1 91.12 201 PHE A C 1
ATOM 1655 O O . PHE A 1 201 ? -27.328 -4.922 5.668 1 91.12 201 PHE A O 1
ATOM 1662 N N . ASN A 1 202 ? -26.344 -3.451 6.973 1 86 202 ASN A N 1
ATOM 1663 C CA . ASN A 1 202 ? -27.641 -2.809 7.195 1 86 202 ASN A CA 1
ATOM 1664 C C . ASN A 1 202 ? -27.828 -1.599 6.285 1 86 202 ASN A C 1
ATOM 1666 O O . ASN A 1 202 ? -26.875 -0.893 5.977 1 86 202 ASN A O 1
ATOM 1670 N N . LYS A 1 203 ? -28.984 -1.38 5.758 1 73 203 LYS A N 1
ATOM 1671 C CA . LYS A 1 203 ? -29.297 -0.36 4.762 1 73 203 LYS A CA 1
ATOM 1672 C C . LYS A 1 203 ? -29.562 0.992 5.422 1 73 203 LYS A C 1
ATOM 1674 O O . LYS A 1 203 ? -29.641 2.016 4.738 1 73 203 LYS A O 1
ATOM 1679 N N . ASP A 1 204 ? -29.531 1.004 6.598 1 75.88 204 ASP A N 1
ATOM 1680 C CA . ASP A 1 204 ? -29.891 2.242 7.277 1 75.88 204 ASP A CA 1
ATOM 1681 C C . ASP A 1 204 ? -28.938 3.377 6.906 1 75.88 204 ASP A C 1
ATOM 1683 O O . ASP A 1 204 ? -28.172 3.258 5.957 1 75.88 204 ASP A O 1
ATOM 1687 N N . ASN A 1 205 ? -29 4.543 7.551 1 87.38 205 ASN A N 1
ATOM 1688 C CA . ASN A 1 205 ? -28.297 5.801 7.336 1 87.38 205 ASN A CA 1
ATOM 1689 C C . ASN A 1 205 ? -26.781 5.609 7.355 1 87.38 205 ASN A C 1
ATOM 1691 O O . ASN A 1 205 ? -26.188 5.516 8.43 1 87.38 205 ASN A O 1
ATOM 1695 N N . ILE A 1 206 ? -26.266 5.535 6.145 1 90.06 206 ILE A N 1
ATOM 1696 C CA . ILE A 1 206 ? -24.844 5.262 5.961 1 90.06 206 ILE A CA 1
ATOM 1697 C C . ILE A 1 206 ? -24.016 6.328 6.676 1 90.06 206 ILE A C 1
ATOM 1699 O O . ILE A 1 206 ? -22.984 6.02 7.281 1 90.06 206 ILE A O 1
ATOM 1703 N N . GLU A 1 207 ? -24.422 7.559 6.59 1 94.25 207 GLU A N 1
ATOM 1704 C CA . GLU A 1 207 ? -23.703 8.648 7.254 1 94.25 207 GLU A CA 1
ATOM 1705 C C . GLU A 1 207 ? -23.625 8.414 8.758 1 94.25 207 GLU A C 1
ATOM 1707 O O . GLU A 1 207 ? -22.547 8.531 9.359 1 94.25 207 GLU A O 1
ATOM 1712 N N . GLU A 1 208 ? -24.688 8.055 9.289 1 95.31 208 GLU A N 1
ATOM 1713 C CA . GLU A 1 208 ? -24.734 7.797 10.727 1 95.31 208 GLU A CA 1
ATOM 1714 C C . GLU A 1 208 ? -23.859 6.613 11.109 1 95.31 208 GLU A C 1
ATOM 1716 O O . GLU A 1 208 ? -23.188 6.633 12.148 1 95.31 208 GLU A O 1
ATOM 1721 N N . SER A 1 209 ? -23.906 5.602 10.297 1 95.88 209 SER A N 1
ATOM 1722 C CA . SER A 1 209 ? -23.094 4.418 10.562 1 95.88 209 SER A CA 1
ATOM 1723 C C . SER A 1 209 ? -21.609 4.754 10.547 1 95.88 209 SER A C 1
ATOM 1725 O O . SER A 1 209 ? -20.844 4.242 11.367 1 95.88 209 SER A O 1
ATOM 1727 N N . ILE A 1 210 ? -21.219 5.566 9.625 1 97.56 210 ILE A N 1
ATOM 1728 C CA . ILE A 1 210 ? -19.812 5.977 9.516 1 97.56 210 ILE A CA 1
ATOM 1729 C C . ILE A 1 210 ? -19.422 6.777 10.758 1 97.56 210 ILE A C 1
ATOM 1731 O O . ILE A 1 210 ? -18.344 6.559 11.336 1 97.56 210 ILE A O 1
ATOM 1735 N N . ILE A 1 211 ? -20.281 7.656 11.156 1 97.56 211 ILE A N 1
ATOM 1736 C CA . ILE A 1 211 ? -20.016 8.5 12.32 1 97.56 211 ILE A CA 1
ATOM 1737 C C . ILE A 1 211 ? -19.891 7.633 13.57 1 97.56 211 ILE A C 1
ATOM 1739 O O . ILE A 1 211 ? -19 7.836 14.391 1 97.56 211 ILE A O 1
ATOM 1743 N N . LYS A 1 212 ? -20.766 6.68 13.688 1 97.5 212 LYS A N 1
ATOM 1744 C CA . LYS A 1 212 ? -20.719 5.762 14.82 1 97.5 212 LYS A CA 1
ATOM 1745 C C . LYS A 1 212 ? -19.406 4.996 14.859 1 97.5 212 LYS A C 1
ATOM 1747 O O . LYS A 1 212 ? -18.844 4.781 15.93 1 97.5 212 LYS A O 1
ATOM 1752 N N . LEU A 1 213 ? -18.969 4.551 13.711 1 98.38 213 LEU A N 1
ATOM 1753 C CA . LEU A 1 213 ? -17.703 3.855 13.625 1 98.38 213 LEU A CA 1
ATOM 1754 C C . LEU A 1 213 ? -16.562 4.746 14.109 1 98.38 213 LEU A C 1
ATOM 1756 O O . LEU A 1 213 ? -15.742 4.328 14.938 1 98.38 213 LEU A O 1
ATOM 1760 N N . ILE A 1 214 ? -16.531 5.961 13.602 1 98.56 214 ILE A N 1
ATOM 1761 C CA . ILE A 1 214 ? -15.461 6.902 13.945 1 98.56 214 ILE A CA 1
ATOM 1762 C C . ILE A 1 214 ? -15.477 7.176 15.445 1 98.56 214 ILE A C 1
ATOM 1764 O O . ILE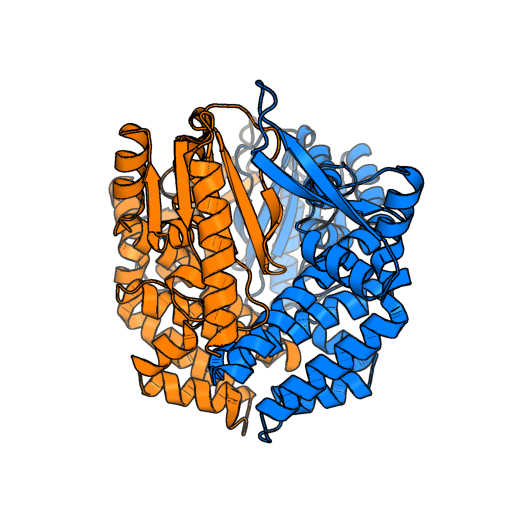 A 1 214 ? -14.43 7.176 16.094 1 98.56 214 ILE A O 1
ATOM 1768 N N . GLU A 1 215 ? -16.609 7.359 16 1 98.44 215 GLU A N 1
ATOM 1769 C CA . GLU A 1 215 ? -16.734 7.645 17.422 1 98.44 215 GLU A CA 1
ATOM 1770 C C . GLU A 1 215 ? -16.266 6.465 18.266 1 98.44 215 GLU A C 1
ATOM 1772 O O . GLU A 1 215 ? -15.57 6.652 19.266 1 98.44 215 GLU A O 1
ATOM 1777 N N . TYR A 1 216 ? -16.672 5.336 17.875 1 98.56 216 TYR A N 1
ATOM 1778 C CA . TYR A 1 216 ? -16.234 4.141 18.578 1 98.56 216 TYR A CA 1
ATOM 1779 C C . TYR A 1 216 ? -14.719 4.047 18.609 1 98.56 216 TYR A C 1
ATOM 1781 O O . TYR A 1 216 ? -14.125 3.777 19.656 1 98.56 216 TYR A O 1
ATOM 1789 N N . ILE A 1 217 ? -14.117 4.242 17.516 1 98.69 217 ILE A N 1
ATOM 1790 C CA . ILE A 1 217 ? -12.664 4.133 17.375 1 98.69 217 ILE A CA 1
ATOM 1791 C C . ILE A 1 217 ? -11.984 5.215 18.219 1 98.69 217 ILE A C 1
ATOM 1793 O O . ILE A 1 217 ? -10.992 4.953 18.891 1 98.69 217 ILE A O 1
ATOM 1797 N N . LYS A 1 218 ? -12.539 6.383 18.203 1 98.06 218 LYS A N 1
ATOM 1798 C CA . LYS A 1 218 ? -11.977 7.48 18.984 1 98.06 218 LYS A CA 1
ATOM 1799 C C . LYS A 1 218 ? -12 7.168 20.469 1 98.06 218 LYS A C 1
ATOM 1801 O O . LYS A 1 218 ? -11.039 7.453 21.188 1 98.06 218 LYS A O 1
ATOM 1806 N N . ILE A 1 219 ? -13.086 6.645 20.906 1 98.25 219 ILE A N 1
ATOM 1807 C CA . ILE A 1 219 ? -13.211 6.285 22.312 1 98.25 219 ILE A CA 1
ATOM 1808 C C . ILE A 1 219 ? -12.164 5.227 22.672 1 98.25 219 ILE A C 1
ATOM 1810 O O . ILE A 1 219 ? -11.461 5.352 23.672 1 98.25 219 ILE A O 1
ATOM 1814 N N . TYR A 1 220 ? -12.055 4.25 21.812 1 98.31 220 TYR A N 1
ATOM 1815 C CA . TYR A 1 220 ? -11.062 3.203 22.031 1 98.31 220 TYR A CA 1
ATOM 1816 C C . TYR A 1 220 ? -9.656 3.785 22.094 1 98.31 220 TYR A C 1
ATOM 1818 O O . TYR A 1 220 ? -8.875 3.43 22.984 1 98.31 220 TYR A O 1
ATOM 1826 N N . LEU A 1 221 ? -9.328 4.617 21.188 1 98.12 221 LEU A N 1
ATOM 1827 C CA . LEU A 1 221 ? -7.996 5.211 21.125 1 98.12 221 LEU A CA 1
ATOM 1828 C C . LEU A 1 221 ? -7.738 6.09 22.344 1 98.12 221 LEU A C 1
ATOM 1830 O O . LEU A 1 221 ? -6.633 6.09 22.891 1 98.12 221 LEU A O 1
ATOM 1834 N N . ASN A 1 222 ? -8.734 6.785 22.734 1 96.69 222 ASN A N 1
ATOM 1835 C CA . ASN A 1 222 ? -8.594 7.625 23.906 1 96.69 222 ASN A CA 1
ATOM 1836 C C . ASN A 1 222 ? -8.219 6.797 25.141 1 96.69 222 ASN A C 1
ATOM 1838 O O . ASN A 1 222 ? -7.387 7.223 25.953 1 96.69 222 ASN A O 1
ATOM 1842 N N . ASP A 1 223 ? -8.742 5.668 25.203 1 97.25 223 ASP A N 1
ATOM 1843 C CA . ASP A 1 223 ? -8.539 4.82 26.375 1 97.25 223 ASP A CA 1
ATOM 1844 C C . ASP A 1 223 ? -7.191 4.105 26.297 1 97.25 223 ASP A C 1
ATOM 1846 O O . ASP A 1 223 ? -6.637 3.715 27.328 1 97.25 223 ASP A O 1
ATOM 1850 N N . ASN A 1 224 ? -6.652 3.957 25.078 1 98.19 224 ASN A N 1
ATOM 1851 C CA . ASN A 1 224 ? -5.531 3.031 24.969 1 98.19 224 ASN A CA 1
ATOM 1852 C C . ASN A 1 224 ? -4.328 3.689 24.297 1 98.19 224 ASN A C 1
ATOM 1854 O O . ASN A 1 224 ? -3.299 3.045 24.078 1 98.19 224 ASN A O 1
ATOM 1858 N N . ILE A 1 225 ? -4.348 4.961 24.016 1 98.44 225 ILE A N 1
ATOM 1859 C CA . ILE A 1 225 ? -3.389 5.605 23.141 1 98.44 225 ILE A CA 1
ATOM 1860 C C . ILE A 1 225 ? -1.989 5.523 23.734 1 98.44 225 ILE A C 1
ATOM 1862 O O . ILE A 1 225 ? -1.009 5.305 23.031 1 98.44 225 ILE A O 1
ATOM 1866 N N . ARG A 1 226 ? -1.839 5.641 25.031 1 98.06 226 ARG A N 1
ATOM 1867 C CA . ARG A 1 226 ? -0.53 5.586 25.672 1 98.06 226 ARG A CA 1
ATOM 1868 C C . ARG A 1 226 ? 0.094 4.199 25.531 1 98.06 226 ARG A C 1
ATOM 1870 O O . ARG A 1 226 ? 1.289 4.078 25.25 1 98.06 226 ARG A O 1
ATOM 1877 N N . ASN A 1 227 ? -0.735 3.184 25.656 1 97.94 227 ASN A N 1
ATOM 1878 C CA . ASN A 1 227 ? -0.246 1.815 25.516 1 97.94 227 ASN A CA 1
ATOM 1879 C C . ASN A 1 227 ? 0.065 1.469 24.062 1 97.94 227 ASN A C 1
ATOM 1881 O O . ASN A 1 227 ? 1.062 0.801 23.781 1 97.94 227 ASN A O 1
ATOM 1885 N N . ILE A 1 228 ? -0.793 1.931 23.203 1 98.31 228 ILE A N 1
ATOM 1886 C CA . ILE A 1 228 ? -0.614 1.67 21.781 1 98.31 228 ILE A CA 1
ATOM 1887 C C . ILE A 1 228 ? 0.685 2.312 21.297 1 98.31 228 ILE A C 1
ATOM 1889 O O . ILE A 1 228 ? 1.392 1.744 20.453 1 98.31 228 ILE A O 1
ATOM 1893 N N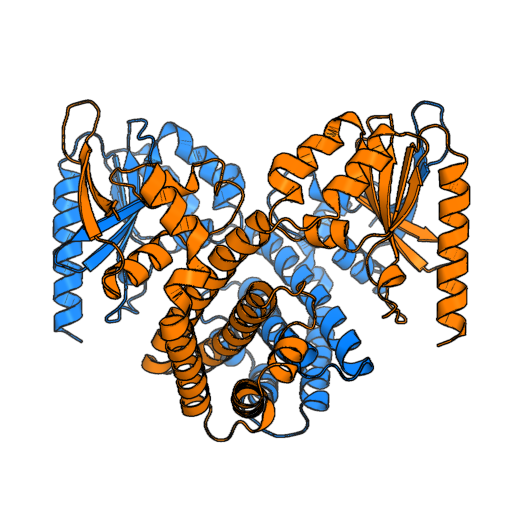 . THR A 1 229 ? 1.02 3.479 21.875 1 98.5 229 THR A N 1
ATOM 1894 C CA . THR A 1 229 ? 2.184 4.227 21.406 1 98.5 229 THR A CA 1
ATOM 1895 C C . THR A 1 229 ? 3.334 4.109 22.406 1 98.5 229 THR A C 1
ATOM 1897 O O . THR A 1 229 ? 4.223 4.965 22.438 1 98.5 229 THR A O 1
ATOM 1900 N N . SER A 1 230 ? 3.318 3.109 23.203 1 97.94 230 SER A N 1
ATOM 1901 C CA . SER A 1 230 ? 4.289 2.975 24.281 1 97.94 230 SER A CA 1
ATOM 1902 C C . SER A 1 230 ? 5.715 2.938 23.75 1 97.94 230 SER A C 1
ATOM 1904 O O . SER A 1 230 ? 6.617 3.549 24.312 1 97.94 230 SER A O 1
ATOM 1906 N N . LEU A 1 231 ? 5.914 2.279 22.688 1 97.38 231 LEU A N 1
ATOM 1907 C CA . LEU A 1 231 ? 7.242 2.188 22.094 1 97.38 231 LEU A CA 1
ATOM 1908 C C . LEU A 1 231 ? 7.762 3.568 21.703 1 97.38 231 LEU A C 1
ATOM 1910 O O . LEU A 1 231 ? 8.914 3.9 21.984 1 97.38 231 LEU A O 1
ATOM 1914 N N . LEU A 1 232 ? 6.918 4.309 21.078 1 98.44 232 LEU A N 1
ATOM 1915 C CA . LEU A 1 232 ? 7.285 5.656 20.641 1 98.44 232 LEU A CA 1
ATOM 1916 C C . LEU A 1 232 ? 7.574 6.547 21.844 1 98.44 232 LEU A C 1
ATOM 1918 O O . LEU A 1 232 ? 8.578 7.262 21.875 1 98.44 232 LEU A O 1
ATOM 1922 N N . LEU A 1 233 ? 6.719 6.473 22.828 1 98.5 233 LEU A N 1
ATOM 1923 C CA . LEU A 1 233 ? 6.879 7.301 24.031 1 98.5 233 LEU A CA 1
ATOM 1924 C C . LEU A 1 233 ? 8.172 6.957 24.75 1 98.5 233 LEU A C 1
ATOM 1926 O O . LEU A 1 233 ? 8.898 7.852 25.188 1 98.5 233 LEU A O 1
ATOM 1930 N N . ASN A 1 234 ? 8.445 5.688 24.859 1 98.19 234 ASN A N 1
ATOM 1931 C CA . ASN A 1 234 ? 9.688 5.258 25.5 1 98.19 234 ASN A CA 1
ATOM 1932 C C . ASN A 1 234 ? 10.906 5.707 24.703 1 98.19 234 ASN A C 1
ATOM 1934 O O . ASN A 1 234 ? 11.906 6.141 25.281 1 98.19 234 ASN A O 1
ATOM 1938 N N . TYR A 1 235 ? 10.805 5.578 23.484 1 98 235 TYR A N 1
ATOM 1939 C CA . TYR A 1 235 ? 11.867 6.039 22.609 1 98 235 TYR A CA 1
ATOM 1940 C C . TYR A 1 235 ? 12.148 7.523 22.812 1 98 235 TYR A C 1
ATOM 1942 O O . TYR A 1 235 ? 13.305 7.93 22.953 1 98 235 TYR A O 1
ATOM 1950 N N . MET A 1 236 ? 11.102 8.32 22.828 1 98.25 236 MET A N 1
ATOM 1951 C CA . MET A 1 236 ? 11.234 9.766 23 1 98.25 236 MET A CA 1
ATOM 1952 C C . MET A 1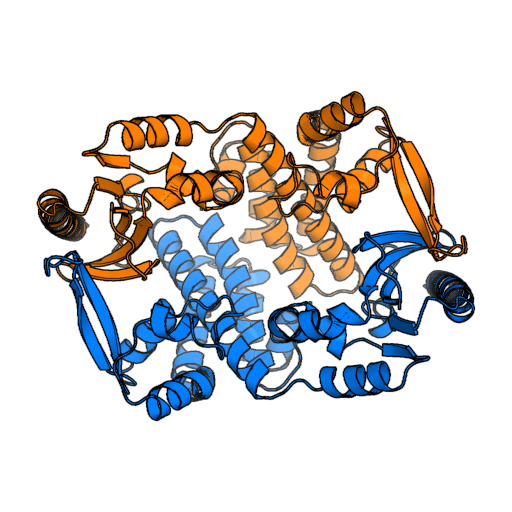 236 ? 11.828 10.102 24.359 1 98.25 236 MET A C 1
ATOM 1954 O O . MET A 1 236 ? 12.664 11 24.484 1 98.25 236 MET A O 1
ATOM 1958 N N . LYS A 1 237 ? 11.43 9.398 25.344 1 97.88 237 LYS A N 1
ATOM 1959 C CA . LYS A 1 237 ? 11.961 9.602 26.688 1 97.88 237 LYS A CA 1
ATOM 1960 C C . LYS A 1 237 ? 13.461 9.312 26.734 1 97.88 237 LYS A C 1
ATOM 1962 O O . LYS A 1 237 ? 14.219 10.07 27.344 1 97.88 237 LYS A O 1
ATOM 1967 N N . GLU A 1 238 ? 13.797 8.281 26.109 1 97.62 238 GLU A N 1
ATOM 1968 C CA . GLU A 1 238 ? 15.203 7.883 26.094 1 97.62 238 GLU A CA 1
ATOM 1969 C C . GLU A 1 238 ? 16.062 8.906 25.344 1 97.62 238 GLU A C 1
ATOM 1971 O O . GLU A 1 238 ? 17.172 9.211 25.766 1 97.62 238 GLU A O 1
ATOM 1976 N N . LYS A 1 239 ? 15.586 9.328 24.234 1 96.69 239 LYS A N 1
ATOM 1977 C CA . LYS A 1 239 ? 16.328 10.32 23.469 1 96.69 239 LYS A CA 1
ATOM 1978 C C . LYS A 1 239 ? 16.422 11.641 24.219 1 96.69 239 LYS A C 1
ATOM 1980 O O . LYS A 1 239 ? 17.438 12.352 24.109 1 96.69 239 LYS A O 1
ATOM 1985 N N . ASP A 1 240 ? 15.383 12.039 24.922 1 96.38 240 ASP A N 1
ATOM 1986 C CA . ASP A 1 240 ? 15.344 13.188 25.812 1 96.38 240 ASP A CA 1
ATOM 1987 C C . ASP A 1 240 ? 15.742 14.469 25.078 1 96.38 240 ASP A C 1
ATOM 1989 O O . ASP A 1 240 ? 16.609 15.211 25.531 1 96.38 240 ASP A O 1
ATOM 1993 N N . THR A 1 241 ? 15.203 14.672 23.906 1 97.06 241 THR A N 1
ATOM 1994 C CA . THR A 1 241 ? 15.406 15.859 23.078 1 97.06 241 THR A CA 1
ATOM 1995 C C . THR A 1 241 ? 14.195 16.109 22.188 1 97.06 241 THR A C 1
ATOM 1997 O O . THR A 1 241 ? 13.289 15.281 22.109 1 97.06 241 THR A O 1
ATOM 2000 N N . PHE A 1 242 ? 14.164 17.281 21.609 1 97.12 242 PHE A N 1
ATOM 2001 C CA . PHE A 1 242 ? 13.117 17.609 20.656 1 97.12 242 PHE A CA 1
ATOM 2002 C C . PHE A 1 242 ? 13.336 16.859 19.344 1 97.12 242 PHE A C 1
ATOM 2004 O O . PHE A 1 242 ? 14.43 16.891 18.781 1 97.12 242 PHE A O 1
ATOM 2011 N N . LEU A 1 243 ? 12.234 16.234 18.891 1 97.62 243 LEU A N 1
ATOM 2012 C CA . LEU A 1 243 ? 12.336 15.406 17.688 1 97.62 243 LEU A CA 1
ATOM 2013 C C . LEU A 1 243 ? 11.266 15.789 16.672 1 97.62 243 LEU A C 1
ATOM 2015 O O . LEU A 1 243 ? 10.102 16 17.047 1 97.62 243 LEU A O 1
ATOM 2019 N N . SER A 1 244 ? 11.664 15.875 15.438 1 96.62 244 SER A N 1
ATOM 2020 C CA . SER A 1 244 ? 10.688 15.977 14.359 1 96.62 244 SER A CA 1
ATOM 2021 C C . SER A 1 244 ? 10.211 14.602 13.914 1 96.62 244 SER A C 1
ATOM 2023 O O . SER A 1 244 ? 10.797 13.586 14.289 1 96.62 244 SER A O 1
ATOM 2025 N N . SER A 1 245 ? 9.117 14.594 13.141 1 96.56 245 SER A N 1
ATOM 2026 C CA . SER A 1 245 ? 8.648 13.336 12.562 1 96.56 245 SER A CA 1
ATOM 2027 C C . SER A 1 245 ? 9.742 12.656 11.75 1 96.56 245 SER A C 1
ATOM 2029 O O . SER A 1 245 ? 9.914 11.438 11.82 1 96.56 245 SER A O 1
ATOM 2031 N N . GLN A 1 246 ? 10.523 13.406 11.07 1 94 246 GLN A N 1
ATOM 2032 C CA . GLN A 1 246 ? 11.586 12.867 10.227 1 94 246 GLN A CA 1
ATOM 2033 C C . GLN A 1 246 ? 12.719 12.289 11.07 1 94 246 GLN A C 1
ATOM 2035 O O . GLN A 1 246 ? 13.281 11.25 10.727 1 94 246 GLN A O 1
ATOM 2040 N N . ASP A 1 247 ? 13.055 13.031 12.125 1 95.56 247 ASP A N 1
ATOM 2041 C CA . ASP A 1 247 ? 14.062 12.508 13.039 1 95.56 247 ASP A CA 1
ATOM 2042 C C . ASP A 1 247 ? 13.727 11.086 13.477 1 95.56 247 ASP A C 1
ATOM 2044 O O . ASP A 1 247 ? 14.578 10.195 13.453 1 95.56 247 ASP A O 1
ATOM 2048 N N . ILE A 1 248 ? 12.484 10.953 13.805 1 97.12 248 ILE A N 1
ATOM 2049 C CA . ILE A 1 248 ? 12.023 9.68 14.359 1 97.12 248 ILE A CA 1
ATOM 2050 C C . ILE A 1 248 ? 12.016 8.617 13.273 1 97.12 248 ILE A C 1
ATOM 2052 O O . ILE A 1 248 ? 12.508 7.504 13.477 1 97.12 248 ILE A O 1
ATOM 2056 N N . LEU A 1 249 ? 11.57 8.906 12.141 1 94.5 249 LEU A N 1
ATOM 2057 C CA . LEU A 1 249 ? 11.414 7.945 11.047 1 94.5 249 LEU A CA 1
ATOM 2058 C C . LEU A 1 249 ? 12.773 7.496 10.523 1 94.5 249 LEU A C 1
ATOM 2060 O O . LEU A 1 249 ? 12.883 6.434 9.906 1 94.5 249 LEU A O 1
ATOM 2064 N N . MET A 1 250 ? 13.766 8.273 10.734 1 93.25 250 MET A N 1
ATOM 2065 C CA . MET A 1 250 ? 15.102 7.934 10.25 1 93.25 250 MET A CA 1
ATOM 2066 C C . MET A 1 250 ? 15.812 7.008 11.227 1 93.25 250 MET A C 1
ATOM 2068 O O . MET A 1 250 ? 16.828 6.402 10.883 1 93.25 250 MET A O 1
ATOM 2072 N N . ASP A 1 251 ? 15.289 6.934 12.375 1 94.12 251 ASP A N 1
ATOM 2073 C CA . ASP A 1 251 ? 15.883 6.047 13.367 1 94.12 251 ASP A CA 1
ATOM 2074 C C . ASP A 1 251 ? 15.719 4.586 12.969 1 94.12 251 ASP A C 1
ATOM 2076 O O . ASP A 1 251 ? 14.688 4.199 12.414 1 94.12 251 ASP A O 1
ATOM 2080 N N . ASP A 1 252 ? 16.625 3.754 13.344 1 88.44 252 ASP A N 1
ATOM 2081 C CA . ASP A 1 252 ? 16.625 2.336 13 1 88.44 252 ASP A CA 1
ATOM 2082 C C . ASP A 1 252 ? 15.391 1.631 13.547 1 88.44 252 ASP A C 1
ATOM 2084 O O . ASP A 1 252 ? 14.922 0.647 12.969 1 88.44 252 ASP A O 1
ATOM 2088 N N . LEU A 1 253 ? 14.945 2.195 14.555 1 91.25 253 LEU A N 1
ATOM 2089 C CA . LEU A 1 253 ? 13.781 1.594 15.195 1 91.25 253 LEU A CA 1
ATOM 2090 C C . LEU A 1 253 ? 12.547 1.711 14.312 1 91.25 253 LEU A C 1
ATOM 2092 O O . LEU A 1 253 ? 11.664 0.851 14.352 1 91.25 253 LEU A O 1
ATOM 2096 N N . PHE A 1 254 ? 12.531 2.73 13.383 1 92.56 254 PHE A N 1
ATOM 2097 C CA . PHE A 1 254 ? 11.273 3.01 12.703 1 92.56 254 PHE A CA 1
ATOM 2098 C C . PHE A 1 254 ? 11.477 3.068 11.195 1 92.56 254 PHE A C 1
ATOM 2100 O O . PHE A 1 254 ? 10.516 3.008 10.43 1 92.56 254 PHE A O 1
ATOM 2107 N N . LYS A 1 255 ? 12.625 3.143 10.719 1 88.94 255 LYS A N 1
ATOM 2108 C CA . LYS A 1 255 ? 12.961 3.529 9.352 1 88.94 255 LYS A CA 1
ATOM 2109 C C . LYS A 1 255 ? 12.414 2.52 8.344 1 88.94 255 LYS A C 1
ATOM 2111 O O . LYS A 1 255 ? 12.148 2.863 7.191 1 88.94 255 LYS A O 1
ATOM 2116 N N . CYS A 1 256 ? 12.156 1.338 8.773 1 82 256 CYS A N 1
ATOM 2117 C CA . CYS A 1 256 ? 11.711 0.3 7.844 1 82 256 CYS A CA 1
ATOM 2118 C C . CYS A 1 256 ? 10.195 0.215 7.805 1 82 256 CYS A C 1
ATOM 2120 O O . CYS A 1 256 ? 9.633 -0.63 7.105 1 82 256 CYS A O 1
ATOM 2122 N N . TYR A 1 257 ? 9.477 1.097 8.484 1 86.88 257 TYR A N 1
ATOM 2123 C CA . TYR A 1 257 ? 8.023 1.039 8.594 1 86.88 257 TYR A CA 1
ATOM 2124 C C . TYR A 1 257 ? 7.383 2.283 7.992 1 86.88 257 TYR A C 1
ATOM 2126 O O . TYR A 1 257 ? 7.902 3.393 8.141 1 86.88 257 TYR A O 1
ATOM 2134 N N . SER A 1 258 ? 6.355 2.014 7.301 1 89.44 258 SER A N 1
ATOM 2135 C CA . SER A 1 258 ? 5.598 3.131 6.75 1 89.44 258 SER A CA 1
ATOM 2136 C C . SER A 1 258 ? 4.625 3.703 7.777 1 89.44 258 SER A C 1
ATOM 2138 O O . SER A 1 258 ? 3.432 3.402 7.742 1 89.44 258 SER A O 1
ATOM 2140 N N . ILE A 1 259 ? 5.145 4.574 8.578 1 94.12 259 ILE A N 1
ATOM 2141 C CA . ILE A 1 259 ? 4.367 5.129 9.688 1 94.12 259 ILE A CA 1
ATOM 2142 C C . ILE A 1 259 ? 4.031 6.59 9.391 1 94.12 259 ILE A C 1
ATOM 2144 O O . ILE A 1 259 ? 4.906 7.375 9.031 1 94.12 259 ILE A O 1
ATOM 2148 N N . SER A 1 260 ? 2.766 6.906 9.531 1 95.69 260 SER A N 1
ATOM 2149 C CA . SER A 1 260 ? 2.373 8.312 9.5 1 95.69 260 SER A CA 1
ATOM 2150 C C . SER A 1 260 ? 2.689 9 10.82 1 95.69 260 SER A C 1
ATOM 2152 O O . SER A 1 260 ? 1.781 9.375 11.57 1 95.69 260 SER A O 1
ATOM 2154 N N . MET A 1 261 ? 3.91 9.336 10.984 1 96.94 261 MET A N 1
ATOM 2155 C CA . MET A 1 261 ? 4.438 9.734 12.289 1 96.94 261 MET A CA 1
ATOM 2156 C C . MET A 1 261 ? 3.893 11.094 12.703 1 96.94 261 MET A C 1
ATOM 2158 O O . MET A 1 261 ? 3.537 11.305 13.859 1 96.94 261 MET A O 1
ATOM 2162 N N . GLU A 1 262 ? 3.783 12.016 11.789 1 96.38 262 GLU A N 1
ATOM 2163 C CA . GLU A 1 262 ? 3.314 13.352 12.133 1 96.38 262 GLU A CA 1
ATOM 2164 C C . GLU A 1 262 ? 1.884 13.312 12.664 1 96.38 262 GLU A C 1
ATOM 2166 O O . GLU A 1 262 ? 1.56 14 13.641 1 96.38 262 GLU A O 1
ATOM 2171 N N . ASP A 1 263 ? 1.071 12.5 12.039 1 96 263 ASP A N 1
ATOM 2172 C CA . ASP A 1 263 ? -0.312 12.375 12.492 1 96 263 ASP A CA 1
ATOM 2173 C C . ASP A 1 263 ? -0.376 11.844 13.922 1 96 263 ASP A C 1
ATOM 2175 O O . ASP A 1 263 ? -1.196 12.305 14.727 1 96 263 ASP A O 1
ATOM 2179 N N . ILE A 1 264 ? 0.465 10.945 14.188 1 98.38 264 ILE A N 1
ATOM 2180 C CA . ILE A 1 264 ? 0.488 10.336 15.508 1 98.38 264 ILE A CA 1
ATOM 2181 C C . ILE A 1 264 ? 0.974 11.352 16.531 1 98.38 264 ILE A C 1
ATOM 2183 O O . ILE A 1 264 ? 0.356 11.523 17.594 1 98.38 264 ILE A O 1
ATOM 2187 N N . LEU A 1 265 ? 2.027 12.008 16.219 1 98.25 265 LEU A N 1
ATOM 2188 C CA . LEU A 1 265 ? 2.596 13 17.125 1 98.25 265 LEU A CA 1
ATOM 2189 C C . LEU A 1 265 ? 1.603 14.133 17.391 1 98.25 265 LEU A C 1
ATOM 2191 O O . LEU A 1 265 ? 1.452 14.578 18.531 1 98.25 265 LEU A O 1
ATOM 2195 N N . GLU A 1 266 ? 0.958 14.555 16.391 1 96.12 266 GLU A N 1
ATOM 2196 C CA . GLU A 1 266 ? -0.047 15.602 16.547 1 96.12 266 GLU A CA 1
ATOM 2197 C C . GLU A 1 266 ? -1.176 15.156 17.469 1 96.12 266 GLU A C 1
ATOM 2199 O O . GLU A 1 266 ? -1.666 15.938 18.281 1 96.12 266 GLU A O 1
ATOM 2204 N N . TYR A 1 267 ? -1.582 13.977 17.281 1 97 267 TYR A N 1
ATOM 2205 C CA . TYR A 1 267 ? -2.643 13.445 18.125 1 97 267 TYR A CA 1
ATOM 2206 C C . TYR A 1 267 ? -2.203 13.383 19.594 1 97 267 TYR A C 1
ATOM 2208 O O . TYR A 1 267 ? -2.963 13.75 20.484 1 97 267 TYR A O 1
ATOM 2216 N N . LEU A 1 268 ? -1.034 12.906 19.844 1 98.38 268 LEU A N 1
ATOM 2217 C CA . LEU A 1 268 ? -0.5 12.828 21.188 1 98.38 268 LEU A CA 1
ATOM 2218 C C . LEU A 1 268 ? -0.382 14.219 21.812 1 98.38 268 LEU A C 1
ATOM 2220 O O . LEU A 1 268 ? -0.625 14.383 23.016 1 98.38 268 LEU A O 1
ATOM 2224 N N . TYR A 1 269 ? 0.006 15.133 21.016 1 97.44 269 TYR A N 1
ATOM 2225 C CA . TYR A 1 269 ? 0.066 16.516 21.469 1 97.44 269 TYR A CA 1
ATOM 2226 C C . TYR A 1 269 ? -1.319 17.031 21.859 1 97.44 269 TYR A C 1
ATOM 2228 O O . TYR A 1 269 ? -1.491 17.641 22.906 1 97.44 269 TYR A O 1
ATOM 2236 N N . TYR A 1 270 ? -2.236 16.766 21.016 1 95.5 270 TYR A N 1
ATOM 2237 C CA . TYR A 1 270 ? -3.611 17.172 21.266 1 95.5 270 TYR A CA 1
ATOM 2238 C C . TYR A 1 270 ? -4.133 16.578 22.562 1 95.5 270 TYR A C 1
ATOM 2240 O O . TYR A 1 270 ? -4.914 17.219 23.281 1 95.5 270 TYR A O 1
ATOM 2248 N N . LYS A 1 271 ? -3.674 15.461 22.906 1 96.75 271 LYS A N 1
ATOM 2249 C CA . LYS A 1 271 ? -4.105 14.781 24.125 1 96.75 271 LYS A CA 1
ATOM 2250 C C . LYS A 1 271 ? -3.236 15.172 25.312 1 96.75 271 LYS A C 1
ATOM 2252 O O . LYS A 1 271 ? -3.369 14.609 26.406 1 96.75 271 LYS A O 1
ATOM 2257 N N . ASN A 1 272 ? -2.344 16.031 25.109 1 97.12 272 ASN A N 1
ATOM 2258 C CA . ASN A 1 272 ? -1.458 16.562 26.141 1 97.12 272 ASN A CA 1
ATOM 2259 C C . ASN A 1 272 ? -0.528 15.492 26.688 1 97.12 272 ASN A C 1
ATOM 2261 O O . ASN A 1 272 ? -0.242 15.469 27.891 1 97.12 272 ASN A O 1
ATOM 2265 N N . ILE A 1 273 ? -0.202 14.617 25.828 1 97.88 273 ILE A N 1
ATOM 2266 C CA . ILE A 1 273 ? 0.708 13.555 26.25 1 97.88 273 ILE A CA 1
ATOM 2267 C C . ILE A 1 273 ? 2.15 13.984 25.984 1 97.88 273 ILE A C 1
ATOM 2269 O O . ILE A 1 273 ? 3.061 13.609 26.734 1 97.88 273 ILE A O 1
ATOM 2273 N N . ILE A 1 274 ? 2.326 14.734 24.938 1 98.31 274 ILE A N 1
ATOM 2274 C CA . ILE A 1 274 ? 3.65 15.258 24.609 1 98.31 274 ILE A CA 1
ATOM 2275 C C . ILE A 1 274 ? 3.559 16.75 24.344 1 98.31 274 ILE A C 1
ATOM 2277 O O . ILE A 1 274 ? 2.461 17.312 24.234 1 98.31 274 ILE A O 1
ATOM 2281 N N . LYS A 1 275 ? 4.672 17.391 24.234 1 97.94 275 LYS A N 1
ATOM 2282 C CA . LYS A 1 275 ? 4.754 18.828 23.969 1 97.94 275 LYS A CA 1
ATOM 2283 C C . LYS A 1 275 ? 5.207 19.094 22.547 1 97.94 275 LYS A C 1
ATOM 2285 O O . LYS A 1 275 ? 5.883 18.266 21.938 1 97.94 275 LYS A O 1
ATOM 2290 N N . LYS A 1 276 ? 4.789 20.188 22.062 1 96.94 276 LYS A N 1
ATOM 2291 C CA . LYS A 1 276 ? 5.117 20.609 20.703 1 96.94 276 LYS A CA 1
ATOM 2292 C C . LYS A 1 276 ? 5.863 21.938 20.703 1 96.94 276 LYS A C 1
ATOM 2294 O O . LYS A 1 276 ? 5.535 22.844 21.484 1 96.94 276 LYS A O 1
ATOM 2299 N N . HIS A 1 277 ? 6.871 22.062 19.984 1 96.31 277 HIS A N 1
ATOM 2300 C CA . HIS A 1 277 ? 7.645 23.281 19.781 1 96.31 277 HIS A CA 1
ATOM 2301 C C . HIS A 1 277 ? 8.023 23.438 18.312 1 96.31 277 HIS A C 1
ATOM 2303 O O . HIS A 1 277 ? 7.578 22.672 17.453 1 96.31 277 HIS A O 1
ATOM 2309 N N . SER A 1 278 ? 8.695 24.516 18.031 1 95 278 SER A N 1
ATOM 2310 C CA . SER A 1 278 ? 9.188 24.766 16.672 1 95 278 SER A CA 1
ATOM 2311 C C . SER A 1 278 ? 10.711 24.844 16.656 1 95 278 SER A C 1
ATOM 2313 O O . SER A 1 278 ? 11.328 25.344 17.609 1 95 278 SER A O 1
ATOM 2315 N N . ARG A 1 279 ? 11.242 24.312 15.695 1 94.31 279 ARG A N 1
ATOM 2316 C CA . ARG A 1 279 ? 12.688 24.359 15.469 1 94.31 279 ARG A CA 1
ATOM 2317 C C . ARG A 1 279 ? 13 25.031 14.133 1 94.31 279 ARG A C 1
ATOM 2319 O O . ARG A 1 279 ? 12.422 24.688 13.102 1 94.31 279 ARG A O 1
ATOM 2326 N N . LYS A 1 280 ? 13.938 25.953 14.172 1 91.25 280 LYS A N 1
ATOM 2327 C CA . LYS A 1 280 ? 14.297 26.688 12.969 1 91.25 280 LYS A CA 1
ATOM 2328 C C . LYS A 1 280 ? 15.172 25.859 12.047 1 91.25 280 LYS A C 1
ATOM 2330 O O . LYS A 1 280 ? 16.156 25.266 12.484 1 91.25 280 LYS A O 1
ATOM 2335 N N . LEU A 1 281 ? 14.734 25.75 10.844 1 88.12 281 LEU A N 1
ATOM 2336 C CA . LEU A 1 281 ? 15.555 25.156 9.789 1 88.12 281 LEU A CA 1
ATOM 2337 C C . LEU A 1 281 ? 16.203 26.25 8.938 1 88.12 281 LEU A C 1
ATOM 2339 O O . LEU A 1 281 ? 15.508 27.047 8.312 1 88.12 281 LEU A O 1
ATOM 2343 N N . LYS A 1 282 ? 17.438 26.188 8.93 1 84.94 282 LYS A N 1
ATOM 2344 C CA . LYS A 1 282 ? 18.172 27.25 8.258 1 84.94 282 LYS A CA 1
ATOM 2345 C C . LYS A 1 282 ? 19.031 26.688 7.129 1 84.94 282 LYS A C 1
ATOM 2347 O O . LYS A 1 282 ? 19.391 25.5 7.145 1 84.94 282 LYS A O 1
ATOM 2352 N N . ASN A 1 283 ? 19.297 27.516 6.133 1 82 283 ASN A N 1
ATOM 2353 C CA . ASN A 1 283 ? 20.234 27.125 5.086 1 82 283 ASN A CA 1
ATOM 2354 C C . ASN A 1 283 ? 21.672 27.297 5.539 1 82 283 ASN A C 1
ATOM 2356 O O . ASN A 1 283 ? 21.938 27.531 6.723 1 82 283 ASN A O 1
ATOM 2360 N N . LYS A 1 284 ? 22.609 27.062 4.559 1 82.12 284 LYS A N 1
ATOM 2361 C CA . LYS A 1 284 ? 24.031 27.125 4.883 1 82.12 284 LYS A CA 1
ATOM 2362 C C . LYS A 1 284 ? 24.453 28.531 5.297 1 82.12 284 LYS A C 1
ATOM 2364 O O . LYS A 1 284 ? 25.391 28.703 6.074 1 82.12 284 LYS A O 1
ATOM 2369 N N . LYS A 1 285 ? 23.719 29.562 4.855 1 83.88 285 LYS A N 1
ATOM 2370 C CA . LYS A 1 285 ? 24.047 30.953 5.137 1 83.88 285 LYS A CA 1
ATOM 2371 C C . LYS A 1 285 ? 23.375 31.422 6.426 1 83.88 285 LYS A C 1
ATOM 2373 O O . LYS A 1 285 ? 23.484 32.594 6.805 1 83.88 285 LYS A O 1
ATOM 2378 N N . GLY A 1 286 ? 22.578 30.578 6.969 1 83.38 286 GLY A N 1
ATOM 2379 C CA . GLY A 1 286 ? 21.922 30.906 8.227 1 83.38 286 GLY A CA 1
ATOM 2380 C C . GLY A 1 286 ? 20.547 31.516 8.047 1 83.38 286 GLY A C 1
ATOM 2381 O O . GLY A 1 286 ? 19.938 31.969 9.008 1 83.38 286 GLY A O 1
ATOM 2382 N N . GLU A 1 287 ? 20.094 31.531 6.914 1 84.81 287 GLU A N 1
ATOM 2383 C CA . GLU A 1 287 ? 18.781 32.094 6.637 1 84.81 287 GLU A CA 1
ATOM 2384 C C . GLU A 1 287 ? 17.688 31.047 6.902 1 84.81 287 GLU A C 1
ATOM 2386 O O . GLU A 1 287 ? 17.844 29.875 6.602 1 84.81 287 GLU A O 1
ATOM 2391 N N . LEU A 1 288 ? 16.625 31.578 7.441 1 87 288 LEU A N 1
ATOM 2392 C CA . LEU A 1 288 ? 15.5 30.719 7.793 1 87 288 LEU A CA 1
ATOM 2393 C C . LEU A 1 288 ? 14.789 30.203 6.543 1 87 288 LEU A C 1
ATOM 2395 O O . LEU A 1 288 ? 14.445 30.984 5.656 1 87 288 LEU A O 1
ATOM 2399 N N . ILE A 1 289 ? 14.609 28.922 6.562 1 85.38 289 ILE A N 1
ATOM 2400 C CA . ILE A 1 289 ? 13.805 28.344 5.492 1 85.38 289 ILE A CA 1
ATOM 2401 C C . ILE A 1 289 ? 12.414 28 6.02 1 85.38 289 ILE A C 1
ATOM 2403 O O . ILE A 1 289 ? 11.414 28.547 5.531 1 85.38 289 ILE A O 1
ATOM 2407 N N . PHE A 1 290 ? 12.422 27.141 7.031 1 88.31 290 PHE A N 1
ATOM 2408 C CA . PHE A 1 290 ? 11.164 26.781 7.684 1 88.31 290 PHE A CA 1
ATOM 2409 C C . PHE A 1 290 ? 11.359 26.625 9.188 1 88.31 290 PHE A C 1
ATOM 2411 O O . PHE A 1 290 ? 12.492 26.547 9.664 1 88.31 290 PHE A O 1
ATOM 2418 N N . GLN A 1 291 ? 10.281 26.797 9.789 1 91.62 291 GLN A N 1
ATOM 2419 C CA . GLN A 1 291 ? 10.195 26.297 11.156 1 91.62 291 GLN A CA 1
ATOM 2420 C C . GLN A 1 291 ? 9.508 24.938 11.211 1 91.62 291 GLN A C 1
ATOM 2422 O O . GLN A 1 291 ? 8.367 24.797 10.758 1 91.62 291 GLN A O 1
ATOM 2427 N N . GLU A 1 292 ? 10.164 23.984 11.68 1 93.88 292 GLU A N 1
ATOM 2428 C CA . GLU A 1 292 ? 9.586 22.656 11.672 1 93.88 292 GLU A CA 1
ATOM 2429 C C . GLU A 1 292 ? 9.016 22.297 13.039 1 93.88 292 GLU A C 1
ATOM 2431 O O . GLU A 1 292 ? 9.547 22.703 14.07 1 93.88 292 GLU A O 1
ATOM 2436 N N . ASN A 1 293 ? 7.941 21.516 13.023 1 95.75 293 ASN A N 1
ATOM 2437 C CA . ASN A 1 293 ? 7.375 21 14.258 1 95.75 293 ASN A CA 1
ATOM 2438 C C . ASN A 1 293 ? 8.297 19.984 14.914 1 95.75 293 ASN A C 1
ATOM 2440 O O . ASN A 1 293 ? 8.812 19.078 14.25 1 95.75 293 ASN A O 1
ATOM 2444 N N . VAL A 1 294 ? 8.578 20.172 16.141 1 97.5 294 VAL A N 1
ATOM 2445 C CA . VAL A 1 294 ? 9.312 19.188 16.906 1 97.5 294 VAL A CA 1
ATOM 2446 C C . VAL A 1 294 ? 8.539 18.859 18.188 1 97.5 294 VAL A C 1
ATOM 2448 O O . VAL A 1 294 ? 7.711 19.656 18.641 1 97.5 294 VAL A O 1
ATOM 2451 N N . TYR A 1 295 ? 8.805 17.703 18.688 1 98.31 295 TYR A N 1
ATOM 2452 C CA . TYR A 1 295 ? 8.031 17.188 19.812 1 98.31 295 TYR A CA 1
ATOM 2453 C C . TYR A 1 295 ? 8.953 16.656 20.906 1 98.31 295 TYR A C 1
ATOM 2455 O O . TYR A 1 295 ? 10.07 16.234 20.625 1 98.31 295 TYR A O 1
ATOM 2463 N N . PHE A 1 296 ? 8.406 16.75 22.141 1 97.44 296 PHE A N 1
ATOM 2464 C CA . PHE A 1 296 ? 9.18 16.328 23.297 1 97.44 296 PHE A CA 1
ATOM 2465 C C . PHE A 1 296 ? 8.273 15.742 24.375 1 97.44 296 PHE A C 1
ATOM 2467 O O . PHE A 1 296 ? 7.094 16.078 24.453 1 97.44 296 PHE A O 1
ATOM 2474 N N . ILE A 1 297 ? 8.805 14.789 25.125 1 94.88 297 ILE A N 1
ATOM 2475 C CA . ILE A 1 297 ? 8.055 14.203 26.219 1 94.88 297 ILE A CA 1
ATOM 2476 C C . ILE A 1 297 ? 8.781 14.477 27.531 1 94.88 297 ILE A C 1
ATOM 2478 O O . ILE A 1 297 ? 10.008 14.453 27.594 1 94.88 297 ILE A O 1
ATOM 2482 N N . MET B 1 1 ? -16.891 29.422 6 1 55.41 1 MET B N 1
ATOM 2483 C CA . MET B 1 1 ? -16.203 28.875 4.836 1 55.41 1 MET B CA 1
ATOM 2484 C C . MET B 1 1 ? -15.258 29.906 4.234 1 55.41 1 MET B C 1
ATOM 2486 O O . MET B 1 1 ? -14.102 29.609 3.936 1 55.41 1 MET B O 1
ATOM 2490 N N . ASN B 1 2 ? -15.766 31.094 4.305 1 60.91 2 ASN B N 1
ATOM 2491 C CA . ASN B 1 2 ? -15.023 32.188 3.695 1 60.91 2 ASN B CA 1
ATOM 2492 C C . ASN B 1 2 ? -13.812 32.594 4.543 1 60.91 2 ASN B C 1
ATOM 2494 O O . ASN B 1 2 ? -12.734 32.844 4.008 1 60.91 2 ASN B O 1
ATOM 2498 N N . ASP B 1 3 ? -14.008 32.406 5.855 1 70.19 3 ASP B N 1
ATOM 2499 C CA . ASP B 1 3 ? -12.938 32.812 6.766 1 70.19 3 ASP B CA 1
ATOM 2500 C C . ASP B 1 3 ? -11.781 31.812 6.711 1 70.19 3 ASP B C 1
ATOM 2502 O O . ASP B 1 3 ? -10.617 32.188 6.781 1 70.19 3 ASP B O 1
ATOM 2506 N N . ASN B 1 4 ? -12.156 30.641 6.418 1 77.94 4 ASN B N 1
ATOM 2507 C CA . ASN B 1 4 ? -11.133 29.594 6.336 1 77.94 4 ASN B CA 1
ATOM 2508 C C . ASN B 1 4 ? -10.281 29.75 5.082 1 77.94 4 ASN B C 1
ATOM 2510 O O . ASN B 1 4 ? -9.055 29.609 5.137 1 77.94 4 ASN B O 1
ATOM 2514 N N . ILE B 1 5 ? -10.93 30.297 4.121 1 81.88 5 ILE B N 1
ATOM 2515 C CA . ILE B 1 5 ? -10.219 30.453 2.857 1 81.88 5 ILE B CA 1
ATOM 2516 C C . ILE B 1 5 ? -9.203 31.594 2.969 1 81.88 5 ILE B C 1
ATOM 2518 O O . ILE B 1 5 ? -8.062 31.453 2.514 1 81.88 5 ILE B O 1
ATOM 2522 N N . ILE B 1 6 ? -9.602 32.625 3.607 1 87.19 6 ILE B N 1
ATOM 2523 C CA . ILE B 1 6 ? -8.727 33.781 3.768 1 87.19 6 ILE B CA 1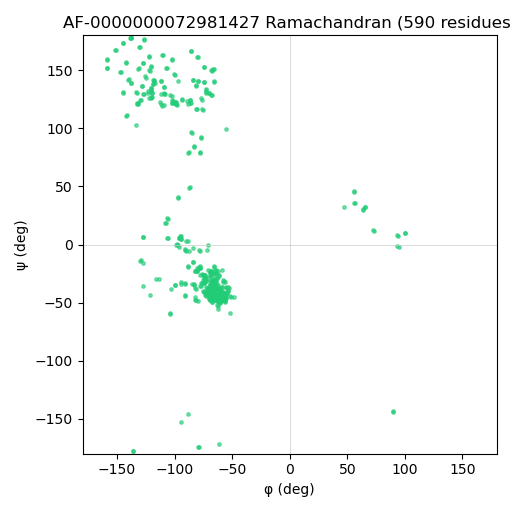
ATOM 2524 C C . ILE B 1 6 ? -7.523 33.406 4.625 1 87.19 6 ILE B C 1
ATOM 2526 O O . ILE B 1 6 ? -6.395 33.812 4.328 1 87.19 6 ILE B O 1
ATOM 2530 N N . LYS B 1 7 ? -7.82 32.656 5.609 1 90.06 7 LYS B N 1
ATOM 2531 C CA . LYS B 1 7 ? -6.754 32.188 6.496 1 90.06 7 LYS B CA 1
ATOM 2532 C C . LYS B 1 7 ? -5.723 31.359 5.742 1 90.06 7 LYS B C 1
ATOM 2534 O O . LYS B 1 7 ? -4.52 31.562 5.895 1 90.06 7 LYS B O 1
ATOM 2539 N N . TYR B 1 8 ? -6.195 30.531 4.941 1 90.44 8 TYR B N 1
ATOM 2540 C CA . TYR B 1 8 ? -5.312 29.672 4.168 1 90.44 8 TYR B CA 1
ATOM 2541 C C . TYR B 1 8 ? -4.523 30.469 3.143 1 90.44 8 TYR B C 1
ATOM 2543 O O . TYR B 1 8 ? -3.324 30.25 2.957 1 90.44 8 TYR B O 1
ATOM 2551 N N . GLN B 1 9 ? -5.203 31.422 2.553 1 90.25 9 GLN B N 1
ATOM 2552 C CA . GLN B 1 9 ? -4.547 32.25 1.556 1 90.25 9 GLN B CA 1
ATOM 2553 C C . GLN B 1 9 ? -3.457 33.125 2.191 1 90.25 9 GLN B C 1
ATOM 2555 O O . GLN B 1 9 ? -2.379 33.281 1.62 1 90.25 9 GLN B O 1
ATOM 2560 N N . THR B 1 10 ? -3.781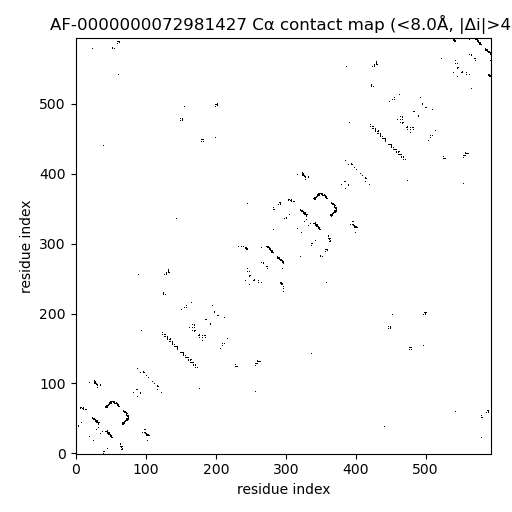 33.562 3.303 1 93.75 10 THR B N 1
ATOM 2561 C CA . THR B 1 10 ? -2.809 34.375 4.02 1 93.75 10 THR B CA 1
ATOM 2562 C C . THR B 1 10 ? -1.587 33.562 4.406 1 93.75 10 THR B C 1
ATOM 2564 O O . THR B 1 10 ? -0.45 33.969 4.188 1 93.75 10 THR B O 1
ATOM 2567 N N . ALA B 1 11 ? -1.85 32.406 4.969 1 93.25 11 ALA B N 1
ATOM 2568 C CA . ALA B 1 11 ? -0.759 31.5 5.34 1 93.25 11 ALA B CA 1
ATOM 2569 C C . ALA B 1 11 ? 0.105 31.156 4.129 1 93.25 11 ALA B C 1
ATOM 2571 O O . ALA B 1 11 ? 1.335 31.234 4.195 1 93.25 11 ALA B O 1
ATOM 2572 N N . PHE B 1 12 ? -0.574 30.906 3.082 1 93.38 12 PHE B N 1
ATOM 2573 C CA . PHE B 1 12 ? 0.094 30.547 1.835 1 93.38 12 PHE B CA 1
ATOM 2574 C C . PHE B 1 12 ? 0.962 31.703 1.34 1 93.38 12 PHE B C 1
ATOM 2576 O O . PHE B 1 12 ? 2.143 31.5 1.041 1 93.38 12 PHE B O 1
ATOM 2583 N N . ASN B 1 13 ? 0.427 32.844 1.3 1 94.44 13 ASN B N 1
ATOM 2584 C CA . ASN B 1 13 ? 1.143 34 0.791 1 94.44 13 ASN B CA 1
ATOM 2585 C C . ASN B 1 13 ? 2.344 34.344 1.668 1 94.44 13 ASN B C 1
ATOM 2587 O O . ASN B 1 13 ? 3.4 34.719 1.159 1 94.44 13 ASN B O 1
ATOM 2591 N N . ASN B 1 14 ? 2.152 34.219 2.926 1 94.12 14 ASN B N 1
ATOM 2592 C CA . ASN B 1 14 ? 3.25 34.469 3.846 1 94.12 14 ASN B CA 1
ATOM 2593 C C . ASN B 1 14 ? 4.438 33.562 3.598 1 94.12 14 ASN B C 1
ATOM 2595 O O . ASN B 1 14 ? 5.578 34 3.498 1 94.12 14 ASN B O 1
ATOM 2599 N N . VAL B 1 15 ? 4.145 32.344 3.479 1 93.56 15 VAL B N 1
ATOM 2600 C CA . VAL B 1 15 ? 5.195 31.344 3.299 1 93.56 15 VAL B CA 1
ATOM 2601 C C . VAL B 1 15 ? 5.871 31.547 1.944 1 93.56 15 VAL B C 1
ATOM 2603 O O . VAL B 1 15 ? 7.098 31.5 1.844 1 93.56 15 VAL B O 1
ATOM 2606 N N . ILE B 1 16 ? 5.094 31.797 0.954 1 95.06 16 ILE B N 1
ATOM 2607 C CA . ILE B 1 16 ? 5.629 31.953 -0.395 1 95.06 16 ILE B CA 1
ATOM 2608 C C . ILE B 1 16 ? 6.527 33.188 -0.453 1 95.06 16 ILE B C 1
ATOM 2610 O O . ILE B 1 16 ? 7.602 33.156 -1.059 1 95.06 16 ILE B O 1
ATOM 2614 N N . ASN B 1 17 ? 6.059 34.219 0.152 1 94.44 17 ASN B N 1
ATOM 2615 C CA . ASN B 1 17 ? 6.863 35.438 0.174 1 94.44 17 ASN B CA 1
ATOM 2616 C C . ASN B 1 17 ? 8.211 35.219 0.85 1 94.44 17 ASN B C 1
ATOM 2618 O O . ASN B 1 17 ? 9.242 35.688 0.357 1 94.44 17 ASN B O 1
ATOM 2622 N N . ARG B 1 18 ? 8.164 34.5 1.867 1 92.25 18 ARG B N 1
ATOM 2623 C CA . ARG B 1 18 ? 9.398 34.188 2.578 1 92.25 18 ARG B CA 1
ATOM 2624 C C . ARG B 1 18 ? 10.32 33.344 1.722 1 92.25 18 ARG B C 1
ATOM 2626 O O . ARG B 1 18 ? 11.523 33.594 1.645 1 92.25 18 ARG B O 1
ATOM 2633 N N . LEU B 1 19 ? 9.758 32.375 1.107 1 93.56 19 LEU B N 1
ATOM 2634 C CA . LEU B 1 19 ? 10.547 31.438 0.302 1 93.56 19 LEU B CA 1
ATOM 2635 C C . LEU B 1 19 ? 11.086 32.125 -0.944 1 93.56 19 LEU B C 1
ATOM 2637 O O . LEU B 1 19 ? 12.211 31.844 -1.375 1 93.56 19 LEU B O 1
ATOM 2641 N N . ARG B 1 20 ? 10.328 33.031 -1.475 1 94.12 20 ARG B N 1
ATOM 2642 C CA . ARG B 1 20 ? 10.734 33.75 -2.668 1 94.12 20 ARG B CA 1
ATOM 2643 C C . ARG B 1 20 ? 11.961 34.625 -2.391 1 94.12 20 ARG B C 1
ATOM 2645 O O . ARG B 1 20 ? 12.805 34.812 -3.271 1 94.12 20 ARG B O 1
ATOM 2652 N N . ASN B 1 21 ? 12.055 35.031 -1.252 1 91.81 21 ASN B N 1
ATOM 2653 C CA . ASN B 1 21 ? 13.141 35.938 -0.884 1 91.81 21 ASN B CA 1
ATOM 2654 C C . ASN B 1 21 ? 14.359 35.156 -0.387 1 91.81 21 ASN B C 1
ATOM 2656 O O . ASN B 1 21 ? 15.398 35.75 -0.092 1 91.81 21 ASN B O 1
ATOM 2660 N N . ASN B 1 22 ? 14.242 33.938 -0.285 1 91.5 22 ASN B N 1
ATOM 2661 C CA . ASN B 1 22 ? 15.359 33.062 0.113 1 91.5 22 ASN B CA 1
ATOM 2662 C C . ASN B 1 22 ? 16.172 32.625 -1.094 1 91.5 22 ASN B C 1
ATOM 2664 O O . ASN B 1 22 ? 15.656 31.938 -1.979 1 91.5 22 ASN B O 1
ATOM 2668 N N . GLU B 1 23 ? 17.375 32.938 -1.086 1 89.38 23 GLU B N 1
ATOM 2669 C CA . GLU B 1 23 ? 18.219 32.688 -2.248 1 89.38 23 GLU B CA 1
ATOM 2670 C C . GLU B 1 23 ? 18.422 31.188 -2.486 1 89.38 23 GLU B C 1
ATOM 2672 O O . GLU B 1 23 ? 18.641 30.75 -3.619 1 89.38 23 GLU B O 1
ATOM 2677 N N . SER B 1 24 ? 18.266 30.453 -1.486 1 91.69 24 SER B N 1
ATOM 2678 C CA . SER B 1 24 ? 18.5 29.016 -1.612 1 91.69 24 SER B CA 1
ATOM 2679 C C . SER B 1 24 ? 17.312 28.312 -2.24 1 91.69 24 SER B C 1
ATOM 2681 O O . SER B 1 24 ? 17.438 27.188 -2.719 1 91.69 24 SER B O 1
ATOM 2683 N N . VAL B 1 25 ? 16.188 28.938 -2.174 1 94.38 25 VAL B N 1
ATOM 2684 C CA . VAL B 1 25 ? 14.969 28.344 -2.74 1 94.38 25 VAL B CA 1
ATOM 2685 C C . VAL B 1 25 ? 14.867 28.703 -4.223 1 94.38 25 VAL B C 1
ATOM 2687 O O . VAL B 1 25 ? 14.836 29.875 -4.586 1 94.38 25 VAL B O 1
ATOM 2690 N N . LEU B 1 26 ? 14.766 27.656 -4.988 1 95.75 26 LEU B N 1
ATOM 2691 C CA . LEU B 1 26 ? 14.789 27.859 -6.434 1 95.75 26 LEU B CA 1
ATOM 2692 C C . LEU B 1 26 ? 13.375 27.844 -7.012 1 95.75 26 LEU B C 1
ATOM 2694 O O . LEU B 1 26 ? 13.109 28.5 -8.023 1 95.75 26 LEU B O 1
ATOM 2698 N N . ALA B 1 27 ? 12.586 27.062 -6.449 1 95.44 27 ALA B N 1
ATOM 2699 C CA . ALA B 1 27 ? 11.227 26.938 -6.961 1 95.44 27 ALA B CA 1
ATOM 2700 C C . ALA B 1 27 ? 10.281 26.391 -5.895 1 95.44 27 ALA B C 1
ATOM 2702 O O . ALA B 1 27 ? 10.719 25.703 -4.969 1 95.44 27 ALA B O 1
ATOM 2703 N N . VAL B 1 28 ? 9.023 26.781 -6.027 1 95.81 28 VAL B N 1
ATOM 2704 C CA . VAL B 1 28 ? 7.977 26.281 -5.148 1 95.81 28 VAL B CA 1
ATOM 2705 C C . VAL B 1 28 ? 6.766 25.859 -5.98 1 95.81 28 VAL B C 1
ATOM 2707 O O . VAL B 1 28 ? 6.352 26.578 -6.895 1 95.81 28 VAL B O 1
ATOM 2710 N N . MET B 1 29 ? 6.305 24.672 -5.688 1 92.94 29 MET B N 1
ATOM 2711 C CA . MET B 1 29 ? 5.055 24.172 -6.25 1 92.94 29 MET B CA 1
ATOM 2712 C C . MET B 1 29 ? 4.031 23.906 -5.152 1 92.94 29 MET B C 1
ATOM 2714 O O . MET B 1 29 ? 4.398 23.5 -4.047 1 92.94 29 MET B O 1
ATOM 2718 N N . VAL B 1 30 ? 2.828 24.219 -5.438 1 93.56 30 VAL B N 1
ATOM 2719 C CA . VAL B 1 30 ? 1.742 23.922 -4.508 1 93.56 30 VAL B CA 1
ATOM 2720 C C . VAL B 1 30 ? 0.832 22.844 -5.102 1 93.56 30 VAL B C 1
ATOM 2722 O O . VAL B 1 30 ? 0.659 22.781 -6.32 1 93.56 30 VAL B O 1
ATOM 2725 N N . PHE B 1 31 ? 0.353 21.891 -4.23 1 87.88 31 PHE B N 1
ATOM 2726 C CA . PHE B 1 31 ? -0.566 20.859 -4.676 1 87.88 31 PHE B CA 1
ATOM 2727 C C . PHE B 1 31 ? -1.573 20.516 -3.58 1 87.88 31 PHE B C 1
ATOM 2729 O O . PHE B 1 31 ? -1.604 21.172 -2.535 1 87.88 31 PHE B O 1
ATOM 2736 N N . GLY B 1 32 ? -2.551 19.672 -3.951 1 84.69 32 GLY B N 1
ATOM 2737 C CA . GLY B 1 32 ? -3.566 19.297 -2.98 1 84.69 32 GLY B CA 1
ATOM 2738 C C . GLY B 1 32 ? -4.766 20.234 -2.979 1 84.69 32 GLY B C 1
ATOM 2739 O O . GLY B 1 32 ? -5.16 20.734 -4.027 1 84.69 32 GLY B O 1
ATOM 2740 N N . SER B 1 33 ? -5.273 20.438 -1.803 1 82.56 33 SER B N 1
ATOM 2741 C CA . SER B 1 33 ? -6.559 21.125 -1.664 1 82.56 33 SER B CA 1
ATOM 2742 C C . SER B 1 33 ? -6.457 22.594 -2.061 1 82.56 33 SER B C 1
ATOM 2744 O O . SER B 1 33 ? -7.453 23.203 -2.441 1 82.56 33 SER B O 1
ATOM 2746 N N . MET B 1 34 ? -5.277 23.094 -1.996 1 79.44 34 MET B N 1
ATOM 2747 C CA . MET B 1 34 ? -5.078 24.484 -2.383 1 79.44 34 MET B CA 1
ATOM 2748 C C . MET B 1 34 ? -5.316 24.672 -3.879 1 79.44 34 MET B C 1
ATOM 2750 O O . MET B 1 34 ? -5.746 25.75 -4.312 1 79.44 34 MET B O 1
ATOM 2754 N N . VAL B 1 35 ? -5.02 23.703 -4.586 1 79.81 35 VAL B N 1
ATOM 2755 C CA . VAL B 1 35 ? -5.117 23.781 -6.039 1 79.81 35 VAL B CA 1
ATOM 2756 C C . VAL B 1 35 ? -6.5 23.312 -6.492 1 79.81 35 VAL B C 1
ATOM 2758 O O . VAL B 1 35 ? -7.133 23.969 -7.332 1 79.81 35 VAL B O 1
ATOM 2761 N N . THR B 1 36 ? -6.992 22.219 -5.902 1 75.25 36 THR B N 1
ATOM 2762 C CA . THR B 1 36 ? -8.25 21.625 -6.34 1 75.25 36 THR B CA 1
ATOM 2763 C C . THR B 1 36 ? -9.438 22.422 -5.809 1 75.25 36 THR B C 1
ATOM 2765 O O . THR B 1 36 ? -10.547 22.312 -6.328 1 75.25 36 THR B O 1
ATOM 2768 N N . GLY B 1 37 ? -9.242 23.094 -4.719 1 74.19 37 GLY B N 1
ATOM 2769 C CA . GLY B 1 37 ? -10.305 23.938 -4.188 1 74.19 37 GLY B CA 1
ATOM 2770 C C . GLY B 1 37 ? -11.148 23.25 -3.137 1 74.19 37 GLY B C 1
ATOM 2771 O O . GLY B 1 37 ? -12.094 23.828 -2.611 1 74.19 37 GLY B O 1
ATOM 2772 N N . ASP B 1 38 ? -10.898 22.062 -2.867 1 77.5 38 ASP B N 1
ATOM 2773 C CA . ASP B 1 38 ? -11.672 21.328 -1.871 1 77.5 38 ASP B CA 1
ATOM 2774 C C . ASP B 1 38 ? -11.109 21.547 -0.469 1 77.5 38 ASP B C 1
ATOM 2776 O O . ASP B 1 38 ? -10.93 20.594 0.289 1 77.5 38 ASP B O 1
ATOM 2780 N N . LEU B 1 39 ? -10.891 22.797 -0.139 1 80.5 39 LEU B N 1
ATOM 2781 C CA . LEU B 1 39 ? -10.375 23.188 1.171 1 80.5 39 LEU B CA 1
ATOM 2782 C C . LEU B 1 39 ? -11.445 23.016 2.244 1 80.5 39 LEU B C 1
ATOM 2784 O O . LEU B 1 39 ? -12.609 23.344 2.02 1 80.5 39 LEU B O 1
ATOM 2788 N N . TRP B 1 40 ? -11.031 22.422 3.301 1 81.69 40 TRP B N 1
ATOM 2789 C CA . TRP B 1 40 ? -11.906 22.328 4.469 1 81.69 40 TRP B CA 1
ATOM 2790 C C . TRP B 1 40 ? -11.133 22.641 5.746 1 81.69 40 TRP B C 1
ATOM 2792 O 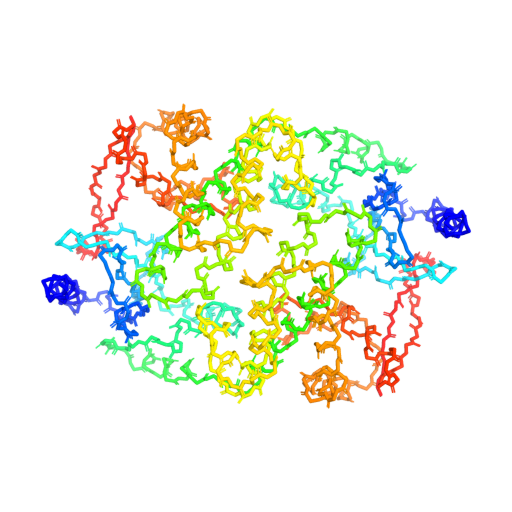O . TRP B 1 40 ? -9.945 22.969 5.699 1 81.69 40 TRP B O 1
ATOM 2802 N N . GLU B 1 41 ? -11.703 22.578 6.902 1 80.75 41 GLU B N 1
ATOM 2803 C CA . GLU B 1 41 ? -11.156 23.141 8.133 1 80.75 41 GLU B CA 1
ATOM 2804 C C . GLU B 1 41 ? -9.914 22.359 8.578 1 80.75 41 GLU B C 1
ATOM 2806 O O . GLU B 1 41 ? -9.016 22.922 9.211 1 80.75 41 GLU B O 1
ATOM 2811 N N . GLU B 1 42 ? -9.781 21.141 8.203 1 83.31 42 GLU B N 1
ATOM 2812 C CA . GLU B 1 42 ? -8.648 20.359 8.688 1 83.31 42 GLU B CA 1
ATOM 2813 C C . GLU B 1 42 ? -7.625 20.125 7.582 1 83.31 42 GLU B C 1
ATOM 2815 O O . GLU B 1 42 ? -6.676 19.359 7.762 1 83.31 42 GLU B O 1
ATOM 2820 N N . SER B 1 43 ? -7.727 20.938 6.551 1 87.38 43 SER B N 1
ATOM 2821 C CA . SER B 1 43 ? -6.797 20.781 5.438 1 87.38 43 SER B CA 1
ATOM 2822 C C . SER B 1 43 ? -5.414 21.312 5.793 1 87.38 43 SER B C 1
ATOM 2824 O O . SER B 1 43 ? -5.285 22.172 6.676 1 87.38 43 SER B O 1
ATOM 2826 N N . ASP B 1 44 ? -4.492 20.75 5.164 1 91.44 44 ASP B N 1
ATOM 2827 C CA . ASP B 1 44 ? -3.152 21.312 5.188 1 91.44 44 ASP B CA 1
ATOM 2828 C C . ASP B 1 44 ? -2.775 21.891 3.82 1 91.44 44 ASP B C 1
ATOM 2830 O O . ASP B 1 44 ? -3.527 21.75 2.854 1 91.44 44 ASP B O 1
ATOM 2834 N N . ILE B 1 45 ? -1.726 22.734 3.842 1 92.62 45 ILE B N 1
ATOM 2835 C CA . ILE B 1 45 ? -1.139 23.219 2.594 1 92.62 45 ILE B CA 1
ATOM 2836 C C . ILE B 1 45 ? 0.03 22.312 2.199 1 92.62 45 ILE B C 1
ATOM 2838 O O . ILE B 1 45 ? 0.939 22.078 2.998 1 92.62 45 ILE B O 1
ATOM 2842 N N . ASP B 1 46 ? -0.042 21.812 1.043 1 92.31 46 ASP B N 1
ATOM 2843 C CA . ASP B 1 46 ? 1.025 20.938 0.548 1 92.31 46 ASP B CA 1
ATOM 2844 C C . ASP B 1 46 ? 1.952 21.703 -0.398 1 92.31 46 ASP B C 1
ATOM 2846 O O . ASP B 1 46 ? 1.509 22.219 -1.424 1 92.31 46 ASP B O 1
ATOM 2850 N N . LEU B 1 47 ? 3.254 21.719 -0.085 1 93.44 47 LEU B N 1
ATOM 2851 C CA . LEU B 1 47 ? 4.23 22.438 -0.908 1 93.44 47 LEU B CA 1
ATOM 2852 C C . LEU B 1 47 ? 5.355 21.5 -1.343 1 93.44 47 LEU B C 1
ATOM 2854 O O . LEU B 1 47 ? 5.738 20.594 -0.599 1 93.44 47 LEU B O 1
ATOM 2858 N N . PHE B 1 48 ? 5.777 21.703 -2.465 1 91 48 PHE B N 1
ATOM 2859 C CA . PHE B 1 48 ? 7.02 21.141 -2.979 1 91 48 PHE B CA 1
ATOM 2860 C C . PHE B 1 48 ? 8.062 22.234 -3.201 1 91 48 PHE B C 1
ATOM 2862 O O . PHE B 1 48 ? 7.836 23.172 -3.982 1 91 48 PHE B O 1
ATOM 2869 N N . VAL B 1 49 ? 9.195 22.109 -2.531 1 92.62 49 VAL B N 1
ATOM 2870 C CA . VAL B 1 49 ? 10.203 23.156 -2.559 1 92.62 49 VAL B CA 1
ATOM 2871 C C . VAL B 1 49 ? 11.516 22.609 -3.105 1 92.62 49 VAL B C 1
ATOM 2873 O O . VAL B 1 49 ? 12.023 21.594 -2.617 1 92.62 49 VAL B O 1
ATOM 2876 N N . VAL B 1 50 ? 12.031 23.25 -4.094 1 92.19 50 VAL B N 1
ATOM 2877 C CA . VAL B 1 50 ? 13.312 22.875 -4.68 1 92.19 50 VAL B CA 1
ATOM 2878 C C . VAL B 1 50 ? 14.391 23.859 -4.215 1 92.19 50 VAL B C 1
ATOM 2880 O O . VAL B 1 50 ? 14.234 25.078 -4.34 1 92.19 50 VAL B O 1
ATOM 2883 N N . THR B 1 51 ? 15.422 23.312 -3.723 1 92.88 51 THR B N 1
ATOM 2884 C CA . THR B 1 51 ? 16.5 24.156 -3.209 1 92.88 51 THR B CA 1
ATOM 2885 C C . THR B 1 51 ? 17.812 23.844 -3.928 1 92.88 51 THR B C 1
ATOM 2887 O O . THR B 1 51 ? 17.938 22.812 -4.594 1 92.88 51 THR B O 1
ATOM 2890 N N . ASN B 1 52 ? 18.781 24.734 -3.859 1 91.31 52 ASN B N 1
ATOM 2891 C CA . ASN B 1 52 ? 20.109 24.516 -4.441 1 91.31 52 ASN B CA 1
ATOM 2892 C C . ASN B 1 52 ? 21.094 24 -3.4 1 91.31 52 ASN B C 1
ATOM 2894 O O . ASN B 1 52 ? 22.297 23.938 -3.658 1 91.31 52 ASN B O 1
ATOM 2898 N N . GLU B 1 53 ? 20.562 23.75 -2.271 1 87.19 53 GLU B N 1
ATOM 2899 C CA . GLU B 1 53 ? 21.406 23.219 -1.207 1 87.19 53 GLU B CA 1
ATOM 2900 C C . GLU B 1 53 ? 20.875 21.875 -0.708 1 87.19 53 GLU B C 1
ATOM 2902 O O . GLU B 1 53 ? 19.688 21.578 -0.857 1 87.19 53 GLU B O 1
ATOM 2907 N N . ASP B 1 54 ? 21.844 21.094 -0.266 1 78.12 54 ASP B N 1
ATOM 2908 C CA . ASP B 1 54 ? 21.484 19.797 0.292 1 78.12 54 ASP B CA 1
ATOM 2909 C C . ASP B 1 54 ? 20.922 19.953 1.708 1 78.12 54 ASP B C 1
ATOM 2911 O O . ASP B 1 54 ? 21.688 20.109 2.664 1 78.12 54 ASP B O 1
ATOM 2915 N N . ILE B 1 55 ? 19.625 20.062 1.715 1 74.94 55 ILE B N 1
ATOM 2916 C CA . ILE B 1 55 ? 18.969 20.078 3.016 1 74.94 55 ILE B CA 1
ATOM 2917 C C . ILE B 1 55 ? 18.688 18.656 3.471 1 74.94 55 ILE B C 1
ATOM 2919 O O . ILE B 1 55 ? 18.141 17.844 2.713 1 74.94 55 ILE B O 1
ATOM 2923 N N . LYS B 1 56 ? 19.094 18.188 4.465 1 73.5 56 LYS B N 1
ATOM 2924 C CA . LYS B 1 56 ? 19.094 16.812 4.941 1 73.5 56 LYS B CA 1
ATOM 2925 C C . LYS B 1 56 ? 17.688 16.359 5.324 1 73.5 56 LYS B C 1
ATOM 2927 O O . LYS B 1 56 ? 17.5 15.227 5.777 1 73.5 56 LYS B O 1
ATOM 2932 N N . VAL B 1 57 ? 16.781 17.344 5.145 1 77.5 57 VAL B N 1
ATOM 2933 C CA . VAL B 1 57 ? 15.406 17 5.504 1 77.5 57 VAL B CA 1
ATOM 2934 C C . VAL B 1 57 ? 14.539 16.938 4.242 1 77.5 57 VAL B C 1
ATOM 2936 O O . VAL B 1 57 ? 14.539 17.875 3.445 1 77.5 57 VAL B O 1
ATOM 2939 N N . GLU B 1 58 ? 13.82 15.812 4.156 1 82 58 GLU B N 1
ATOM 2940 C CA . GLU B 1 58 ? 13.008 15.641 2.961 1 82 58 GLU B CA 1
ATOM 2941 C C . GLU B 1 58 ? 11.57 16.125 3.201 1 82 58 GLU B C 1
ATOM 2943 O O . GLU B 1 58 ? 10.93 16.641 2.291 1 82 58 GLU B O 1
ATOM 2948 N N . LYS B 1 59 ? 11.102 15.945 4.402 1 89.62 59 LYS B N 1
ATOM 2949 C CA . LYS B 1 59 ? 9.734 16.328 4.742 1 89.62 59 LYS B CA 1
ATOM 2950 C C . LYS B 1 59 ? 9.711 17.25 5.965 1 89.62 59 LYS B C 1
ATOM 2952 O O . LYS B 1 59 ? 10.328 16.938 6.984 1 89.62 59 LYS B O 1
ATOM 2957 N N . ILE B 1 60 ? 9.016 18.297 5.746 1 92.19 60 ILE B N 1
ATOM 2958 C CA . ILE B 1 60 ? 8.906 19.266 6.828 1 92.19 60 ILE B CA 1
ATOM 2959 C C . ILE B 1 60 ? 7.434 19.5 7.16 1 92.19 60 ILE B C 1
ATOM 2961 O O . ILE B 1 60 ? 6.613 19.703 6.262 1 92.19 60 ILE B O 1
ATOM 2965 N N . TYR B 1 61 ? 7.188 19.406 8.453 1 95.31 61 TYR B N 1
ATOM 2966 C CA . TYR B 1 61 ? 5.867 19.797 8.938 1 95.31 61 TYR B CA 1
ATOM 2967 C C . TYR B 1 61 ? 5.93 21.094 9.734 1 95.31 61 TYR B C 1
ATOM 2969 O O . TYR B 1 61 ? 6.699 21.203 10.688 1 95.31 61 TYR B O 1
ATOM 2977 N N . THR B 1 62 ? 5.211 22.016 9.227 1 93.81 62 THR B N 1
ATOM 2978 C CA . THR B 1 62 ? 5.223 23.344 9.852 1 93.81 62 THR B CA 1
ATOM 2979 C C . THR B 1 62 ? 3.812 23.922 9.898 1 93.81 62 THR B C 1
ATOM 2981 O O . THR B 1 62 ? 2.836 23.234 9.609 1 93.81 62 THR B O 1
ATOM 2984 N N . GLN B 1 63 ? 3.723 25.094 10.484 1 92.62 63 GLN B N 1
ATOM 2985 C CA . GLN B 1 63 ? 2.457 25.812 10.539 1 92.62 63 GLN B CA 1
ATOM 2986 C C . GLN B 1 63 ? 2.668 27.312 10.312 1 92.62 63 GLN B C 1
ATOM 2988 O O . GLN B 1 63 ? 3.725 27.859 10.641 1 92.62 63 GLN B O 1
ATOM 2993 N N . GLU B 1 64 ? 1.788 27.875 9.633 1 90.81 64 GLU B N 1
ATOM 2994 C CA . GLU B 1 64 ? 1.707 29.328 9.398 1 90.81 64 GLU B CA 1
ATOM 2995 C C . GLU B 1 64 ? 0.295 29.844 9.656 1 90.81 64 GLU B C 1
ATOM 2997 O O . GLU B 1 64 ? -0.667 29.359 9.047 1 90.81 64 GLU B O 1
ATOM 3002 N N . GLU B 1 65 ? 0.099 30.797 10.594 1 88.75 65 GLU B N 1
ATOM 3003 C CA . GLU B 1 65 ? -1.226 31.312 10.945 1 88.75 65 GLU B CA 1
ATOM 3004 C C . GLU B 1 65 ? -2.15 30.172 11.375 1 88.75 65 GLU B C 1
ATOM 3006 O O . GLU B 1 65 ? -3.273 30.062 10.883 1 88.75 65 GLU B O 1
ATOM 3011 N N . ASP B 1 66 ? -1.611 29.234 12.016 1 87.5 66 ASP B N 1
ATOM 3012 C CA . ASP B 1 66 ? -2.33 28.094 12.586 1 87.5 66 ASP B CA 1
ATOM 3013 C C . ASP B 1 66 ? -2.799 27.141 11.492 1 87.5 66 ASP B C 1
ATOM 3015 O O . ASP B 1 66 ? -3.717 26.344 11.711 1 87.5 66 ASP B O 1
ATOM 3019 N N . VAL B 1 67 ? -2.279 27.344 10.312 1 92.12 67 VAL B N 1
ATOM 3020 C CA . VAL B 1 67 ? -2.561 26.422 9.219 1 92.12 67 VAL B CA 1
ATOM 3021 C C . VAL B 1 67 ? -1.399 25.438 9.055 1 92.12 67 VAL B C 1
ATOM 3023 O O . VAL B 1 67 ? -0.249 25.859 8.898 1 92.12 67 VAL B O 1
ATOM 3026 N N . PRO B 1 68 ? -1.732 24.156 9.148 1 93.56 68 PRO B N 1
ATOM 3027 C CA . PRO B 1 68 ? -0.66 23.188 8.93 1 93.56 68 PRO B CA 1
ATOM 3028 C C . PRO B 1 68 ? -0.132 23.219 7.496 1 93.56 68 PRO B C 1
ATOM 3030 O O . PRO B 1 68 ? -0.909 23.375 6.551 1 93.56 68 PRO B O 1
ATOM 3033 N N . ILE B 1 69 ? 1.202 23.078 7.387 1 94.62 69 ILE B N 1
ATOM 3034 C CA . ILE B 1 69 ? 1.854 23.031 6.082 1 94.62 69 ILE B CA 1
ATOM 3035 C C . ILE B 1 69 ? 2.787 21.828 6.012 1 94.62 69 ILE B C 1
ATOM 3037 O O . ILE B 1 69 ? 3.609 21.625 6.906 1 94.62 69 ILE B O 1
ATOM 3041 N N . HIS B 1 70 ? 2.551 21.047 5.047 1 94.12 70 HIS B N 1
ATOM 3042 C CA . HIS B 1 70 ? 3.42 19.906 4.738 1 94.12 70 HIS B CA 1
ATOM 3043 C C . HIS B 1 70 ? 4.316 20.219 3.545 1 94.12 70 HIS B C 1
ATOM 3045 O O . HIS B 1 70 ? 3.826 20.484 2.445 1 94.12 70 HIS B O 1
ATOM 3051 N N . VAL B 1 71 ? 5.629 20.125 3.807 1 93.31 71 VAL B N 1
ATOM 3052 C CA . VAL B 1 71 ? 6.57 20.547 2.773 1 93.31 71 VAL B CA 1
ATOM 3053 C C . VAL B 1 71 ? 7.465 19.359 2.391 1 93.31 71 VAL B C 1
ATOM 3055 O O . VAL B 1 71 ? 8.031 18.703 3.262 1 93.31 71 VAL B O 1
ATOM 3058 N N . LYS B 1 72 ? 7.5 19.109 1.177 1 88.81 72 LYS B N 1
ATOM 3059 C CA . LYS B 1 72 ? 8.547 18.234 0.639 1 88.81 72 LYS B CA 1
ATOM 3060 C C . LYS B 1 72 ? 9.672 19.062 0.019 1 88.81 72 LYS B C 1
ATOM 3062 O O . LYS B 1 72 ? 9.438 19.875 -0.882 1 88.81 72 LYS B O 1
ATOM 3067 N N . ILE B 1 73 ? 10.852 18.859 0.533 1 90.19 73 ILE B N 1
ATOM 3068 C CA . ILE B 1 73 ? 12.008 19.609 0.057 1 90.19 73 ILE B CA 1
ATOM 3069 C C . ILE B 1 73 ? 12.938 18.703 -0.734 1 90.19 73 ILE B C 1
ATOM 3071 O O . ILE B 1 73 ? 13.211 17.578 -0.316 1 90.19 73 ILE B O 1
ATOM 3075 N N . ILE B 1 74 ? 13.391 19.266 -1.874 1 86.44 74 ILE B N 1
ATOM 3076 C CA . ILE B 1 74 ? 14.289 18.484 -2.703 1 86.44 74 ILE B CA 1
ATOM 3077 C C . ILE B 1 74 ? 15.422 19.359 -3.225 1 86.44 74 ILE B C 1
ATOM 3079 O O . ILE B 1 74 ? 15.195 20.516 -3.613 1 86.44 74 ILE B O 1
ATOM 3083 N N . ASP B 1 75 ? 16.531 18.75 -3.193 1 89.75 75 ASP B N 1
ATOM 3084 C CA . ASP B 1 75 ? 17.672 19.391 -3.822 1 89.75 75 ASP B CA 1
ATOM 3085 C C . ASP B 1 75 ? 17.594 19.312 -5.344 1 89.75 75 ASP B C 1
ATOM 3087 O O . ASP B 1 75 ? 17.25 18.25 -5.895 1 89.75 75 ASP B O 1
ATOM 3091 N N . LYS B 1 76 ? 17.953 20.344 -5.938 1 88.94 76 LYS B N 1
ATOM 3092 C CA . LYS B 1 76 ? 17.906 20.406 -7.398 1 88.94 76 LYS B CA 1
ATOM 3093 C C . LYS B 1 76 ? 18.656 19.219 -8.016 1 88.94 76 LYS B C 1
ATOM 3095 O O . LYS B 1 76 ? 18.219 18.656 -9.016 1 88.94 76 LYS B O 1
ATOM 3100 N N . LYS B 1 77 ? 19.688 18.812 -7.469 1 85.5 77 LYS B N 1
ATOM 3101 C CA . LYS B 1 77 ? 20.531 17.75 -8.008 1 85.5 77 LYS B CA 1
ATOM 3102 C C . LYS B 1 77 ? 19.781 16.406 -8.008 1 85.5 77 LYS B C 1
ATOM 3104 O O . LYS B 1 77 ? 20.141 15.5 -8.758 1 85.5 77 LYS B O 1
ATOM 3109 N N . ASN B 1 78 ? 18.719 16.359 -7.188 1 81.62 78 ASN B N 1
ATOM 3110 C CA . ASN B 1 78 ? 18 15.102 -7.051 1 81.62 78 ASN B CA 1
ATOM 3111 C C . ASN B 1 78 ? 16.656 15.148 -7.773 1 81.62 78 ASN B C 1
ATOM 3113 O O . ASN B 1 78 ? 15.867 14.211 -7.676 1 81.62 78 ASN B O 1
ATOM 3117 N N . LEU B 1 79 ? 16.438 16.156 -8.43 1 78.62 79 LEU B N 1
ATOM 3118 C CA . LEU B 1 79 ? 15.141 16.344 -9.078 1 78.62 79 LEU B CA 1
ATOM 3119 C C . LEU B 1 79 ? 14.891 15.242 -10.102 1 78.62 79 LEU B C 1
ATOM 3121 O O . LEU B 1 79 ? 13.781 14.719 -10.195 1 78.62 79 LEU B O 1
ATOM 3125 N N . ASP B 1 80 ? 15.906 14.883 -10.758 1 72.56 80 ASP B N 1
ATOM 3126 C CA . ASP B 1 80 ? 15.75 13.906 -11.82 1 72.56 80 ASP B CA 1
ATOM 3127 C C . ASP B 1 80 ? 15.531 12.5 -11.25 1 72.56 80 ASP B C 1
ATOM 3129 O O . ASP B 1 80 ? 14.93 11.648 -11.906 1 72.56 80 ASP B O 1
ATOM 3133 N N . LYS B 1 81 ? 16.031 12.359 -10.117 1 70.5 81 LYS B N 1
ATOM 3134 C CA . LYS B 1 81 ? 15.859 11.047 -9.5 1 70.5 81 LYS B CA 1
ATOM 3135 C C . LYS B 1 81 ? 14.391 10.781 -9.18 1 70.5 81 LYS B C 1
ATOM 3137 O O . LYS B 1 81 ? 13.953 9.633 -9.148 1 70.5 81 LYS B O 1
ATOM 3142 N N . ILE B 1 82 ? 13.781 11.836 -8.859 1 64.06 82 ILE B N 1
ATOM 3143 C CA . ILE B 1 82 ? 12.367 11.703 -8.539 1 64.06 82 ILE B CA 1
ATOM 3144 C C . ILE B 1 82 ? 11.602 11.234 -9.773 1 64.06 82 ILE B C 1
ATOM 3146 O O . ILE B 1 82 ? 10.656 10.438 -9.664 1 64.06 82 ILE B O 1
ATOM 3150 N N . TYR B 1 83 ? 12.094 11.641 -10.875 1 60.44 83 TYR B N 1
ATOM 3151 C CA . TYR B 1 83 ? 11.398 11.328 -12.117 1 60.44 83 TYR B CA 1
ATOM 3152 C C . TYR B 1 83 ? 11.664 9.883 -12.539 1 60.44 83 TYR B C 1
ATOM 3154 O O . TYR B 1 83 ? 10.812 9.242 -13.148 1 60.44 83 TYR B O 1
ATOM 3162 N N . GLN B 1 84 ? 12.82 9.484 -12.281 1 58.78 84 GLN B N 1
ATOM 3163 C CA . GLN B 1 84 ? 13.148 8.172 -12.82 1 58.78 84 GLN B CA 1
ATOM 3164 C C . GLN B 1 84 ? 12.25 7.094 -12.227 1 58.78 84 GLN B C 1
ATOM 3166 O O . GLN B 1 84 ? 11.773 6.211 -12.945 1 58.78 84 GLN B O 1
ATOM 3171 N N . CYS B 1 85 ? 12.141 6.992 -11.008 1 57.12 85 CYS B N 1
ATOM 3172 C CA . CYS B 1 85 ? 11.281 5.953 -10.453 1 57.12 85 CYS B CA 1
ATOM 3173 C C . CYS B 1 85 ? 10.117 6.559 -9.68 1 57.12 85 CYS B C 1
ATOM 3175 O O . CYS B 1 85 ? 9.062 5.941 -9.555 1 57.12 85 CYS B O 1
ATOM 3177 N N . ASP B 1 86 ? 10.422 7.703 -9.164 1 53.78 86 ASP B N 1
ATOM 3178 C CA . ASP B 1 86 ? 9.43 8.203 -8.219 1 53.78 86 ASP B CA 1
ATOM 3179 C C . ASP B 1 86 ? 8.25 8.836 -8.945 1 53.78 86 ASP B C 1
ATOM 3181 O O . ASP B 1 86 ? 7.102 8.703 -8.516 1 53.78 86 ASP B O 1
ATOM 3185 N N . LEU B 1 87 ? 8.586 9.766 -9.969 1 50.22 87 LEU B N 1
ATOM 3186 C CA . LEU B 1 87 ? 7.508 10.477 -10.656 1 50.22 87 LEU B CA 1
ATOM 3187 C C . LEU B 1 87 ? 6.645 9.508 -11.461 1 50.22 87 LEU B C 1
ATOM 3189 O O . LEU B 1 87 ? 5.484 9.805 -11.75 1 50.22 87 LEU B O 1
ATOM 3193 N N . ARG B 1 88 ? 7.254 8.641 -12.172 1 46.22 88 ARG B N 1
ATOM 3194 C CA . ARG B 1 88 ? 6.602 7.938 -13.273 1 46.22 88 ARG B CA 1
ATOM 3195 C C . ARG B 1 88 ? 5.293 7.305 -12.82 1 46.22 88 ARG B C 1
ATOM 3197 O O . ARG B 1 88 ? 4.324 7.258 -13.578 1 46.22 88 ARG B O 1
ATOM 3204 N N . GLY B 1 89 ? 5.223 6.43 -11.859 1 48.69 89 GLY B N 1
ATOM 3205 C CA . GLY B 1 89 ? 3.998 5.66 -11.727 1 48.69 89 GLY B CA 1
ATOM 3206 C C . GLY B 1 89 ? 3.115 6.133 -10.594 1 48.69 89 GLY B C 1
ATOM 3207 O O . GLY B 1 89 ? 1.917 5.844 -10.562 1 48.69 89 GLY B O 1
ATOM 3208 N N . GLY B 1 90 ? 3.629 6.527 -9.492 1 51.84 90 GLY B N 1
ATOM 3209 C CA . GLY B 1 90 ? 2.838 6.48 -8.273 1 51.84 90 GLY B CA 1
ATOM 3210 C C . GLY B 1 90 ? 2.135 7.785 -7.965 1 51.84 90 GLY B C 1
ATOM 3211 O O . GLY B 1 90 ? 1.706 8.5 -8.875 1 51.84 90 GLY B O 1
ATOM 3212 N N . LYS B 1 91 ? 1.895 8.023 -6.887 1 60.06 91 LYS B N 1
ATOM 3213 C CA . LYS B 1 91 ? 1.239 9.133 -6.199 1 60.06 91 LYS B CA 1
ATOM 3214 C C . LYS B 1 91 ? 1.963 10.453 -6.469 1 60.06 91 LYS B C 1
ATOM 3216 O O . LYS B 1 91 ? 1.325 11.484 -6.656 1 60.06 91 LYS B O 1
ATOM 3221 N N . THR B 1 92 ? 3.199 10.336 -6.836 1 62.5 92 THR B N 1
ATOM 3222 C CA . THR B 1 92 ? 3.986 11.562 -6.957 1 62.5 92 THR B CA 1
ATOM 3223 C C . THR B 1 92 ? 3.729 12.242 -8.297 1 62.5 92 THR B C 1
ATOM 3225 O O . THR B 1 92 ? 3.656 13.469 -8.375 1 62.5 92 THR B O 1
ATOM 3228 N N . HIS B 1 93 ? 3.58 11.414 -9.297 1 66.25 93 HIS B N 1
ATOM 3229 C CA . HIS B 1 93 ? 3.305 12.008 -10.602 1 66.25 93 HIS B CA 1
ATOM 3230 C C . HIS B 1 93 ? 1.978 12.758 -10.594 1 66.25 93 HIS B C 1
ATOM 3232 O O . HIS B 1 93 ? 1.878 13.852 -11.148 1 66.25 93 HIS B O 1
ATOM 3238 N N . ARG B 1 94 ? 1.096 12.109 -10.039 1 68.12 94 ARG B N 1
ATOM 3239 C CA . ARG B 1 94 ? -0.222 12.742 -9.977 1 68.12 94 ARG B CA 1
ATOM 3240 C C . ARG B 1 94 ? -0.168 14.055 -9.203 1 68.12 94 ARG B C 1
ATOM 3242 O O . ARG B 1 94 ? -0.802 15.039 -9.602 1 68.12 94 ARG B O 1
ATOM 3249 N N . ILE B 1 95 ? 0.637 13.984 -8.203 1 68.31 95 ILE B N 1
ATOM 3250 C CA . ILE B 1 95 ? 0.797 15.188 -7.391 1 68.31 95 ILE B CA 1
ATOM 3251 C C . ILE B 1 95 ? 1.446 16.297 -8.219 1 68.31 95 ILE B C 1
ATOM 3253 O O . ILE B 1 95 ? 0.984 17.438 -8.211 1 68.31 95 ILE B O 1
ATOM 3257 N N . PHE B 1 96 ? 2.361 15.789 -9 1 72.31 96 PHE B N 1
ATOM 3258 C CA . PHE B 1 96 ? 3.074 16.766 -9.805 1 72.31 96 PHE B CA 1
ATOM 3259 C C . PHE B 1 96 ? 2.18 17.312 -10.922 1 72.31 96 PHE B C 1
ATOM 3261 O O . PHE B 1 96 ? 2.166 18.516 -11.18 1 72.31 96 PHE B O 1
ATOM 3268 N N . ALA B 1 97 ? 1.52 16.422 -11.469 1 72.69 97 ALA B N 1
ATOM 3269 C CA . ALA B 1 97 ? 0.656 16.797 -12.578 1 72.69 97 ALA B CA 1
ATOM 3270 C C . ALA B 1 97 ? -0.44 17.75 -12.125 1 72.69 97 ALA B C 1
ATOM 3272 O O . ALA B 1 97 ? -0.881 18.609 -12.891 1 72.69 97 ALA B O 1
ATOM 3273 N N . SER B 1 98 ? -0.795 17.609 -10.914 1 75.88 98 SER B N 1
ATOM 3274 C CA . SER B 1 98 ? -1.879 18.453 -10.406 1 75.88 98 SER B CA 1
ATOM 3275 C C . SER B 1 98 ? -1.337 19.672 -9.672 1 75.88 98 SER B C 1
ATOM 3277 O O . SER B 1 98 ? -2.107 20.516 -9.219 1 75.88 98 SER B O 1
ATOM 3279 N N . SER B 1 99 ? -0.077 19.734 -9.625 1 84.62 99 SER B N 1
ATOM 3280 C CA . SER B 1 99 ? 0.532 20.828 -8.883 1 84.62 99 SER B CA 1
ATOM 3281 C C . SER B 1 99 ? 0.558 22.109 -9.711 1 84.62 99 SER B C 1
ATOM 3283 O O . SER B 1 99 ? 0.31 22.078 -10.922 1 84.62 99 SER B O 1
ATOM 3285 N N . ARG B 1 100 ? 0.713 23.188 -9.062 1 89.19 100 ARG B N 1
ATOM 3286 C CA . ARG B 1 100 ? 0.894 24.484 -9.695 1 89.19 100 ARG B CA 1
ATOM 3287 C C . ARG B 1 100 ? 2.238 25.109 -9.312 1 89.19 100 ARG B C 1
ATOM 3289 O O . ARG B 1 100 ? 2.596 25.141 -8.133 1 89.19 100 ARG B O 1
ATOM 3296 N N . LEU B 1 101 ? 2.918 25.531 -10.383 1 93.12 101 LEU B N 1
ATOM 3297 C CA . LEU B 1 101 ? 4.18 26.219 -10.148 1 93.12 101 LEU B CA 1
ATOM 3298 C C . LEU B 1 101 ? 3.939 27.641 -9.656 1 93.12 101 LEU B C 1
ATOM 3300 O O . LEU B 1 101 ? 3.41 28.469 -10.398 1 93.12 101 LEU B O 1
ATOM 3304 N N . VAL B 1 102 ? 4.348 27.922 -8.461 1 95.81 102 VAL B N 1
ATOM 3305 C CA . VAL B 1 102 ? 4.125 29.234 -7.879 1 95.81 102 VAL B CA 1
ATOM 3306 C C . VAL B 1 102 ? 5.195 30.203 -8.375 1 95.81 102 VAL B C 1
ATOM 3308 O O . VAL B 1 102 ? 4.883 31.312 -8.812 1 95.81 102 VAL B O 1
ATOM 3311 N N . PHE B 1 103 ? 6.434 29.75 -8.305 1 96.19 103 PHE B N 1
ATOM 3312 C CA . PHE B 1 103 ? 7.527 30.5 -8.906 1 96.19 103 PHE B CA 1
ATOM 3313 C C . PHE B 1 103 ? 8.727 29.609 -9.164 1 96.19 103 PHE B C 1
ATOM 3315 O O . PHE B 1 103 ? 8.828 28.516 -8.586 1 96.19 103 PHE B O 1
ATOM 3322 N N . SER B 1 104 ? 9.562 30.031 -10.031 1 96.25 104 SER B N 1
ATOM 3323 C CA . SER B 1 104 ? 10.836 29.391 -10.328 1 96.25 104 SER B CA 1
ATOM 3324 C C . SER B 1 104 ? 11.906 30.422 -10.664 1 96.25 104 SER B C 1
ATOM 3326 O O . SER B 1 104 ? 11.664 31.344 -11.445 1 96.25 104 SER B O 1
ATOM 3328 N N . LYS B 1 105 ? 12.977 30.234 -10.031 1 95.62 105 LYS B N 1
ATOM 3329 C CA . LYS B 1 105 ? 14.125 31.109 -10.289 1 95.62 105 LYS B CA 1
ATOM 3330 C C . LYS B 1 105 ? 15.102 30.453 -11.25 1 95.62 105 LYS B C 1
ATOM 3332 O O . LYS B 1 105 ? 16.172 30.984 -11.523 1 95.62 105 LYS B O 1
ATOM 3337 N N . ASP B 1 106 ? 14.812 29.312 -11.656 1 93.94 106 ASP B N 1
ATOM 3338 C CA . ASP B 1 106 ? 15.688 28.5 -12.484 1 93.94 106 ASP B CA 1
ATOM 3339 C C . ASP B 1 106 ? 14.93 27.922 -13.68 1 93.94 106 ASP B C 1
ATOM 3341 O O . ASP B 1 106 ? 14.023 27.094 -13.508 1 93.94 106 ASP B O 1
ATOM 3345 N N . SER B 1 107 ? 15.398 28.219 -14.867 1 92.31 107 SER B N 1
ATOM 3346 C CA . SER B 1 107 ? 14.711 27.812 -16.094 1 92.31 107 SER B CA 1
ATOM 3347 C C . SER B 1 107 ? 14.711 26.297 -16.266 1 92.31 107 SER B C 1
ATOM 3349 O O . SER B 1 107 ? 13.789 25.734 -16.859 1 92.31 107 SER B O 1
ATOM 3351 N N . SER B 1 108 ? 15.688 25.734 -15.805 1 90.75 108 SER B N 1
ATOM 3352 C CA . SER B 1 108 ? 15.75 24.281 -15.922 1 90.75 108 SER B CA 1
ATOM 3353 C C . SER B 1 108 ? 14.648 23.609 -15.102 1 90.75 108 SER B C 1
ATOM 3355 O O . SER B 1 108 ? 14.117 22.578 -15.5 1 90.75 108 SER B O 1
ATOM 3357 N N . ILE B 1 109 ? 14.305 24.188 -14.008 1 90.31 109 ILE B N 1
ATOM 3358 C CA . ILE B 1 109 ? 13.234 23.656 -13.164 1 90.31 109 ILE B CA 1
ATOM 3359 C C . ILE B 1 109 ? 11.883 23.906 -13.828 1 90.31 109 ILE B C 1
ATOM 3361 O O . ILE B 1 109 ? 11.008 23.031 -13.805 1 90.31 109 ILE B O 1
ATOM 3365 N N . SER B 1 110 ? 11.789 25.031 -14.453 1 89.94 110 SER B N 1
ATOM 3366 C CA . SER B 1 110 ? 10.555 25.328 -15.18 1 89.94 110 SER B CA 1
ATOM 3367 C C . SER B 1 110 ? 10.336 24.328 -16.312 1 89.94 110 SER B C 1
ATOM 3369 O O . SER B 1 110 ? 9.219 23.844 -16.516 1 89.94 110 SER B O 1
ATOM 3371 N N . SER B 1 111 ? 11.383 24.031 -16.969 1 87.06 111 SER B N 1
ATOM 3372 C CA . SER B 1 111 ? 11.305 23.062 -18.062 1 87.06 111 SER B CA 1
ATOM 3373 C C . SER B 1 111 ? 10.969 21.672 -17.547 1 87.06 111 SER B C 1
ATOM 3375 O O . SER B 1 111 ? 10.164 20.953 -18.156 1 87.06 111 SER B O 1
ATOM 3377 N N . TRP B 1 112 ? 11.578 21.438 -16.5 1 82.81 112 TRP B N 1
ATOM 3378 C CA . TRP B 1 112 ? 11.32 20.156 -15.844 1 82.81 112 TRP B CA 1
ATOM 3379 C C . TRP B 1 112 ? 9.859 20.031 -15.43 1 82.81 112 TRP B C 1
ATOM 3381 O O . TRP B 1 112 ? 9.219 19 -15.656 1 82.81 112 TRP B O 1
ATOM 3391 N N . TYR B 1 113 ? 9.352 21 -14.844 1 83.25 113 TYR B N 1
ATOM 3392 C CA . TYR B 1 113 ? 7.961 21.078 -14.414 1 83.25 113 TYR B CA 1
ATOM 3393 C C . TYR B 1 113 ? 7.016 20.906 -15.602 1 83.25 113 TYR B C 1
ATOM 3395 O O . TYR B 1 113 ? 6.062 20.125 -15.539 1 83.25 113 TYR B O 1
ATOM 3403 N N . ASP B 1 114 ? 7.285 21.547 -16.656 1 81.44 114 ASP B N 1
ATOM 3404 C CA . ASP B 1 114 ? 6.434 21.5 -17.844 1 81.44 114 ASP B CA 1
ATOM 3405 C C . ASP B 1 114 ? 6.418 20.109 -18.469 1 81.44 114 ASP B C 1
ATOM 3407 O O . ASP B 1 114 ? 5.371 19.641 -18.922 1 81.44 114 ASP B O 1
ATOM 3411 N N . ARG B 1 115 ? 7.512 19.469 -18.391 1 74.56 115 ARG B N 1
ATOM 3412 C CA . ARG B 1 115 ? 7.598 18.125 -18.922 1 74.56 115 ARG B CA 1
ATOM 3413 C C . ARG B 1 115 ? 6.895 17.125 -18.016 1 74.56 115 ARG B C 1
ATOM 3415 O O . ARG B 1 115 ? 6.285 16.156 -18.484 1 74.56 115 ARG B O 1
ATOM 3422 N N . GLY B 1 116 ? 6.977 17.453 -16.766 1 72.19 116 GLY B N 1
ATOM 3423 C CA . GLY B 1 116 ? 6.465 16.531 -15.766 1 72.19 116 GLY B CA 1
ATOM 3424 C C . GLY B 1 116 ? 4.953 16.562 -15.633 1 72.19 116 GLY B C 1
ATOM 3425 O O . GLY B 1 116 ? 4.344 15.609 -15.148 1 72.19 116 GLY B O 1
ATOM 3426 N N . ARG B 1 117 ? 4.406 17.641 -16.094 1 72.31 117 ARG B N 1
ATOM 3427 C CA . ARG B 1 117 ? 2.965 17.797 -15.93 1 72.31 117 ARG B CA 1
ATOM 3428 C C . ARG B 1 117 ? 2.205 16.984 -16.969 1 72.31 117 ARG B C 1
ATOM 3430 O O . ARG B 1 117 ? 1.01 16.734 -16.812 1 72.31 117 ARG B O 1
ATOM 3437 N N . TYR B 1 118 ? 2.969 16.688 -17.953 1 66.94 118 TYR B N 1
ATOM 3438 C CA . TYR B 1 118 ? 2.344 15.891 -19.016 1 66.94 118 TYR B CA 1
ATOM 3439 C C . TYR B 1 118 ? 2.295 14.422 -18.641 1 66.94 118 TYR B C 1
ATOM 3441 O O . TYR B 1 118 ? 3.281 13.867 -18.141 1 66.94 118 TYR B O 1
ATOM 3449 N N . TYR B 1 119 ? 1.055 14 -18.531 1 67.75 119 TYR B N 1
ATOM 3450 C CA . TYR B 1 119 ? 0.845 12.578 -18.281 1 67.75 119 TYR B CA 1
ATOM 3451 C C . TYR B 1 119 ? 0.858 11.789 -19.578 1 67.75 119 TYR B C 1
ATOM 3453 O O . TYR B 1 119 ? -0.151 11.727 -20.281 1 67.75 119 TYR B O 1
ATOM 3461 N N . PRO B 1 120 ? 2.117 11.266 -19.781 1 73.75 120 PRO B N 1
ATOM 3462 C CA . PRO B 1 120 ? 2.223 10.586 -21.078 1 73.75 120 PRO B CA 1
ATOM 3463 C C . PRO B 1 120 ? 1.359 9.328 -21.156 1 73.75 120 PRO B C 1
ATOM 3465 O O . PRO B 1 120 ? 1.09 8.695 -20.125 1 73.75 120 PRO B O 1
ATOM 3468 N N . ASP B 1 121 ? 0.955 9.039 -22.312 1 78.75 121 ASP B N 1
ATOM 3469 C CA . ASP B 1 121 ? 0.118 7.871 -22.562 1 78.75 121 ASP B CA 1
ATOM 3470 C C . ASP B 1 121 ? 0.789 6.594 -22.078 1 78.75 121 ASP B C 1
ATOM 3472 O O . ASP B 1 121 ? 0.12 5.695 -21.547 1 78.75 121 ASP B O 1
ATOM 3476 N N . ILE B 1 122 ? 2.002 6.621 -22.141 1 85.62 122 ILE B N 1
ATOM 3477 C CA . ILE B 1 122 ? 2.73 5.414 -21.766 1 85.62 122 ILE B CA 1
ATOM 3478 C C . ILE B 1 122 ? 2.588 5.172 -20.266 1 85.62 122 ILE B C 1
ATOM 3480 O O . ILE B 1 122 ? 2.488 4.023 -19.828 1 85.62 122 ILE B O 1
ATOM 3484 N N . ASP B 1 123 ? 2.561 6.164 -19.5 1 82.94 123 ASP B N 1
ATOM 3485 C CA . ASP B 1 123 ? 2.377 6.039 -18.062 1 82.94 123 ASP B CA 1
ATOM 3486 C C . ASP B 1 123 ? 0.958 5.586 -17.719 1 82.94 123 ASP B C 1
ATOM 3488 O O . ASP B 1 123 ? 0.758 4.762 -16.828 1 82.94 123 ASP B O 1
ATOM 3492 N N . ARG B 1 124 ? 0.094 6.148 -18.453 1 87.56 124 ARG B N 1
ATOM 3493 C CA . ARG B 1 124 ? -1.292 5.723 -18.281 1 87.56 124 ARG B CA 1
ATOM 3494 C C . ARG B 1 124 ? -1.443 4.227 -18.531 1 87.56 124 ARG B C 1
ATOM 3496 O O . ARG B 1 124 ? -2.127 3.529 -17.781 1 87.56 124 ARG B O 1
ATOM 3503 N N . GLU B 1 125 ? -0.797 3.805 -19.516 1 92.88 125 GLU B N 1
ATOM 3504 C CA . GLU B 1 125 ? -0.884 2.398 -19.891 1 92.88 125 GLU B CA 1
ATOM 3505 C C . GLU B 1 125 ? -0.232 1.502 -18.844 1 92.88 125 GLU B C 1
ATOM 3507 O O . GLU B 1 125 ? -0.719 0.403 -18.578 1 92.88 125 GLU B O 1
ATOM 3512 N N . ARG B 1 126 ? 0.83 1.954 -18.281 1 92.12 126 ARG B N 1
ATOM 3513 C CA . ARG B 1 126 ? 1.461 1.202 -17.203 1 92.12 126 ARG B CA 1
ATOM 3514 C C . ARG B 1 126 ? 0.536 1.098 -15.992 1 92.12 126 ARG B C 1
ATOM 3516 O O . ARG B 1 126 ? 0.424 0.033 -15.383 1 92.12 126 ARG B O 1
ATOM 3523 N N . TRP B 1 127 ? -0.15 2.117 -15.773 1 91.44 127 TRP B N 1
ATOM 3524 C CA . TRP B 1 127 ? -1.049 2.125 -14.625 1 91.44 127 TRP B CA 1
ATOM 3525 C C . TRP B 1 127 ? -2.26 1.233 -14.875 1 91.44 127 TRP B C 1
ATOM 3527 O O . TRP B 1 127 ? -2.805 0.638 -13.945 1 91.44 127 TRP B O 1
ATOM 3537 N N . ASN B 1 128 ? -2.637 1.149 -16.078 1 95.81 128 ASN B N 1
ATOM 3538 C CA . ASN B 1 128 ? -3.68 0.176 -16.391 1 95.81 128 ASN B CA 1
ATOM 3539 C C . ASN B 1 128 ? -3.309 -1.219 -15.898 1 95.81 128 ASN B C 1
ATOM 3541 O O . ASN B 1 128 ? -4.148 -1.928 -15.336 1 95.81 128 ASN B O 1
ATOM 3545 N N . LEU B 1 129 ? -2.07 -1.498 -16.078 1 97.38 129 LEU B N 1
ATOM 3546 C CA . LEU B 1 129 ? -1.609 -2.824 -15.68 1 97.38 129 LEU B CA 1
ATOM 3547 C C . LEU B 1 129 ? -1.595 -2.961 -14.156 1 97.38 129 LEU B C 1
ATOM 3549 O O . LEU B 1 129 ? -1.943 -4.016 -13.625 1 97.38 129 LEU B O 1
ATOM 3553 N N . VAL B 1 130 ? -1.217 -1.914 -13.469 1 95.44 130 VAL B N 1
ATOM 3554 C CA . VAL B 1 130 ? -1.203 -1.924 -12.008 1 95.44 130 VAL B CA 1
ATOM 3555 C C . VAL B 1 130 ? -2.613 -2.176 -11.477 1 95.44 130 VAL B C 1
ATOM 3557 O O . VAL B 1 130 ? -2.826 -3.08 -10.672 1 95.44 130 VAL B O 1
ATOM 3560 N N . TYR B 1 131 ? -3.562 -1.45 -11.984 1 96.69 131 TYR B N 1
ATOM 3561 C CA . TYR B 1 131 ? -4.938 -1.564 -11.516 1 96.69 131 TYR B CA 1
ATOM 3562 C C . TYR B 1 131 ? -5.535 -2.914 -11.898 1 96.69 131 TYR B C 1
ATOM 3564 O O . TYR B 1 131 ? -6.293 -3.508 -11.125 1 96.69 131 TYR B O 1
ATOM 3572 N N . LEU B 1 132 ? -5.168 -3.322 -13.062 1 98.56 132 LEU B N 1
ATOM 3573 C CA . LEU B 1 132 ? -5.637 -4.633 -13.5 1 98.56 132 LEU B CA 1
ATOM 3574 C C . LEU B 1 132 ? -5.168 -5.727 -12.547 1 98.56 132 LEU B C 1
ATOM 3576 O O . LEU B 1 132 ? -5.949 -6.594 -12.156 1 98.56 132 LEU B O 1
ATOM 3580 N N . GLY B 1 133 ? -3.934 -5.664 -12.195 1 97.75 133 GLY B N 1
ATOM 3581 C CA . GLY B 1 133 ? -3.41 -6.602 -11.219 1 97.75 133 GLY B CA 1
ATOM 3582 C C . GLY B 1 133 ? -4.156 -6.566 -9.898 1 97.75 133 GLY B C 1
ATOM 3583 O O . GLY B 1 133 ? -4.453 -7.617 -9.312 1 97.75 133 GLY B O 1
ATOM 3584 N N . GLU B 1 134 ? -4.484 -5.43 -9.43 1 97.31 134 GLU B N 1
ATOM 3585 C CA . GLU B 1 134 ? -5.246 -5.27 -8.195 1 97.31 134 GLU B CA 1
ATOM 3586 C C . GLU B 1 134 ? -6.633 -5.895 -8.32 1 97.31 134 GLU B C 1
ATOM 3588 O O . GLU B 1 134 ? -7.109 -6.543 -7.387 1 97.31 134 GLU B O 1
ATOM 3593 N N . ILE B 1 135 ? -7.195 -5.672 -9.43 1 98.69 135 ILE B N 1
ATOM 3594 C CA . ILE B 1 135 ? -8.531 -6.199 -9.68 1 98.69 135 ILE B CA 1
ATOM 3595 C C . ILE B 1 135 ? -8.516 -7.723 -9.586 1 98.69 135 ILE B C 1
ATOM 3597 O O . ILE B 1 135 ? -9.359 -8.312 -8.906 1 98.69 135 ILE B O 1
ATOM 3601 N N . PHE B 1 136 ? -7.559 -8.312 -10.203 1 97.81 136 PHE B N 1
ATOM 3602 C CA . PHE B 1 136 ? -7.469 -9.766 -10.172 1 97.81 136 PHE B CA 1
ATOM 3603 C C . PHE B 1 136 ? -7.27 -10.266 -8.742 1 97.81 136 PHE B C 1
ATOM 3605 O O . PHE B 1 136 ? -7.867 -11.266 -8.336 1 97.81 136 PHE B O 1
ATOM 3612 N N . LYS B 1 137 ? -6.496 -9.586 -8.062 1 95 137 LYS B N 1
ATOM 3613 C CA . LYS B 1 137 ? -6.258 -9.945 -6.664 1 95 137 LYS B CA 1
ATOM 3614 C C . LYS B 1 137 ? -7.555 -9.891 -5.855 1 95 137 LYS B C 1
ATOM 3616 O O . LYS B 1 137 ? -7.91 -10.859 -5.184 1 95 137 LYS B O 1
ATOM 3621 N N . TYR B 1 138 ? -8.25 -8.867 -5.949 1 97.31 138 TYR B N 1
ATOM 3622 C CA . TYR B 1 138 ? -9.453 -8.688 -5.148 1 97.31 138 TYR B CA 1
ATOM 3623 C C . TYR B 1 138 ? -10.555 -9.641 -5.594 1 97.31 138 TYR B C 1
ATOM 3625 O O . TYR B 1 138 ? -11.336 -10.125 -4.773 1 97.31 138 TYR B O 1
ATOM 3633 N N . ILE B 1 139 ? -10.617 -9.883 -6.879 1 97.69 139 ILE B N 1
ATOM 3634 C CA . ILE B 1 139 ? -11.586 -10.875 -7.352 1 97.69 139 ILE B CA 1
ATOM 3635 C C . ILE B 1 139 ? -11.305 -12.227 -6.703 1 97.69 139 ILE B C 1
ATOM 3637 O O . ILE B 1 139 ? -12.219 -12.891 -6.211 1 97.69 139 ILE B O 1
ATOM 3641 N N . GLY B 1 140 ? -10.023 -12.602 -6.707 1 94.44 140 GLY B N 1
ATOM 3642 C CA . GLY B 1 140 ? -9.633 -13.859 -6.102 1 94.44 140 GLY B CA 1
ATOM 3643 C C . GLY B 1 140 ? -10.016 -13.961 -4.637 1 94.44 140 GLY B C 1
ATOM 3644 O O . GLY B 1 140 ? -10.555 -14.984 -4.195 1 94.44 140 GLY B O 1
ATOM 3645 N N . VAL B 1 141 ? -9.797 -12.93 -3.914 1 93.5 141 VAL B N 1
ATOM 3646 C CA . VAL B 1 141 ? -10.102 -12.922 -2.486 1 93.5 141 VAL B CA 1
ATOM 3647 C C . VAL B 1 141 ? -11.617 -12.984 -2.281 1 93.5 141 VAL B C 1
ATOM 3649 O O . VAL B 1 141 ? -12.102 -13.742 -1.444 1 93.5 141 VAL B O 1
ATOM 3652 N N . CYS B 1 142 ? -12.367 -12.195 -3.021 1 96.62 142 CYS B N 1
ATOM 3653 C CA . CYS B 1 142 ? -13.82 -12.203 -2.908 1 96.62 142 CYS B CA 1
ATOM 3654 C C . CYS B 1 142 ? -14.375 -13.602 -3.15 1 96.62 142 CYS B C 1
ATOM 3656 O O . CYS B 1 142 ? -15.188 -14.094 -2.365 1 96.62 142 CYS B O 1
ATOM 3658 N N . LYS B 1 143 ? -13.93 -14.188 -4.211 1 95.06 143 LYS B N 1
ATOM 3659 C CA . LYS B 1 143 ? -14.422 -15.523 -4.543 1 95.06 143 LYS B CA 1
ATOM 3660 C C . LYS B 1 143 ? -14.102 -16.516 -3.43 1 95.06 143 LYS B C 1
ATOM 3662 O O . LYS B 1 143 ? -14.969 -17.281 -3.01 1 95.06 143 LYS B O 1
ATOM 3667 N N . LYS B 1 144 ? -12.93 -16.484 -3.002 1 92.25 144 LYS B N 1
ATOM 3668 C CA . LYS B 1 144 ? -12.484 -17.391 -1.951 1 92.25 144 LYS B CA 1
ATOM 3669 C C . LYS B 1 144 ? -13.336 -17.234 -0.693 1 92.25 144 LYS B C 1
ATOM 3671 O O . LYS B 1 144 ? -13.812 -18.234 -0.136 1 92.25 144 LYS B O 1
ATOM 3676 N N . TYR B 1 145 ? -13.555 -16.094 -0.269 1 93.38 145 TYR B N 1
ATOM 3677 C CA . TYR B 1 145 ? -14.203 -15.859 1.02 1 93.38 145 TYR B CA 1
ATOM 3678 C C . TYR B 1 145 ? -15.719 -15.961 0.897 1 93.38 145 TYR B C 1
ATOM 3680 O O . TYR B 1 145 ? -16.406 -16.219 1.885 1 93.38 145 TYR B O 1
ATOM 3688 N N . LEU B 1 146 ? -16.219 -15.766 -0.311 1 93.62 146 LEU B N 1
ATOM 3689 C CA . LEU B 1 146 ? -17.625 -16.094 -0.521 1 93.62 146 LEU B CA 1
ATOM 3690 C C . LEU B 1 146 ? -17.859 -17.594 -0.371 1 93.62 146 LEU B C 1
ATOM 3692 O O . LEU B 1 146 ? -18.828 -18.016 0.262 1 93.62 146 LEU B O 1
ATOM 3696 N N . LYS B 1 147 ? -16.953 -18.312 -0.892 1 90.88 147 LYS B N 1
ATOM 3697 C CA . LYS B 1 147 ? -17.062 -19.766 -0.844 1 90.88 147 LYS B CA 1
ATOM 3698 C C . LYS B 1 147 ? -16.906 -20.281 0.584 1 90.88 147 LYS B C 1
ATOM 3700 O O . LYS B 1 147 ? -17.594 -21.219 0.99 1 90.88 147 LYS B O 1
ATOM 3705 N N . ASN B 1 148 ? -16.047 -19.625 1.376 1 87.69 148 ASN B N 1
ATOM 3706 C CA . ASN B 1 148 ? -15.758 -20.078 2.732 1 87.69 148 ASN B CA 1
ATOM 3707 C C . ASN B 1 148 ? -16.625 -19.359 3.762 1 87.69 148 ASN B C 1
ATOM 3709 O O . ASN B 1 148 ? -16.328 -19.391 4.957 1 87.69 148 ASN B O 1
ATOM 3713 N N . ARG B 1 149 ? -17.547 -18.609 3.34 1 88.88 149 ARG B N 1
ATOM 3714 C CA . ARG B 1 149 ? -18.531 -17.891 4.164 1 88.88 149 ARG B CA 1
ATOM 3715 C C . ARG B 1 149 ? -17.844 -16.859 5.055 1 88.88 149 ARG B C 1
ATOM 3717 O O . ARG B 1 149 ? -18.234 -16.688 6.211 1 88.88 149 ARG B O 1
ATOM 3724 N N . GLY B 1 150 ? -16.75 -16.344 4.574 1 92.19 150 GLY B N 1
ATOM 3725 C CA . GLY B 1 150 ? -16.094 -15.203 5.191 1 92.19 150 GLY B CA 1
ATOM 3726 C C . GLY B 1 150 ? -16.609 -13.875 4.688 1 92.19 150 GLY B C 1
ATOM 3727 O O . GLY B 1 150 ? -15.898 -13.148 3.988 1 92.19 150 GLY B O 1
ATOM 3728 N N . PHE B 1 151 ? -17.719 -13.484 5.18 1 93.38 151 PHE B N 1
ATOM 3729 C CA . PHE B 1 151 ? -18.484 -12.414 4.543 1 93.38 151 PHE B CA 1
ATOM 3730 C C . PHE B 1 151 ? -17.859 -11.055 4.844 1 93.38 151 PHE B C 1
ATOM 3732 O O . PHE B 1 151 ? -17.906 -10.156 4.004 1 93.38 151 PHE B O 1
ATOM 3739 N N . TYR B 1 152 ? -17.266 -10.875 6.016 1 95.81 152 TYR B N 1
ATOM 3740 C CA . TYR B 1 152 ? -16.641 -9.594 6.324 1 95.81 152 TYR B CA 1
ATOM 3741 C C . TYR B 1 152 ? -15.5 -9.305 5.355 1 95.81 152 TYR B C 1
ATOM 3743 O O . TYR B 1 152 ? -15.422 -8.219 4.785 1 95.81 152 TYR B O 1
ATOM 3751 N N . THR B 1 153 ? -14.711 -10.32 5.164 1 95.19 153 THR B N 1
ATOM 3752 C CA . THR B 1 153 ? -13.555 -10.18 4.289 1 95.19 153 THR B CA 1
ATOM 3753 C C . THR B 1 153 ? -13.984 -10.047 2.832 1 95.19 153 THR B C 1
ATOM 3755 O O . THR B 1 153 ? -13.477 -9.195 2.102 1 95.19 153 THR B O 1
ATOM 3758 N N . ALA B 1 154 ? -14.961 -10.867 2.455 1 96.44 154 ALA B N 1
ATOM 3759 C CA . ALA B 1 154 ? -15.461 -10.781 1.087 1 96.44 154 ALA B CA 1
ATOM 3760 C C . ALA B 1 154 ? -16.016 -9.391 0.791 1 96.44 154 ALA B C 1
ATOM 3762 O O . ALA B 1 154 ? -15.742 -8.82 -0.266 1 96.44 154 ALA B O 1
ATOM 3763 N N . TYR B 1 155 ? -16.75 -8.898 1.71 1 96.94 155 TYR B N 1
ATOM 3764 C CA . TYR B 1 155 ? -17.375 -7.594 1.514 1 96.94 155 TYR B CA 1
ATOM 3765 C C . TYR B 1 155 ? -16.312 -6.488 1.483 1 96.94 155 TYR B C 1
ATOM 3767 O O . TYR B 1 155 ? -16.328 -5.645 0.585 1 96.94 155 TYR B O 1
ATOM 3775 N N . SER B 1 156 ? -15.445 -6.469 2.432 1 97.56 156 SER B N 1
ATOM 3776 C CA . SER B 1 156 ? -14.398 -5.457 2.482 1 97.56 156 SER B CA 1
ATOM 3777 C C . SER B 1 156 ? -13.578 -5.441 1.193 1 97.56 156 SER B C 1
ATOM 3779 O O . SER B 1 156 ? -13.305 -4.375 0.637 1 97.56 156 SER B O 1
ATOM 3781 N N . ASP B 1 157 ? -13.242 -6.617 0.68 1 97.69 157 ASP B N 1
ATOM 3782 C CA . ASP B 1 157 ? -12.422 -6.691 -0.522 1 97.69 157 ASP B CA 1
ATOM 3783 C C . ASP B 1 157 ? -13.234 -6.352 -1.769 1 97.69 157 ASP B C 1
ATOM 3785 O O . ASP B 1 157 ? -12.68 -5.902 -2.775 1 97.69 157 ASP B O 1
ATOM 3789 N N . SER B 1 158 ? -14.562 -6.574 -1.698 1 98.38 158 SER B N 1
ATOM 3790 C CA . SER B 1 158 ? -15.391 -6.152 -2.822 1 98.38 158 SER B CA 1
ATOM 3791 C C . SER B 1 158 ? -15.43 -4.633 -2.943 1 98.38 158 SER B C 1
ATOM 3793 O O . SER B 1 158 ? -15.516 -4.094 -4.047 1 98.38 158 SER B O 1
ATOM 3795 N N . VAL B 1 159 ? -15.391 -3.961 -1.85 1 98.19 159 VAL B N 1
ATOM 3796 C CA . VAL B 1 159 ? -15.328 -2.504 -1.859 1 98.19 159 VAL B CA 1
ATOM 3797 C C . VAL B 1 159 ? -13.984 -2.051 -2.438 1 98.19 159 VAL B C 1
ATOM 3799 O O . VAL B 1 159 ? -13.938 -1.128 -3.254 1 98.19 159 VAL B O 1
ATOM 3802 N N . LYS B 1 160 ? -12.938 -2.721 -2.068 1 97.81 160 LYS B N 1
ATOM 3803 C CA . LYS B 1 160 ? -11.625 -2.436 -2.641 1 97.81 160 LYS B CA 1
ATOM 3804 C C . LYS B 1 160 ? -11.594 -2.74 -4.137 1 97.81 160 LYS B C 1
ATOM 3806 O O . LYS B 1 160 ? -10.953 -2.027 -4.91 1 97.81 160 LYS B O 1
ATOM 3811 N N . LEU B 1 161 ? -12.273 -3.793 -4.445 1 98.69 161 LEU B N 1
ATOM 3812 C CA . LEU B 1 161 ? -12.414 -4.156 -5.852 1 98.69 161 LEU B CA 1
ATOM 3813 C C . LEU B 1 161 ? -13.109 -3.047 -6.633 1 98.69 161 LEU B C 1
ATOM 3815 O O . LEU B 1 161 ? -12.688 -2.713 -7.746 1 98.69 161 LEU B O 1
ATOM 3819 N N . THR B 1 162 ? -14.141 -2.508 -6.062 1 98.81 162 THR B N 1
ATOM 3820 C CA . THR B 1 162 ? -14.867 -1.405 -6.684 1 98.81 162 THR B CA 1
ATOM 3821 C C . THR B 1 162 ? -13.938 -0.223 -6.941 1 98.81 162 THR B C 1
ATOM 3823 O O . THR B 1 162 ? -13.969 0.374 -8.023 1 98.81 162 THR B O 1
ATOM 3826 N N . GLU B 1 163 ? -13.125 0.029 -6 1 98.25 163 GLU B N 1
ATOM 3827 C CA . GLU B 1 163 ? -12.195 1.14 -6.145 1 98.25 163 GLU B CA 1
ATOM 3828 C C . GLU B 1 163 ? -11.141 0.84 -7.211 1 98.25 163 GLU B C 1
ATOM 3830 O O . GLU B 1 163 ? -10.844 1.69 -8.055 1 98.25 163 GLU B O 1
ATOM 3835 N N . ALA B 1 164 ? -10.578 -0.344 -7.156 1 98 164 ALA B N 1
ATOM 3836 C CA . ALA B 1 164 ? -9.562 -0.733 -8.133 1 98 164 ALA B CA 1
ATOM 3837 C C . ALA B 1 164 ? -10.125 -0.664 -9.555 1 98 164 ALA B C 1
ATOM 3839 O O . ALA B 1 164 ? -9.461 -0.157 -10.461 1 98 164 ALA B O 1
ATOM 3840 N N . PHE B 1 165 ? -11.305 -1.15 -9.75 1 98.75 165 PHE B N 1
ATOM 3841 C CA . PHE B 1 165 ? -11.922 -1.101 -11.062 1 98.75 165 PHE B CA 1
ATOM 3842 C C . PHE B 1 165 ? -12.195 0.34 -11.484 1 98.75 165 PHE B C 1
ATOM 3844 O O . PHE B 1 165 ? -12.008 0.701 -12.648 1 98.75 165 PHE B O 1
ATOM 3851 N N . SER B 1 166 ? -12.719 1.121 -10.531 1 98.69 166 SER B N 1
ATOM 3852 C CA . SER B 1 166 ? -12.953 2.531 -10.82 1 98.69 166 SER B CA 1
ATOM 3853 C C . SER B 1 166 ? -11.688 3.219 -11.305 1 98.69 166 SER B C 1
ATOM 3855 O O . SER B 1 166 ? -11.719 4.004 -12.258 1 98.69 166 SER B O 1
ATOM 3857 N N . LYS B 1 167 ? -10.594 2.924 -10.688 1 96.31 167 LYS B N 1
ATOM 3858 C CA . LYS B 1 167 ? -9.32 3.496 -11.094 1 96.31 167 LYS B CA 1
ATOM 3859 C C . LYS B 1 167 ? -8.953 3.066 -12.508 1 96.31 167 LYS B C 1
ATOM 3861 O O . LYS B 1 167 ? -8.555 3.896 -13.336 1 96.31 167 LYS B O 1
ATOM 3866 N N . LEU B 1 168 ? -9.094 1.816 -12.781 1 98 168 LEU B N 1
ATOM 3867 C CA . LEU B 1 168 ? -8.797 1.326 -14.125 1 98 168 LEU B CA 1
ATOM 3868 C C . LEU B 1 168 ? -9.703 1.984 -15.156 1 98 168 LEU B C 1
ATOM 3870 O O . LEU B 1 168 ? -9.227 2.48 -16.188 1 98 168 LEU B O 1
ATOM 3874 N N . TYR B 1 169 ? -10.992 1.974 -14.859 1 98.19 169 TYR B N 1
ATOM 3875 C CA . TYR B 1 169 ? -12 2.479 -15.781 1 98.19 169 TYR B CA 1
ATOM 3876 C C . TYR B 1 169 ? -11.734 3.939 -16.125 1 98.19 169 TYR B C 1
ATOM 3878 O O . TYR B 1 169 ? -11.727 4.312 -17.312 1 98.19 169 TYR B O 1
ATOM 3886 N N . VAL B 1 170 ? -11.484 4.742 -15.148 1 95.69 170 VAL B N 1
ATOM 3887 C CA . VAL B 1 170 ? -11.281 6.176 -15.328 1 95.69 170 VAL B CA 1
ATOM 3888 C C . VAL B 1 170 ? -9.953 6.422 -16.047 1 95.69 170 VAL B C 1
ATOM 3890 O O . VAL B 1 170 ? -9.898 7.195 -17 1 95.69 170 VAL B O 1
ATOM 3893 N N . ASN B 1 171 ? -8.938 5.746 -15.602 1 92.56 171 ASN B N 1
ATOM 3894 C CA . ASN B 1 171 ? -7.625 5.871 -16.219 1 92.56 171 ASN B CA 1
ATOM 3895 C C . ASN B 1 171 ? -7.652 5.441 -17.688 1 92.56 171 ASN B C 1
ATOM 3897 O O . ASN B 1 171 ? -7.156 6.156 -18.562 1 92.56 171 ASN B O 1
ATOM 3901 N N . PHE B 1 172 ? -8.266 4.355 -17.922 1 95.69 172 PHE B N 1
ATOM 3902 C CA . PHE B 1 172 ? -8.352 3.801 -19.266 1 95.69 172 PHE B CA 1
ATOM 3903 C C . PHE B 1 172 ? -9.18 4.699 -20.172 1 95.69 172 PHE B C 1
ATOM 3905 O O . PHE B 1 172 ? -8.914 4.793 -21.375 1 95.69 172 PHE B O 1
ATOM 3912 N N . SER B 1 173 ? -10.125 5.383 -19.594 1 93.75 173 SER B N 1
ATOM 3913 C CA . SER B 1 173 ? -10.977 6.293 -20.344 1 93.75 173 SER B CA 1
ATOM 3914 C C . SER B 1 173 ? -10.266 7.609 -20.641 1 93.75 173 SER B C 1
ATOM 3916 O O . SER B 1 173 ? -10.828 8.508 -21.266 1 93.75 173 SER B O 1
ATOM 3918 N N . GLY B 1 174 ? -9.055 7.805 -20.094 1 87.62 174 GLY B N 1
ATOM 3919 C CA . GLY B 1 174 ? -8.242 8.961 -20.453 1 87.62 174 GLY B CA 1
ATOM 3920 C C . GLY B 1 174 ? -8.312 10.07 -19.422 1 87.62 174 GLY B C 1
ATOM 3921 O O . GLY B 1 174 ? -7.801 11.172 -19.656 1 87.62 174 GLY B O 1
ATOM 3922 N N . TYR B 1 175 ? -8.906 9.766 -18.281 1 84.81 175 TYR B N 1
ATOM 3923 C CA . TYR B 1 175 ? -9.023 10.797 -17.266 1 84.81 175 TYR B CA 1
ATOM 3924 C C . TYR B 1 175 ? -7.98 10.602 -16.172 1 84.81 175 TYR B C 1
ATOM 3926 O O . TYR B 1 175 ? -7.484 9.492 -15.961 1 84.81 175 TYR B O 1
ATOM 3934 N N . MET B 1 176 ? -7.715 11.672 -15.461 1 80.5 176 MET B N 1
ATOM 3935 C CA . MET B 1 176 ? -6.82 11.602 -14.312 1 80.5 176 MET B CA 1
ATOM 3936 C C . MET B 1 176 ? -7.543 11.039 -13.094 1 80.5 176 MET B C 1
ATOM 3938 O O . MET B 1 176 ? -8.688 11.414 -12.82 1 80.5 176 MET B O 1
ATOM 3942 N N . ILE B 1 177 ? -6.852 10.227 -12.367 1 85 177 ILE B N 1
ATOM 3943 C CA . ILE B 1 177 ? -7.422 9.594 -11.188 1 85 177 ILE B CA 1
ATOM 3944 C C . ILE B 1 177 ? -7.375 10.57 -10.008 1 85 177 ILE B C 1
ATOM 3946 O O . ILE B 1 177 ? -6.379 11.273 -9.82 1 85 177 ILE B O 1
ATOM 3950 N N . SER B 1 178 ? -8.438 10.633 -9.258 1 82.19 178 SER B N 1
ATOM 3951 C CA . SER B 1 178 ? -8.516 11.406 -8.023 1 82.19 178 SER B CA 1
ATOM 3952 C C . SER B 1 178 ? -8.977 10.547 -6.855 1 82.19 178 SER B C 1
ATOM 3954 O O . SER B 1 178 ? -9.266 9.359 -7.027 1 82.19 178 SER B O 1
ATOM 3956 N N . LYS B 1 179 ? -9.023 11.117 -5.668 1 84.31 179 LYS B N 1
ATOM 3957 C CA . LYS B 1 179 ? -9.492 10.391 -4.488 1 84.31 179 LYS B CA 1
ATOM 3958 C C . LYS B 1 179 ? -10.961 10.008 -4.625 1 84.31 179 LYS B C 1
ATOM 3960 O O . LYS B 1 179 ? -11.406 9.023 -4.031 1 84.31 179 LYS B O 1
ATOM 3965 N N . ASP B 1 180 ? -11.672 10.727 -5.414 1 89.5 180 ASP B N 1
ATOM 3966 C CA . ASP B 1 180 ? -13.094 10.477 -5.621 1 89.5 180 ASP B CA 1
ATOM 3967 C C . ASP B 1 180 ? -13.328 9.648 -6.883 1 89.5 180 ASP B C 1
ATOM 3969 O O . ASP B 1 180 ? -14.273 9.914 -7.633 1 89.5 180 ASP B O 1
ATOM 3973 N N . VAL B 1 181 ? -12.555 8.727 -7.105 1 93.69 181 VAL B N 1
ATOM 3974 C CA . VAL B 1 181 ? -12.523 7.984 -8.367 1 93.69 181 VAL B CA 1
ATOM 3975 C C . VAL B 1 181 ? -13.797 7.148 -8.5 1 93.69 181 VAL B C 1
ATOM 3977 O O . VAL B 1 181 ? -14.297 6.953 -9.609 1 93.69 181 VAL B O 1
ATOM 3980 N N . ILE B 1 182 ? -14.422 6.66 -7.465 1 97.5 182 ILE B N 1
ATOM 3981 C CA . ILE B 1 182 ? -15.641 5.863 -7.543 1 97.5 182 ILE B CA 1
ATOM 3982 C C . ILE B 1 182 ? -16.797 6.73 -8.047 1 97.5 182 ILE B C 1
ATOM 3984 O O . ILE B 1 182 ? -17.562 6.309 -8.914 1 97.5 182 ILE B O 1
ATOM 3988 N N . ASN B 1 183 ? -16.812 7.906 -7.496 1 95.56 183 ASN B N 1
ATOM 3989 C CA . ASN B 1 183 ? -17.828 8.844 -7.961 1 95.56 183 ASN B CA 1
ATOM 3990 C C . ASN B 1 183 ? -17.672 9.156 -9.445 1 95.56 183 ASN B C 1
ATOM 3992 O O . ASN B 1 183 ? -18.656 9.211 -10.18 1 95.56 183 ASN B O 1
ATOM 3996 N N . MET B 1 184 ? -16.516 9.359 -9.844 1 94.81 184 MET B N 1
ATOM 3997 C CA . MET B 1 184 ? -16.25 9.641 -11.258 1 94.81 184 MET B CA 1
ATOM 3998 C C . MET B 1 184 ? -16.672 8.461 -12.133 1 94.81 184 MET B C 1
ATOM 4000 O O . MET B 1 184 ? -17.375 8.641 -13.133 1 94.81 184 MET B O 1
ATOM 4004 N N . ALA B 1 185 ? -16.281 7.285 -11.75 1 97.69 185 ALA B N 1
ATOM 4005 C CA . ALA B 1 185 ? -16.594 6.09 -12.523 1 97.69 185 ALA B CA 1
ATOM 4006 C C . ALA B 1 185 ? -18.109 5.879 -12.609 1 97.69 185 ALA B C 1
ATOM 4008 O O . ALA B 1 185 ? -18.625 5.562 -13.68 1 97.69 185 ALA B O 1
ATOM 4009 N N . THR B 1 186 ? -18.781 6.055 -11.523 1 97.44 186 THR B N 1
ATOM 4010 C CA . THR B 1 186 ? -20.219 5.848 -11.492 1 97.44 186 THR B CA 1
ATOM 4011 C C . THR B 1 186 ? -20.938 6.922 -12.297 1 97.44 186 THR B C 1
ATOM 4013 O O . THR B 1 186 ? -22.047 6.695 -12.797 1 97.44 186 THR B O 1
ATOM 4016 N N . SER B 1 187 ? -20.344 8.07 -12.406 1 96.31 187 SER B N 1
ATOM 4017 C CA . SER B 1 187 ? -20.938 9.133 -13.227 1 96.31 187 SER B CA 1
ATOM 4018 C C . SER B 1 187 ? -20.781 8.836 -14.711 1 96.31 187 SER B C 1
ATOM 4020 O O . SER B 1 187 ? -21.578 9.305 -15.523 1 96.31 187 SER B O 1
ATOM 4022 N N . LEU B 1 188 ? -19.781 8.086 -15.062 1 96.5 188 LEU B N 1
ATOM 4023 C CA . LEU B 1 188 ? -19.469 7.797 -16.453 1 96.5 188 LEU B CA 1
ATOM 4024 C C . LEU B 1 188 ? -20.219 6.555 -16.938 1 96.5 188 LEU B C 1
ATOM 4026 O O . LEU B 1 188 ? -20.375 6.336 -18.141 1 96.5 188 LEU B O 1
ATOM 4030 N N . ASP B 1 189 ? -20.703 5.699 -16 1 97.06 189 ASP B N 1
ATOM 4031 C CA . ASP B 1 189 ? -21.328 4.43 -16.344 1 97.06 189 ASP B CA 1
ATOM 4032 C C . ASP B 1 189 ? -22.516 4.137 -15.406 1 97.06 189 ASP B C 1
ATOM 4034 O O . ASP B 1 189 ? -22.312 3.668 -14.281 1 97.06 189 ASP B O 1
ATOM 4038 N N . ASP B 1 190 ? -23.688 4.184 -15.922 1 97.31 190 ASP B N 1
ATOM 4039 C CA . ASP B 1 190 ? -24.906 4.047 -15.141 1 97.31 190 ASP B CA 1
ATOM 4040 C C . ASP B 1 190 ? -25.062 2.619 -14.625 1 97.31 190 ASP B C 1
ATOM 4042 O O . ASP B 1 190 ? -25.594 2.406 -13.523 1 97.31 190 ASP B O 1
ATOM 4046 N N . ASP B 1 191 ? -24.734 1.696 -15.438 1 97.75 191 ASP B N 1
ATOM 4047 C CA . ASP B 1 191 ? -24.828 0.305 -15 1 97.75 191 ASP B CA 1
ATOM 4048 C C . ASP B 1 191 ? -23.906 0.042 -13.805 1 97.75 191 ASP B C 1
ATOM 4050 O O . ASP B 1 191 ? -24.312 -0.612 -12.844 1 97.75 191 ASP B O 1
ATOM 4054 N N . PHE B 1 192 ? -22.75 0.564 -13.93 1 98.19 192 PHE B N 1
ATOM 4055 C CA . PHE B 1 192 ? -21.812 0.431 -12.82 1 98.19 192 PHE B CA 1
ATOM 4056 C C . PHE B 1 192 ? -22.328 1.13 -11.57 1 98.19 192 PHE B C 1
ATOM 4058 O O . PHE B 1 192 ? -22.203 0.607 -10.461 1 98.19 192 PHE B O 1
ATOM 4065 N N . LYS B 1 193 ? -22.906 2.281 -11.766 1 98.06 193 LYS B N 1
ATOM 4066 C CA . LYS B 1 193 ? -23.5 3.016 -10.656 1 98.06 193 LYS B CA 1
ATOM 4067 C C . LYS B 1 193 ? -24.531 2.162 -9.922 1 98.06 193 LYS B C 1
ATOM 4069 O O . LYS B 1 193 ? -24.547 2.123 -8.688 1 98.06 193 LYS B O 1
ATOM 4074 N N . ASN B 1 194 ? -25.359 1.526 -10.664 1 97.25 194 ASN B N 1
ATOM 4075 C CA . ASN B 1 194 ? -26.391 0.695 -10.062 1 97.25 194 ASN B CA 1
ATOM 4076 C C . ASN B 1 194 ? -25.797 -0.448 -9.25 1 97.25 194 ASN B C 1
ATOM 4078 O O . ASN B 1 194 ? -26.281 -0.761 -8.156 1 97.25 194 ASN B O 1
ATOM 4082 N N . ILE B 1 195 ? -24.797 -1.035 -9.766 1 97.5 195 ILE B N 1
ATOM 4083 C CA . ILE B 1 195 ? -24.141 -2.15 -9.102 1 97.5 195 ILE B CA 1
ATOM 4084 C C . ILE B 1 195 ? -23.5 -1.672 -7.801 1 97.5 195 ILE B C 1
ATOM 4086 O O . ILE B 1 195 ? -23.656 -2.312 -6.758 1 97.5 195 ILE B O 1
ATOM 4090 N N . VAL B 1 196 ? -22.812 -0.531 -7.875 1 97.38 196 VAL B N 1
ATOM 4091 C CA . VAL B 1 196 ? -22.125 0.022 -6.711 1 97.38 196 VAL B CA 1
ATOM 4092 C C . VAL B 1 196 ? -23.156 0.438 -5.656 1 97.38 196 VAL B C 1
ATOM 4094 O O . VAL B 1 196 ? -22.969 0.17 -4.465 1 97.38 196 VAL B O 1
ATOM 4097 N N . ASP B 1 197 ? -24.25 1.05 -6.09 1 95.75 197 ASP B N 1
ATOM 4098 C CA . ASP B 1 197 ? -25.312 1.462 -5.164 1 95.75 197 ASP B CA 1
ATOM 4099 C C . ASP B 1 197 ? -25.906 0.258 -4.445 1 95.75 197 ASP B C 1
ATOM 4101 O O . ASP B 1 197 ? -26.172 0.318 -3.242 1 95.75 197 ASP B O 1
ATOM 4105 N N . ASP B 1 198 ? -26.078 -0.767 -5.152 1 94.69 198 ASP B N 1
ATOM 4106 C CA . ASP B 1 198 ? -26.609 -1.989 -4.562 1 94.69 198 ASP B CA 1
ATOM 4107 C C . ASP B 1 198 ? -25.656 -2.559 -3.52 1 94.69 198 ASP B C 1
ATOM 4109 O O . ASP B 1 198 ? -26.078 -3.021 -2.461 1 94.69 198 ASP B O 1
ATOM 4113 N N . LEU B 1 199 ? -24.391 -2.525 -3.828 1 95.62 199 LEU B N 1
ATOM 4114 C CA . LEU B 1 199 ? -23.375 -3.09 -2.945 1 95.62 199 LEU B CA 1
ATOM 4115 C C . LEU B 1 199 ? -23.188 -2.213 -1.714 1 95.62 199 LEU B C 1
ATOM 4117 O O . LEU B 1 199 ? -23.078 -2.721 -0.594 1 95.62 199 LEU B O 1
ATOM 4121 N N . PHE B 1 200 ? -23.125 -0.898 -1.919 1 94.81 200 PHE B N 1
ATOM 4122 C CA . PHE B 1 200 ? -22.766 0.029 -0.855 1 94.81 200 PHE B CA 1
ATOM 4123 C C . PHE B 1 200 ? -23.969 0.377 0.003 1 94.81 200 PHE B C 1
ATOM 4125 O O . PHE B 1 200 ? -23.859 0.484 1.227 1 94.81 200 PHE B O 1
ATOM 4132 N N . PHE B 1 201 ? -25.219 0.467 -0.673 1 90.88 201 PHE B N 1
ATOM 4133 C CA . PHE B 1 201 ? -26.266 1.207 0.013 1 90.88 201 PHE B CA 1
ATOM 4134 C C . PHE B 1 201 ? -27.531 0.375 0.11 1 90.88 201 PHE B C 1
ATOM 4136 O O . PHE B 1 201 ? -28.328 0.552 1.036 1 90.88 201 PHE B O 1
ATOM 4143 N N . ASN B 1 202 ? -27.906 -0.422 -0.811 1 83.31 202 ASN B N 1
ATOM 4144 C CA . ASN B 1 202 ? -29.156 -1.174 -0.774 1 83.31 202 ASN B CA 1
ATOM 4145 C C . ASN B 1 202 ? -29 -2.48 -0.002 1 83.31 202 ASN B C 1
ATOM 4147 O O . ASN B 1 202 ? -29.859 -2.838 0.803 1 83.31 202 ASN B O 1
ATOM 4151 N N . LYS B 1 203 ? -27.953 -3.129 -0.02 1 74.88 203 LYS B N 1
ATOM 4152 C CA . LYS B 1 203 ? -27.422 -4.242 0.769 1 74.88 203 LYS B CA 1
ATOM 4153 C C . LYS B 1 203 ? -28.469 -5.34 0.929 1 74.88 203 LYS B C 1
ATOM 4155 O O . LYS B 1 203 ? -28.609 -5.922 2.006 1 74.88 203 LYS B O 1
ATOM 4160 N N . ASP B 1 204 ? -29.328 -5.605 0.068 1 78.38 204 ASP B N 1
ATOM 4161 C CA . ASP B 1 204 ? -30.359 -6.641 0.16 1 78.38 204 ASP B CA 1
ATOM 4162 C C . ASP B 1 204 ? -29.734 -8.031 0.255 1 78.38 204 ASP B C 1
ATOM 4164 O O . ASP B 1 204 ? -30.047 -8.797 1.168 1 78.38 204 ASP B O 1
ATOM 4168 N N . ASN B 1 205 ? -28.938 -8.398 -0.614 1 89.12 205 ASN B N 1
ATOM 4169 C CA . ASN B 1 205 ? -28.156 -9.625 -0.629 1 89.12 205 ASN B CA 1
ATOM 4170 C C . ASN B 1 205 ? -26.703 -9.359 -0.99 1 89.12 205 ASN B C 1
ATOM 4172 O O . ASN B 1 205 ? -26.359 -9.219 -2.166 1 89.12 205 ASN B O 1
ATOM 4176 N N . ILE B 1 206 ? -25.984 -9.383 0.025 1 91.12 206 ILE B N 1
ATOM 4177 C CA . ILE B 1 206 ? -24.594 -8.969 -0.12 1 91.12 206 ILE B CA 1
ATOM 4178 C C . ILE B 1 206 ? -23.859 -9.938 -1.045 1 91.12 206 ILE B C 1
ATOM 4180 O O . ILE B 1 206 ? -23.078 -9.516 -1.895 1 91.12 206 ILE B O 1
ATOM 4184 N N . GLU B 1 207 ? -24.078 -11.211 -0.874 1 94.56 207 GLU B N 1
ATOM 4185 C CA . GLU B 1 207 ? -23.422 -12.211 -1.71 1 94.56 207 GLU B CA 1
ATOM 4186 C C . GLU B 1 207 ? -23.766 -12 -3.186 1 94.56 207 GLU B C 1
ATOM 4188 O O . GLU B 1 207 ? -22.859 -12 -4.035 1 94.56 207 GLU B O 1
ATOM 4193 N N . GLU B 1 208 ? -24.953 -11.797 -3.445 1 95.38 208 GLU B N 1
ATOM 4194 C CA . GLU B 1 208 ? -25.391 -11.586 -4.82 1 95.38 208 GLU B CA 1
ATOM 4195 C C . GLU B 1 208 ? -24.797 -10.297 -5.395 1 95.38 208 GLU B C 1
ATOM 4197 O O . GLU B 1 208 ? -24.438 -10.25 -6.57 1 95.38 208 GLU B O 1
ATOM 4202 N N . SER B 1 209 ? -24.797 -9.289 -4.574 1 96 209 SER B N 1
ATOM 4203 C CA . SER B 1 209 ? -24.25 -8.016 -5.023 1 96 209 SER B CA 1
ATOM 4204 C C . SER B 1 209 ? -22.766 -8.141 -5.387 1 96 209 SER B C 1
ATOM 4206 O O . SER B 1 209 ? -22.312 -7.547 -6.367 1 96 209 SER B O 1
ATOM 4208 N N . ILE B 1 210 ? -22.047 -8.883 -4.605 1 97.69 210 ILE B N 1
ATOM 4209 C CA . ILE B 1 210 ? -20.625 -9.094 -4.867 1 97.69 210 ILE B CA 1
ATOM 4210 C C . ILE B 1 210 ? -20.453 -9.859 -6.176 1 97.69 210 ILE B C 1
ATOM 4212 O O . ILE B 1 210 ? -19.609 -9.508 -7.004 1 97.69 210 ILE B O 1
ATOM 4216 N N . ILE B 1 211 ? -21.25 -10.852 -6.367 1 97.69 211 ILE B N 1
ATOM 4217 C CA . ILE B 1 211 ? -21.172 -11.672 -7.574 1 97.69 211 ILE B CA 1
ATOM 4218 C C . ILE B 1 211 ? -21.5 -10.82 -8.797 1 97.69 211 ILE B C 1
ATOM 4220 O O . ILE B 1 211 ? -20.828 -10.914 -9.82 1 97.69 211 ILE B O 1
ATOM 4224 N N . LYS B 1 212 ? -22.5 -10.008 -8.68 1 97.56 212 LYS B N 1
ATOM 4225 C CA . LYS B 1 212 ? -22.875 -9.117 -9.773 1 97.56 212 LYS B CA 1
ATOM 4226 C C . LYS B 1 212 ? -21.734 -8.172 -10.133 1 97.56 212 LYS B C 1
ATOM 4228 O O . LYS B 1 212 ? -21.5 -7.902 -11.312 1 97.56 212 LYS B O 1
ATOM 4233 N N . LEU B 1 213 ? -21.094 -7.645 -9.125 1 98.5 213 LEU B N 1
ATOM 4234 C CA . LEU B 1 213 ? -19.953 -6.773 -9.352 1 98.5 213 LEU B CA 1
ATOM 4235 C C . LEU B 1 213 ? -18.859 -7.504 -10.117 1 98.5 213 LEU B C 1
ATOM 4237 O O . LEU B 1 213 ? -18.344 -6.988 -11.117 1 98.5 213 LEU B O 1
ATOM 4241 N N . ILE B 1 214 ? -18.531 -8.695 -9.656 1 98.62 214 ILE B N 1
ATOM 4242 C CA . ILE B 1 214 ? -17.469 -9.484 -10.273 1 98.62 214 ILE B CA 1
ATOM 4243 C C . ILE B 1 214 ? -17.812 -9.789 -11.727 1 98.62 214 ILE B C 1
ATOM 4245 O O . ILE B 1 214 ? -16.984 -9.648 -12.617 1 98.62 214 ILE B O 1
ATOM 4249 N N . GLU B 1 215 ? -19.016 -10.133 -11.977 1 98.44 215 GLU B N 1
ATOM 4250 C CA . GLU B 1 215 ? -19.469 -10.461 -13.328 1 98.44 215 GLU B CA 1
ATOM 4251 C C . GLU B 1 215 ? -19.391 -9.242 -14.242 1 98.44 215 GLU B C 1
ATOM 4253 O O . GLU B 1 215 ? -18.953 -9.344 -15.391 1 98.44 215 GLU B O 1
ATOM 4258 N N . TYR B 1 216 ? -19.844 -8.18 -13.734 1 98.62 216 TYR B N 1
ATOM 4259 C CA . TYR B 1 216 ? -19.766 -6.941 -14.508 1 98.62 216 TYR B CA 1
ATOM 4260 C C . TYR B 1 216 ? -18.344 -6.637 -14.922 1 98.62 216 TYR B C 1
ATOM 4262 O O . TYR B 1 216 ? -18.078 -6.305 -16.078 1 98.62 216 TYR B O 1
ATOM 4270 N N . ILE B 1 217 ? -17.453 -6.73 -14.023 1 98.69 217 ILE B N 1
ATOM 4271 C CA . ILE B 1 217 ? -16.047 -6.418 -14.258 1 98.69 217 ILE B CA 1
ATOM 4272 C C . ILE B 1 217 ? -15.453 -7.41 -15.258 1 98.69 217 ILE B C 1
ATOM 4274 O O . ILE B 1 217 ? -14.711 -7.02 -16.172 1 98.69 217 ILE B O 1
ATOM 4278 N N . LYS B 1 218 ? -15.82 -8.641 -15.125 1 98.06 218 LYS B N 1
ATOM 4279 C CA . LYS B 1 218 ? -15.32 -9.664 -16.047 1 98.06 218 LYS B CA 1
ATOM 4280 C C . LYS B 1 218 ? -15.766 -9.383 -17.469 1 98.06 218 LYS B C 1
ATOM 4282 O O . LYS B 1 218 ? -14.992 -9.547 -18.422 1 98.06 218 LYS B O 1
ATOM 4287 N N . ILE B 1 219 ? -17 -9.023 -17.609 1 98.25 219 ILE B N 1
ATOM 4288 C CA . ILE B 1 219 ? -17.516 -8.703 -18.922 1 98.25 219 ILE B CA 1
ATOM 4289 C C . ILE B 1 219 ? -16.766 -7.52 -19.516 1 98.25 219 ILE B C 1
ATOM 4291 O O . ILE B 1 219 ? -16.328 -7.562 -20.672 1 98.25 219 ILE B O 1
ATOM 4295 N N . TYR B 1 220 ? -16.562 -6.523 -18.688 1 98.31 220 TYR B N 1
ATOM 4296 C CA . TYR B 1 220 ? -15.828 -5.352 -19.141 1 98.31 220 TYR B CA 1
ATOM 4297 C C . TYR B 1 220 ? -14.414 -5.73 -19.578 1 98.31 220 TYR B C 1
ATOM 4299 O O . TYR B 1 220 ? -13.938 -5.285 -20.609 1 98.31 220 TYR B O 1
ATOM 4307 N N . LEU B 1 221 ? -13.742 -6.492 -18.797 1 98.12 221 LEU B N 1
ATOM 4308 C CA . LEU B 1 221 ? -12.375 -6.902 -19.094 1 98.12 221 LEU B CA 1
ATOM 4309 C C . LEU B 1 221 ? -12.32 -7.754 -20.359 1 98.12 221 LEU B C 1
ATOM 4311 O O . LEU B 1 221 ? -11.398 -7.605 -21.172 1 98.12 221 LEU B O 1
ATOM 4315 N N . ASN B 1 222 ? -13.281 -8.594 -20.484 1 96.75 222 ASN B N 1
ATOM 4316 C CA . ASN B 1 222 ? -13.328 -9.422 -21.672 1 96.75 222 ASN B CA 1
ATOM 4317 C C . ASN B 1 222 ? -13.391 -8.578 -22.938 1 96.75 222 ASN B C 1
ATOM 4319 O O . ASN B 1 222 ? -12.75 -8.891 -23.938 1 96.75 222 ASN B O 1
ATOM 4323 N N . ASP B 1 223 ? -14.07 -7.535 -22.844 1 97.31 223 ASP B N 1
ATOM 4324 C CA . ASP B 1 223 ? -14.289 -6.688 -24.016 1 97.31 223 ASP B CA 1
ATOM 4325 C C . ASP B 1 223 ? -13.078 -5.793 -24.281 1 97.31 223 ASP B C 1
ATOM 4327 O O . ASP B 1 223 ? -12.859 -5.348 -25.406 1 97.31 223 ASP B O 1
ATOM 4331 N N . ASN B 1 224 ? -12.266 -5.539 -23.234 1 98.19 224 ASN B N 1
ATOM 4332 C CA . ASN B 1 224 ? -11.289 -4.465 -23.391 1 98.19 224 ASN B CA 1
ATOM 4333 C C . ASN B 1 224 ? -9.883 -4.938 -23.062 1 98.19 224 ASN B C 1
ATOM 4335 O O . ASN B 1 224 ? -8.93 -4.152 -23.109 1 98.19 224 ASN B O 1
ATOM 4339 N N . ILE B 1 225 ? -9.648 -6.203 -22.812 1 98.44 225 ILE B N 1
ATOM 4340 C CA . ILE B 1 225 ? -8.414 -6.699 -22.219 1 98.44 225 ILE B CA 1
ATOM 4341 C C . ILE B 1 225 ? -7.242 -6.434 -23.156 1 98.44 225 ILE B C 1
ATOM 4343 O O . ILE B 1 225 ? -6.152 -6.066 -22.703 1 98.44 225 ILE B O 1
ATOM 4347 N N . ARG B 1 226 ? -7.41 -6.547 -24.438 1 98.06 226 ARG B N 1
ATOM 4348 C CA . ARG B 1 226 ? -6.328 -6.32 -25.391 1 98.06 226 ARG B CA 1
ATOM 4349 C C . ARG B 1 226 ? -5.887 -4.859 -25.391 1 98.06 226 ARG B C 1
ATOM 4351 O O . ARG B 1 226 ? -4.691 -4.566 -25.422 1 98.06 226 ARG B O 1
ATOM 4358 N N . ASN B 1 227 ? -6.852 -3.971 -25.266 1 97.94 227 ASN B N 1
ATOM 4359 C CA . ASN B 1 227 ? -6.535 -2.547 -25.234 1 97.94 227 ASN B CA 1
ATOM 4360 C C . ASN B 1 227 ? -5.918 -2.137 -23.906 1 97.94 227 ASN B C 1
ATOM 4362 O O . ASN B 1 227 ? -4.984 -1.335 -23.875 1 97.94 227 ASN B O 1
ATOM 4366 N N . ILE B 1 228 ? -6.465 -2.691 -22.859 1 98.31 228 ILE B N 1
ATOM 4367 C CA . ILE B 1 228 ? -5.965 -2.385 -21.516 1 98.31 228 ILE B CA 1
ATOM 4368 C C . ILE B 1 228 ? -4.512 -2.83 -21.391 1 98.31 228 ILE B C 1
ATOM 4370 O O . ILE B 1 228 ? -3.701 -2.156 -20.75 1 98.31 228 ILE B O 1
ATOM 4374 N N . THR B 1 229 ? -4.172 -3.949 -22.062 1 98.5 229 THR B N 1
ATOM 4375 C CA . THR B 1 229 ? -2.838 -4.52 -21.922 1 98.5 229 THR B CA 1
ATOM 4376 C C . THR B 1 229 ? -2.008 -4.262 -23.188 1 98.5 229 THR B C 1
ATOM 4378 O O . THR B 1 229 ? -1.048 -4.988 -23.453 1 98.5 229 THR B O 1
ATOM 4381 N N . SER B 1 230 ? -2.357 -3.279 -23.938 1 97.94 230 SER B N 1
ATOM 4382 C CA . SER B 1 230 ? -1.721 -3.029 -25.219 1 97.94 230 SER B CA 1
ATOM 4383 C C . SER B 1 230 ? -0.225 -2.781 -25.062 1 97.94 230 SER B C 1
ATOM 4385 O O . SER B 1 230 ? 0.58 -3.271 -25.859 1 97.94 230 SER B O 1
ATOM 4387 N N . LEU B 1 231 ? 0.142 -2.09 -24.078 1 97.38 231 LEU B N 1
ATOM 4388 C CA . LEU B 1 231 ? 1.551 -1.804 -23.828 1 97.38 231 LEU B CA 1
ATOM 4389 C C . LEU B 1 231 ? 2.338 -3.092 -23.609 1 97.38 231 LEU B C 1
ATOM 4391 O O . LEU B 1 231 ? 3.418 -3.266 -24.172 1 97.38 231 LEU B O 1
ATOM 4395 N N . LEU B 1 232 ? 1.791 -3.936 -22.797 1 98.44 232 LEU B N 1
ATOM 4396 C CA . LEU B 1 232 ? 2.438 -5.211 -22.5 1 98.44 232 LEU B CA 1
ATOM 4397 C C . LEU B 1 232 ? 2.531 -6.074 -23.75 1 98.44 232 LEU B C 1
ATOM 4399 O O . LEU B 1 232 ? 3.588 -6.641 -24.047 1 98.44 232 LEU B O 1
ATOM 4403 N N . LEU B 1 233 ? 1.454 -6.145 -24.5 1 98.5 233 LEU B N 1
ATOM 4404 C CA . LEU B 1 233 ? 1.419 -6.961 -25.703 1 98.5 233 LEU B CA 1
ATOM 4405 C C . LEU B 1 233 ? 2.422 -6.453 -26.734 1 98.5 233 LEU B C 1
ATOM 4407 O O . LEU B 1 233 ? 3.133 -7.246 -27.359 1 98.5 233 LEU B O 1
ATOM 4411 N N . ASN B 1 234 ? 2.48 -5.152 -26.875 1 98.19 234 ASN B N 1
ATOM 4412 C CA . ASN B 1 234 ? 3.445 -4.566 -27.797 1 98.19 234 ASN B CA 1
ATOM 4413 C C . ASN B 1 234 ? 4.879 -4.824 -27.359 1 98.19 234 ASN B C 1
ATOM 4415 O O . ASN B 1 234 ? 5.746 -5.125 -28.172 1 98.19 234 ASN B O 1
ATOM 4419 N N . TYR B 1 235 ? 5.07 -4.691 -26.141 1 98 235 TYR B N 1
ATOM 4420 C CA . TYR B 1 235 ? 6.379 -4.98 -25.578 1 98 235 TYR B CA 1
ATOM 4421 C C . TYR B 1 235 ? 6.797 -6.414 -25.875 1 98 235 TYR B C 1
ATOM 4423 O O . TYR B 1 235 ? 7.922 -6.66 -26.312 1 98 235 TYR B O 1
ATOM 4431 N N . MET B 1 236 ? 5.895 -7.352 -25.641 1 98.25 236 MET B N 1
ATOM 4432 C CA . MET B 1 236 ? 6.184 -8.766 -25.875 1 98.25 236 MET B CA 1
ATOM 4433 C C . MET B 1 236 ? 6.453 -9.039 -27.344 1 98.25 236 MET B C 1
ATOM 4435 O O . MET B 1 236 ? 7.348 -9.812 -27.688 1 98.25 236 MET B O 1
ATOM 4439 N N . LYS B 1 237 ? 5.723 -8.406 -28.172 1 97.88 237 LYS B N 1
ATOM 4440 C CA . LYS B 1 237 ? 5.922 -8.555 -29.609 1 97.88 237 LYS B CA 1
ATOM 4441 C C . LYS B 1 237 ? 7.305 -8.07 -30.031 1 97.88 237 LYS B C 1
ATOM 4443 O O . LYS B 1 237 ? 7.984 -8.719 -30.828 1 97.88 237 LYS B O 1
ATOM 4448 N N . GLU B 1 238 ? 7.645 -6.98 -29.5 1 97.56 238 GLU B N 1
ATOM 4449 C CA . GLU B 1 238 ? 8.938 -6.391 -29.828 1 97.56 238 GLU B CA 1
ATOM 4450 C C . GLU B 1 238 ? 10.086 -7.273 -29.344 1 97.56 238 GLU B C 1
ATOM 4452 O O . GLU B 1 238 ? 11.094 -7.422 -30.031 1 97.56 238 GLU B O 1
ATOM 4457 N N . LYS B 1 239 ? 9.969 -7.742 -28.156 1 96.69 239 LYS B N 1
ATOM 4458 C CA . LYS B 1 239 ? 11.016 -8.602 -27.625 1 96.69 239 LYS B CA 1
ATOM 4459 C C . LYS B 1 239 ? 11.102 -9.914 -28.406 1 96.69 239 LYS B C 1
ATOM 4461 O O . LYS B 1 239 ? 12.188 -10.484 -28.547 1 96.69 239 LYS B O 1
ATOM 4466 N N . ASP B 1 240 ? 9.984 -10.461 -28.844 1 96.38 240 ASP B N 1
ATOM 4467 C CA . ASP B 1 240 ? 9.883 -11.625 -29.719 1 96.38 240 ASP B CA 1
ATOM 4468 C C . ASP B 1 240 ? 10.617 -12.828 -29.125 1 96.38 240 ASP B C 1
ATOM 4470 O O . ASP B 1 240 ? 11.445 -13.445 -29.797 1 96.38 240 ASP B O 1
ATOM 4474 N N . THR B 1 241 ? 10.43 -13.078 -27.844 1 97.06 241 THR B N 1
ATOM 4475 C CA . THR B 1 241 ? 10.992 -14.211 -27.125 1 97.06 241 THR B CA 1
ATOM 4476 C C . THR B 1 241 ? 10.094 -14.617 -25.969 1 97.06 241 THR B C 1
ATOM 4478 O O . THR B 1 241 ? 9.133 -13.914 -25.641 1 97.06 241 THR B O 1
ATOM 4481 N N . PHE B 1 242 ? 10.367 -15.766 -25.422 1 97.06 242 PHE B N 1
ATOM 4482 C CA . PHE B 1 242 ? 9.648 -16.219 -24.234 1 97.06 242 PHE B CA 1
ATOM 4483 C C . PHE B 1 242 ? 10.094 -15.43 -23 1 97.06 242 PHE B C 1
ATOM 4485 O O . PHE B 1 242 ? 11.289 -15.289 -22.75 1 97.06 242 PHE B O 1
ATOM 4492 N N . LEU B 1 243 ? 9.078 -14.945 -22.281 1 97.62 243 LEU B N 1
ATOM 4493 C CA . LEU B 1 243 ? 9.367 -14.094 -21.125 1 97.62 243 LEU B CA 1
ATOM 4494 C C . LEU B 1 243 ? 8.648 -14.602 -19.875 1 97.62 243 LEU B C 1
ATOM 4496 O O . LEU B 1 243 ? 7.477 -14.977 -19.938 1 97.62 243 LEU B O 1
ATOM 4500 N N . SER B 1 244 ? 9.359 -14.617 -18.781 1 96.69 244 SER B N 1
ATOM 4501 C CA . SER B 1 244 ? 8.711 -14.844 -17.5 1 96.69 244 SER B CA 1
ATOM 4502 C C . SER B 1 244 ? 8.18 -13.539 -16.922 1 96.69 244 SER B C 1
ATOM 4504 O O . SER B 1 244 ? 8.508 -12.453 -17.406 1 96.69 244 SER B O 1
ATOM 4506 N N . SER B 1 245 ? 7.328 -13.672 -15.898 1 96.56 245 SER B N 1
ATOM 4507 C CA . SER B 1 245 ? 6.855 -12.484 -15.188 1 96.56 245 SER B CA 1
ATOM 4508 C C . SER B 1 245 ? 8.016 -11.648 -14.664 1 96.56 245 SER B C 1
ATOM 4510 O O . SER B 1 245 ? 7.996 -10.422 -14.758 1 96.56 245 SER B O 1
ATOM 4512 N N . GLN B 1 246 ? 9.047 -12.258 -14.234 1 94 246 GLN B N 1
ATOM 4513 C CA . GLN B 1 246 ? 10.203 -11.562 -13.68 1 94 246 GLN B CA 1
ATOM 4514 C C . GLN B 1 246 ? 10.992 -10.852 -14.766 1 94 246 GLN B C 1
ATOM 4516 O O . GLN B 1 246 ? 11.477 -9.734 -14.562 1 94 246 GLN B O 1
ATOM 4521 N N . ASP B 1 247 ? 11.141 -11.562 -15.891 1 95.62 247 ASP B N 1
ATOM 4522 C CA . ASP B 1 247 ? 11.812 -10.906 -17.016 1 95.62 247 ASP B CA 1
ATOM 4523 C C . ASP B 1 247 ? 11.172 -9.555 -17.328 1 95.62 247 ASP B C 1
ATOM 4525 O O . ASP B 1 247 ? 11.875 -8.562 -17.5 1 95.62 247 ASP B O 1
ATOM 4529 N N . ILE B 1 248 ? 9.883 -9.602 -17.328 1 97.19 248 ILE B N 1
ATOM 4530 C CA . ILE B 1 248 ? 9.117 -8.422 -17.719 1 97.19 248 ILE B CA 1
ATOM 4531 C C . ILE B 1 248 ? 9.242 -7.348 -16.641 1 97.19 248 ILE B C 1
ATOM 4533 O O . ILE B 1 248 ? 9.516 -6.18 -16.938 1 97.19 248 ILE B O 1
ATOM 4537 N N . LEU B 1 249 ? 9.164 -7.684 -15.43 1 94.69 249 LEU B N 1
ATOM 4538 C CA . LEU B 1 249 ? 9.156 -6.738 -14.32 1 94.69 249 LEU B CA 1
ATOM 4539 C C . LEU B 1 249 ? 10.531 -6.098 -14.148 1 94.69 249 LEU B C 1
ATOM 4541 O O . LEU B 1 249 ? 10.648 -5.031 -13.547 1 94.69 249 LEU B O 1
ATOM 4545 N N . MET B 1 250 ? 11.531 -6.73 -14.625 1 93.38 250 MET B N 1
ATOM 4546 C CA . MET B 1 250 ? 12.891 -6.199 -14.492 1 93.38 250 MET B CA 1
ATOM 4547 C C . MET B 1 250 ? 13.188 -5.195 -15.602 1 93.38 250 MET B C 1
ATOM 4549 O O . MET B 1 250 ? 14.172 -4.453 -15.516 1 93.38 250 MET B O 1
ATOM 4553 N N . ASP B 1 251 ? 12.375 -5.211 -16.578 1 94.12 251 ASP B N 1
ATOM 4554 C CA . ASP B 1 251 ? 12.57 -4.266 -17.672 1 94.12 251 ASP B CA 1
ATOM 4555 C C . ASP B 1 251 ? 12.305 -2.832 -17.203 1 94.12 251 ASP B C 1
ATOM 4557 O O . ASP B 1 251 ? 11.406 -2.586 -16.406 1 94.12 251 ASP B O 1
ATOM 4561 N N . ASP B 1 252 ? 12.961 -1.894 -17.781 1 88.44 252 ASP B N 1
ATOM 4562 C CA . ASP B 1 252 ? 12.859 -0.481 -17.422 1 88.44 252 ASP B CA 1
ATOM 4563 C C . ASP B 1 252 ? 11.438 0.035 -17.625 1 88.44 252 ASP B C 1
ATOM 4565 O O . ASP B 1 252 ? 11 0.953 -16.922 1 88.44 252 ASP B O 1
ATOM 4569 N N . LEU B 1 253 ? 10.828 -0.598 -18.484 1 91.19 253 LEU B N 1
ATOM 4570 C CA . LEU B 1 253 ? 9.469 -0.175 -18.812 1 91.19 253 LEU B CA 1
ATOM 4571 C C . LEU B 1 253 ? 8.531 -0.448 -17.641 1 91.19 253 LEU B C 1
ATOM 4573 O O . LEU B 1 253 ? 7.555 0.281 -17.438 1 91.19 253 LEU B O 1
ATOM 4577 N N . PHE B 1 254 ? 8.891 -1.451 -16.766 1 92.69 254 PHE B N 1
ATOM 4578 C CA . PHE B 1 254 ? 7.898 -1.891 -15.789 1 92.69 254 PHE B CA 1
ATOM 4579 C C . PHE B 1 254 ? 8.484 -1.896 -14.383 1 92.69 254 PHE B C 1
ATOM 4581 O O . PHE B 1 254 ? 7.75 -1.958 -13.391 1 92.69 254 PHE B O 1
ATOM 4588 N N . LYS B 1 255 ? 9.719 -1.797 -14.219 1 89.12 255 LYS B N 1
ATOM 4589 C CA . LYS B 1 255 ? 10.438 -2.115 -12.992 1 89.12 255 LYS B CA 1
ATOM 4590 C C . LYS B 1 255 ? 10.031 -1.177 -11.859 1 89.12 255 LYS B C 1
ATOM 4592 O O . LYS B 1 255 ? 10.117 -1.539 -10.68 1 89.12 255 LYS B O 1
ATOM 4597 N N . CYS B 1 256 ? 9.516 -0.046 -12.172 1 82.06 256 CYS B N 1
ATOM 4598 C CA . CYS B 1 256 ? 9.188 0.933 -11.141 1 82.06 256 CYS B CA 1
ATOM 4599 C C . CYS B 1 256 ? 7.734 0.806 -10.711 1 82.06 256 CYS B C 1
ATOM 4601 O O . CYS B 1 256 ? 7.262 1.569 -9.859 1 82.06 256 CYS B O 1
ATOM 4603 N N . TYR B 1 257 ? 7.004 -0.188 -11.211 1 86.81 257 TYR B N 1
ATOM 4604 C CA . TYR B 1 257 ? 5.578 -0.331 -10.945 1 86.81 257 TYR B CA 1
ATOM 4605 C C . TYR B 1 257 ? 5.285 -1.642 -10.227 1 86.81 257 TYR B C 1
ATOM 4607 O O . TYR B 1 257 ? 5.891 -2.672 -10.531 1 86.81 257 TYR B O 1
ATOM 4615 N N . SER B 1 258 ? 4.43 -1.5 -9.289 1 89.62 258 SER B N 1
ATOM 4616 C CA . SER B 1 258 ? 3.998 -2.699 -8.578 1 89.62 258 SER B CA 1
ATOM 4617 C C . SER B 1 258 ? 2.887 -3.42 -9.336 1 89.62 258 SER B C 1
ATOM 4619 O O . SER B 1 258 ? 1.71 -3.283 -9 1 89.62 258 SER B O 1
ATOM 4621 N N . ILE B 1 259 ? 3.301 -4.223 -10.266 1 94.31 259 ILE B N 1
ATOM 4622 C CA . ILE B 1 259 ? 2.354 -4.902 -11.141 1 94.31 259 ILE B CA 1
ATOM 4623 C C . ILE B 1 259 ? 2.309 -6.391 -10.805 1 94.31 259 ILE B C 1
ATOM 4625 O O . ILE B 1 259 ? 3.352 -7.035 -10.688 1 94.31 259 ILE B O 1
ATOM 4629 N N . SER B 1 260 ? 1.104 -6.875 -10.633 1 95.81 260 SER B N 1
ATOM 4630 C CA . SER B 1 260 ? 0.932 -8.32 -10.523 1 95.81 260 SER B CA 1
ATOM 4631 C C . SER B 1 260 ? 0.992 -8.984 -11.898 1 95.81 260 SER B C 1
ATOM 4633 O O . SER B 1 260 ? -0.019 -9.484 -12.398 1 95.81 260 SER B O 1
ATOM 4635 N N . MET B 1 261 ? 2.172 -9.156 -12.375 1 97 261 MET B N 1
ATOM 4636 C CA . MET B 1 261 ? 2.398 -9.5 -13.773 1 97 261 MET B CA 1
ATOM 4637 C C . MET B 1 261 ? 1.961 -10.93 -14.062 1 97 261 MET B C 1
ATOM 4639 O O . MET B 1 261 ? 1.354 -11.203 -15.102 1 97 261 MET B O 1
ATOM 4643 N N . GLU B 1 262 ? 2.203 -11.836 -13.172 1 96.44 262 GLU B N 1
ATOM 4644 C CA . GLU B 1 262 ? 1.852 -13.234 -13.422 1 96.44 262 GLU B CA 1
ATOM 4645 C C . GLU B 1 262 ? 0.343 -13.406 -13.57 1 96.44 262 GLU B C 1
ATOM 4647 O O . GLU B 1 262 ? -0.118 -14.141 -14.445 1 96.44 262 GLU B O 1
ATOM 4652 N N . ASP B 1 263 ? -0.389 -12.703 -12.75 1 96.19 263 ASP B N 1
ATOM 4653 C CA . ASP B 1 263 ? -1.845 -12.781 -12.828 1 96.19 263 ASP B CA 1
ATOM 4654 C C . ASP B 1 263 ? -2.344 -12.289 -14.188 1 96.19 263 ASP B C 1
ATOM 4656 O O . ASP B 1 263 ? -3.268 -12.867 -14.758 1 96.19 263 ASP B O 1
ATOM 4660 N N . ILE B 1 264 ? -1.724 -11.281 -14.633 1 98.38 264 ILE B N 1
ATOM 4661 C CA . ILE B 1 264 ? -2.123 -10.695 -15.906 1 98.38 264 ILE B CA 1
ATOM 4662 C C . ILE B 1 264 ? -1.778 -11.656 -17.047 1 98.38 264 ILE B C 1
ATOM 4664 O O . ILE B 1 264 ? -2.613 -11.93 -17.906 1 98.38 264 ILE B O 1
ATOM 4668 N N . LEU B 1 265 ? -0.602 -12.148 -17.016 1 98.31 265 LEU B N 1
ATOM 4669 C CA . LEU B 1 265 ? -0.15 -13.062 -18.062 1 98.31 265 LEU B CA 1
ATOM 4670 C C . LEU B 1 265 ? -1.01 -14.328 -18.078 1 98.31 265 LEU B C 1
ATOM 4672 O O . LEU B 1 265 ? -1.383 -14.805 -19.156 1 98.31 265 LEU B O 1
ATOM 4676 N N . GLU B 1 266 ? -1.322 -14.828 -16.969 1 96.25 266 GLU B N 1
ATOM 4677 C CA . GLU B 1 266 ? -2.176 -16 -16.875 1 96.25 266 GLU B CA 1
ATOM 4678 C C . GLU B 1 266 ? -3.555 -15.734 -17.484 1 96.25 266 GLU B C 1
ATOM 4680 O O . GLU B 1 266 ? -4.121 -16.594 -18.156 1 96.25 266 GLU B O 1
ATOM 4685 N N . TYR B 1 267 ? -4.047 -14.625 -17.172 1 97.12 267 TYR B N 1
ATOM 4686 C CA . TYR B 1 267 ? -5.355 -14.258 -17.703 1 97.12 267 TYR B CA 1
ATOM 4687 C C . TYR B 1 267 ? -5.316 -14.164 -19.219 1 97.12 267 TYR B C 1
ATOM 4689 O O . TYR B 1 267 ? -6.219 -14.656 -19.906 1 97.12 267 TYR B O 1
ATOM 4697 N N . LEU B 1 268 ? -4.324 -13.531 -19.75 1 98.38 268 LEU B N 1
ATOM 4698 C CA . LEU B 1 268 ? -4.172 -13.398 -21.203 1 98.38 268 LEU B CA 1
ATOM 4699 C C . LEU B 1 268 ? -4.023 -14.766 -21.859 1 98.38 268 LEU B C 1
ATOM 4701 O O . LEU B 1 268 ? -4.535 -14.992 -22.953 1 98.38 268 LEU B O 1
ATOM 4705 N N . TYR B 1 269 ? -3.324 -15.609 -21.203 1 97.44 269 TYR B N 1
ATOM 4706 C CA . TYR B 1 269 ? -3.191 -16.984 -21.688 1 97.44 269 TYR B CA 1
ATOM 4707 C C . TYR B 1 269 ? -4.543 -17.688 -21.719 1 97.44 269 TYR B C 1
ATOM 4709 O O . TYR B 1 269 ? -4.891 -18.328 -22.703 1 97.44 269 TYR B O 1
ATOM 4717 N N . TYR B 1 270 ? -5.234 -17.531 -20.656 1 95.56 270 TYR B N 1
ATOM 4718 C CA . TYR B 1 270 ? -6.555 -18.141 -20.547 1 95.56 270 TYR B CA 1
ATOM 4719 C C . TYR B 1 270 ? -7.469 -17.656 -21.672 1 95.56 270 TYR B C 1
ATOM 4721 O O . TYR B 1 270 ? -8.312 -18.406 -22.156 1 95.56 270 TYR B O 1
ATOM 4729 N N . LYS B 1 271 ? -7.277 -16.469 -22.078 1 96.81 271 LYS B N 1
ATOM 4730 C CA . LYS B 1 271 ? -8.094 -15.875 -23.141 1 96.81 271 LYS B CA 1
ATOM 4731 C C . LYS B 1 271 ? -7.512 -16.172 -24.516 1 96.81 271 LYS B C 1
ATOM 4733 O O . LYS B 1 271 ? -7.992 -15.641 -25.531 1 96.81 271 LYS B O 1
ATOM 4738 N N . ASN B 1 272 ? -6.488 -16.906 -24.562 1 97.19 272 ASN B N 1
ATOM 4739 C CA . ASN B 1 272 ? -5.828 -17.328 -25.797 1 97.19 272 ASN B CA 1
ATOM 4740 C C . ASN B 1 272 ? -5.23 -16.141 -26.547 1 97.19 272 ASN B C 1
ATOM 4742 O O . ASN B 1 272 ? -5.262 -16.109 -27.781 1 97.19 272 ASN B O 1
ATOM 4746 N N . ILE B 1 273 ? -4.816 -15.219 -25.797 1 97.94 273 ILE B N 1
ATOM 4747 C CA . ILE B 1 273 ? -4.199 -14.047 -26.406 1 97.94 273 ILE B CA 1
ATOM 4748 C C . ILE B 1 273 ? -2.691 -14.258 -26.531 1 97.94 273 ILE B C 1
ATOM 4750 O O . ILE B 1 273 ? -2.064 -13.766 -27.469 1 97.94 273 ILE B O 1
ATOM 4754 N N . ILE B 1 274 ? -2.16 -14.945 -25.578 1 98.31 274 ILE B N 1
ATOM 4755 C CA . ILE B 1 274 ? -0.74 -15.273 -25.609 1 98.31 274 ILE B CA 1
ATOM 4756 C C . ILE B 1 274 ? -0.551 -16.766 -25.359 1 98.31 274 ILE B C 1
ATOM 4758 O O . ILE B 1 274 ? -1.5 -17.469 -24.984 1 98.31 274 ILE B O 1
ATOM 4762 N N . LYS B 1 275 ? 0.632 -17.234 -25.547 1 98 275 LYS B N 1
ATOM 4763 C CA . LYS B 1 275 ? 0.975 -18.641 -25.344 1 98 275 LYS B CA 1
ATOM 4764 C C . LYS B 1 275 ? 1.811 -18.828 -24.078 1 98 275 LYS B C 1
ATOM 4766 O O . LYS B 1 275 ? 2.502 -17.906 -23.641 1 98 275 LYS B O 1
ATOM 4771 N N . LYS B 1 276 ? 1.688 -19.953 -23.531 1 97 276 LYS B N 1
ATOM 4772 C CA . LYS B 1 276 ? 2.41 -20.297 -22.312 1 97 276 LYS B CA 1
ATOM 4773 C C . LYS B 1 276 ? 3.309 -21.516 -22.531 1 97 276 LYS B C 1
ATOM 4775 O O . LYS B 1 276 ? 2.92 -22.469 -23.219 1 97 276 LYS B O 1
ATOM 4780 N N . HIS B 1 277 ? 4.469 -21.484 -22.094 1 96.31 277 HIS B N 1
ATOM 4781 C CA . HIS B 1 277 ? 5.43 -22.578 -22.109 1 96.31 277 HIS B CA 1
ATOM 4782 C C . HIS B 1 277 ? 6.191 -22.672 -20.797 1 96.31 277 HIS B C 1
ATOM 4784 O O . HIS B 1 277 ? 5.887 -21.938 -19.844 1 96.31 277 HIS B O 1
ATOM 4790 N N . SER B 1 278 ? 7.035 -23.641 -20.703 1 95.06 278 SER B N 1
ATOM 4791 C CA . SER B 1 278 ? 7.891 -23.797 -19.531 1 95.06 278 SER B CA 1
ATOM 4792 C C . SER B 1 278 ? 9.367 -23.672 -19.906 1 95.06 278 SER B C 1
ATOM 4794 O O . SER B 1 278 ? 9.773 -24.094 -20.984 1 95.06 278 SER B O 1
ATOM 4796 N N . ARG B 1 279 ? 10.047 -23.031 -19.094 1 94.38 279 ARG B N 1
ATOM 4797 C CA . ARG B 1 279 ? 11.492 -22.891 -19.25 1 94.38 279 ARG B CA 1
ATOM 4798 C C . ARG B 1 279 ? 12.227 -23.469 -18.047 1 94.38 279 ARG B C 1
ATOM 4800 O O . ARG B 1 279 ? 11.891 -23.188 -16.906 1 94.38 279 ARG B O 1
ATOM 4807 N N . LYS B 1 280 ? 13.234 -24.25 -18.344 1 91.31 280 LYS B N 1
ATOM 4808 C CA . LYS B 1 280 ? 13.992 -24.922 -17.297 1 91.31 280 LYS B CA 1
ATOM 4809 C C . LYS B 1 280 ? 14.945 -23.953 -16.594 1 91.31 280 LYS B C 1
ATOM 4811 O O . LYS B 1 280 ? 15.695 -23.234 -17.266 1 91.31 280 LYS B O 1
ATOM 4816 N N . LEU B 1 281 ? 14.82 -23.875 -15.328 1 88.12 281 LEU B N 1
ATOM 4817 C CA . LEU B 1 281 ? 15.789 -23.156 -14.5 1 88.12 281 LEU B CA 1
ATOM 4818 C C . LEU B 1 281 ? 16.781 -24.125 -13.867 1 88.12 281 LEU B C 1
ATOM 4820 O O . LEU B 1 281 ? 16.391 -25.016 -13.102 1 88.12 281 LEU B O 1
ATOM 4824 N N . LYS B 1 282 ? 17.953 -23.891 -14.172 1 84.94 282 LYS B N 1
ATOM 4825 C CA . LYS B 1 282 ? 18.984 -24.828 -13.734 1 84.94 282 LYS B CA 1
ATOM 4826 C C . LYS B 1 282 ? 20.016 -24.125 -12.852 1 84.94 282 LYS B C 1
ATOM 4828 O O . LYS B 1 282 ? 20.188 -22.906 -12.938 1 84.94 282 LYS B O 1
ATOM 4833 N N . ASN B 1 283 ? 20.641 -24.875 -11.977 1 82.44 283 ASN B N 1
ATOM 4834 C CA . ASN B 1 283 ? 21.75 -24.344 -11.195 1 82.44 283 ASN B CA 1
ATOM 4835 C C . ASN B 1 283 ? 23.031 -24.297 -12 1 82.44 283 ASN B C 1
ATOM 4837 O O . ASN B 1 283 ? 23.016 -24.516 -13.219 1 82.44 283 ASN B O 1
ATOM 4841 N N . LYS B 1 284 ? 24.141 -23.938 -11.305 1 82.88 284 LYS B N 1
ATOM 4842 C CA . LYS B 1 284 ? 25.422 -23.797 -11.992 1 82.88 284 LYS B CA 1
ATOM 4843 C C . LYS B 1 284 ? 25.922 -25.141 -12.516 1 82.88 284 LYS B C 1
ATOM 4845 O O . LYS B 1 284 ? 26.641 -25.203 -13.508 1 82.88 284 LYS B O 1
ATOM 4850 N N . LYS B 1 285 ? 25.5 -26.25 -11.875 1 84 285 LYS B N 1
ATOM 4851 C CA . LYS B 1 285 ? 25.938 -27.594 -12.25 1 84 285 LYS B CA 1
ATOM 4852 C C . LYS B 1 285 ? 25.031 -28.172 -13.344 1 84 285 LYS B C 1
ATOM 4854 O O . LYS B 1 285 ? 25.219 -29.328 -13.766 1 84 285 LYS B O 1
ATOM 4859 N N . GLY B 1 286 ? 24 -27.453 -13.672 1 83.31 286 GLY B N 1
ATOM 4860 C CA . GLY B 1 286 ? 23.109 -27.891 -14.734 1 83.31 286 GLY B CA 1
ATOM 4861 C C . GLY B 1 286 ? 21.922 -28.703 -14.219 1 83.31 286 GLY B C 1
ATOM 4862 O O . GLY B 1 286 ? 21.156 -29.25 -15.008 1 83.31 286 GLY B O 1
ATOM 4863 N N . GLU B 1 287 ? 21.781 -28.75 -13 1 84.94 287 GLU B N 1
ATOM 4864 C CA . GLU B 1 287 ? 20.656 -29.484 -12.406 1 84.94 287 GLU B CA 1
ATOM 4865 C C . GLU B 1 287 ? 19.391 -28.641 -12.367 1 84.94 287 GLU B C 1
ATOM 4867 O O . GLU B 1 287 ? 19.453 -27.438 -12.094 1 84.94 287 GLU B O 1
ATOM 4872 N N . LEU B 1 288 ? 18.312 -29.328 -12.625 1 87.06 288 LEU B N 1
ATOM 4873 C CA . LEU B 1 288 ? 17.016 -28.641 -12.672 1 87.06 288 LEU B CA 1
ATOM 4874 C C . LEU B 1 288 ? 16.594 -28.203 -11.273 1 87.06 288 LEU B C 1
ATOM 4876 O O . LEU B 1 288 ? 16.594 -29.016 -10.344 1 87.06 288 LEU B O 1
ATOM 4880 N N . ILE B 1 289 ? 16.234 -26.969 -11.219 1 85.56 289 ILE B N 1
ATOM 4881 C CA . ILE B 1 289 ? 15.656 -26.484 -9.969 1 85.56 289 ILE B CA 1
ATOM 4882 C C . ILE B 1 289 ? 14.141 -26.359 -10.125 1 85.56 289 ILE B C 1
ATOM 4884 O O . ILE B 1 289 ? 13.383 -27.047 -9.422 1 85.56 289 ILE B O 1
ATOM 4888 N N . PHE B 1 290 ? 13.758 -25.531 -11.07 1 88.38 290 PHE B N 1
ATOM 4889 C CA . PHE B 1 290 ? 12.344 -25.375 -11.383 1 88.38 290 PHE B CA 1
ATOM 4890 C C . PHE B 1 290 ? 12.133 -25.203 -12.883 1 88.38 290 PHE B C 1
ATOM 4892 O O . PHE B 1 290 ? 13.086 -24.984 -13.633 1 88.38 290 PHE B O 1
ATOM 4899 N N . GLN B 1 291 ? 10.961 -25.531 -13.195 1 91.69 291 GLN B N 1
ATOM 4900 C CA . GLN B 1 291 ? 10.469 -25.062 -14.492 1 91.69 291 GLN B CA 1
ATOM 4901 C C . GLN B 1 291 ? 9.602 -23.812 -14.336 1 91.69 291 GLN B C 1
ATOM 4903 O O . GLN B 1 291 ? 8.602 -23.828 -13.617 1 91.69 291 GLN B O 1
ATOM 4908 N N . GLU B 1 292 ? 9.992 -22.797 -14.938 1 93.94 292 GLU B N 1
ATOM 4909 C CA . GLU B 1 292 ? 9.242 -21.547 -14.758 1 93.94 292 GLU B CA 1
ATOM 4910 C C . GLU B 1 292 ? 8.305 -21.297 -15.93 1 93.94 292 GLU B C 1
ATOM 4912 O O . GLU B 1 292 ? 8.609 -21.656 -17.062 1 93.94 292 GLU B O 1
ATOM 4917 N N . ASN B 1 293 ? 7.188 -20.703 -15.625 1 95.88 293 ASN B N 1
ATOM 4918 C CA . ASN B 1 293 ? 6.258 -20.281 -16.672 1 95.88 293 ASN B CA 1
ATOM 4919 C C . ASN B 1 293 ? 6.836 -19.156 -17.516 1 95.88 293 ASN B C 1
ATOM 4921 O O . ASN B 1 293 ? 7.367 -18.172 -16.984 1 95.88 293 ASN B O 1
ATOM 4925 N N . VAL B 1 294 ? 6.812 -19.328 -18.766 1 97.56 294 VAL B N 1
ATOM 4926 C CA . VAL B 1 294 ? 7.18 -18.25 -19.688 1 97.56 294 VAL B CA 1
ATOM 4927 C C . VAL B 1 294 ? 6.074 -18.047 -20.719 1 97.56 294 VAL B C 1
ATOM 4929 O O . VAL B 1 294 ? 5.277 -18.953 -20.969 1 97.56 294 VAL B O 1
ATOM 4932 N N . TYR B 1 295 ? 6.051 -16.875 -21.234 1 98.31 295 TYR B N 1
ATOM 4933 C CA . TYR B 1 295 ? 4.953 -16.5 -22.125 1 98.31 295 TYR B CA 1
ATOM 4934 C C . TYR B 1 295 ? 5.473 -15.867 -23.406 1 98.31 295 TYR B C 1
ATOM 4936 O O . TYR B 1 295 ? 6.559 -15.281 -23.422 1 98.31 295 TYR B O 1
ATOM 4944 N N . PHE B 1 296 ? 4.645 -16.047 -24.469 1 97.44 296 PHE B N 1
ATOM 4945 C CA . PHE B 1 296 ? 5.035 -15.539 -25.781 1 97.44 296 PHE B CA 1
ATOM 4946 C C . PHE B 1 296 ? 3.814 -15.102 -26.578 1 97.44 296 PHE B C 1
ATOM 4948 O O . PHE B 1 296 ? 2.709 -15.602 -26.344 1 97.44 296 PHE B O 1
ATOM 4955 N N . ILE B 1 297 ? 3.994 -14.102 -27.406 1 94.81 297 ILE B N 1
ATOM 4956 C CA . ILE B 1 297 ? 2.918 -13.648 -28.281 1 94.81 297 ILE B CA 1
ATOM 4957 C C . ILE B 1 297 ? 3.324 -13.844 -29.734 1 94.81 297 ILE B C 1
ATOM 4959 O O . ILE B 1 297 ? 4.488 -13.648 -30.094 1 94.81 297 ILE B O 1
#

Secondary structure (DSSP, 8-state):
-HHHHHHHHHHHHHHHHHHHT-TTEEEEEEETHHHH----TT--EEEEEEESS--S-SEEEEEETTEEEEEEEEEGGGHHHIIIIIITTSHHHHHHHH-EEEEES-HHHHHHHHHHT---HHHHHHHHHHHHHHHHHHHHHHHHHHHTT-HHHHHHHHHHHHHHHHHHHHHHTTPPP-TTHHHHHHHH-HHHHHHHHHHHH--S-HHHHHHHHHHHHHHHHHHHHHHHTHHHHHHHHHH-S-B-HHHHHHSTTTTTS---HHHHHHHHHHTTSSEEEEEEEE-TTS-EEEEEEEEE-/-HHHHHHHHHHHHHHHHHHHT-TTEEEEEEETHHHHS---TT--EEEEEEESS--S-SEEEEEETTEEEEEEEEEGGGHHHIIIIIIHHSHHHHHHHH-EEEEES-HHHHHHHHHHT---HHHHHHHHHHHHHHHHHHHHHHHHHHHTT-HHHHHHHHHHHHHHHHHHHHHHTTPPP-TTHHHHHHHH-HHHHHHHHIIIII-S-HHHHHHHHHHHHHHHHHHHHHHHTHHHHHHHHHH-S-B-HHHHHHSTTTTTS---HHHHHHHHHHTTSSEEEEEEEE-TTS-EEEEEEEEE-

Solvent-accessible surface area (backbone atoms only — not comparable to full-atom values): 31257 Å² total; per-residue (Å²): 113,69,65,59,48,51,46,50,50,50,27,49,50,52,53,48,54,54,43,68,71,31,85,52,47,35,31,37,30,38,23,60,35,76,62,74,61,71,67,55,94,86,51,53,44,36,36,40,38,32,20,79,47,89,62,92,54,50,62,41,48,29,66,39,88,87,35,45,30,42,34,37,43,40,33,57,90,49,51,62,58,40,44,68,50,47,30,55,68,50,72,49,27,56,44,50,41,57,33,41,80,74,50,64,78,39,70,67,57,51,51,48,50,61,58,53,42,53,78,52,66,66,41,53,42,53,46,33,44,30,26,48,25,49,30,54,50,27,51,52,50,23,54,52,21,56,74,68,68,34,56,62,45,17,50,51,33,43,48,51,29,50,46,29,44,18,47,30,53,37,42,73,72,71,44,83,81,56,89,54,27,49,53,52,34,32,71,76,30,64,70,54,30,53,47,49,46,45,51,65,53,41,52,63,64,61,68,57,37,49,51,51,48,54,51,52,50,50,53,52,42,70,75,39,45,67,69,52,40,36,64,60,53,51,50,39,51,70,67,63,53,76,37,32,51,56,59,51,42,67,33,85,90,35,49,72,53,83,52,44,47,56,63,49,53,50,51,37,34,75,68,65,67,35,45,76,51,74,41,83,38,54,51,97,87,63,46,78,72,47,51,29,47,23,32,36,100,112,68,65,59,49,52,47,52,52,48,28,48,51,52,51,50,54,54,43,70,71,30,85,53,45,35,32,37,29,39,24,59,36,75,63,75,61,71,65,55,95,84,52,53,44,37,37,40,36,32,22,79,48,90,61,94,54,52,62,41,47,28,66,37,89,87,34,44,32,42,33,39,42,41,31,57,90,48,52,62,56,39,44,70,48,46,27,57,67,51,71,48,24,55,44,48,42,56,34,42,79,75,47,63,78,38,70,67,56,51,51,48,50,61,58,52,39,53,79,50,66,68,46,52,41,52,48,33,44,31,27,48,25,48,31,54,50,26,50,53,49,24,53,52,21,56,74,67,68,34,58,59,47,18,49,51,32,43,49,50,28,50,45,30,45,18,45,29,54,36,40,73,71,71,43,84,81,57,89,54,27,49,53,52,35,32,72,76,31,65,68,56,30,53,47,49,43,39,48,72,49,55,28,82,49,59,69,57,35,50,51,50,46,52,51,53,51,50,53,53,42,69,76,38,46,68,69,50,40,36,65,59,52,51,50,40,50,71,66,64,52,76,37,32,53,55,59,52,41,67,32,85,88,36,49,66,50,84,53,45,48,56,64,50,52,50,49,37,35,74,68,65,68,34,45,76,50,76,41,81,37,53,51,97,88,64,47,79,72,47,50,28,46,23,32,37,101

Organism: Clostridium botulinum (strain Hall / ATCC 3502 / NCTC 13319 / Type A) (NCBI:txid441771)

Sequence (594 aa):
MNDNIIKYQTAFNNVINRLRNNESVLAVMVFGSMVTGDLWEESDIDLFVVTNEDIKVEKIYTQEEDVPIHVKIIDKKNLDKIYQCDLRGGKTHRIFASSRLVFSKDSSISSWYDRGRYYPDIDRERWNLVYLGEIFKYIGVCKKYLKNRGFYTAYSDSVKLTEAFSKLYVNFSGYMISKDVINMATSLDDDFKNIVDDLFFNKDNIEESIIKLIEYIKIYLNDNIRNITSLLLNYMKEKDTFLSSQDILMDDLFKCYSISMEDILEYLYYKNIIKKHSRKLKNKKGELIFQENVYFIMNDNIIKYQTAFNNVINRLRNNESVLAVMVFGSMVTGDLWEESDIDLFVVTNEDIKVEKIYTQEEDVPIHVKIIDKKNLDKIYQCDLRGGKTHRIFASSRLVFSKDSSISSWYDRGRYYPDIDRERWNLVYLGEIFKYIGVCKKYLKNRGFYTAYSDSVKLTEAFSKLYVNFSGYMISKDVINMATSLDDDFKNIVDDLFFNKDNIEESIIKLIEYIKIYLNDNIRNITSLLLNYMKEKDTFLSSQDILMDDLFKCYSISMEDILEYLYYKNIIKKHSRKLKNKKGELIFQENVYFI

pLDDT: mean 89.79, std 10.36, range [45.56, 98.81]

InterPro domains:
  IPR041633 Polymerase beta, nucleotidyltransferase [PF18765] (13-107)
  IPR043519 Nucleotidyltransferase superfamily [G3DSA:3.30.460.10] (6-114)
  IPR043519 Nucleotidyltransferase superfamily [SSF81301] (4-81)

Foldseek 3Di:
DVVQLVLQVVQVVVVVVVLVPDPFWFWKKWFDCNQVVVDDDQDATEMETEGQDDDVDQWDWDDGSNGIYIYGYDYPVCVVVCVQQNCLEDPNLLRLLSMGTPDGNDVVVVVVSVVSNDNDPLRLLLVLQALVQLLLVLLVQLVVCLVVVVLVRNLVSLVVNLVSLLSNQQSLVPHDDDPCSSVVSCVVDVVSVVLVCCQPPNPPDNNVSSVVSNVVSVVVCLVCVCVSNVSVQVVQVVVQDWAAQVRVCPDSSHVSGDGPSVSSQVVCVVVVNKDKDWDFDADPVRHTDDTGIIIHD/DVVQVVLQVVQVVVVVVVLVPDPFWFWKKWFDCVQVVVDDDQDATEMETEGQDDDVDQWDWDDGSNGIYIYGYDYPVCLVVCVQQNCQADPNLLRLLSMDIPDGNDVVVVVVSVVSNDNDPLSLLLVLQALVQLLLVLLVQLVVCLVVVVLVRNLVSLVVNLVSLLCNQQSLVPHRDDPCSSVVSCVVPVVSVVLVCCCPPVPPDNNVSSVVSNVVSVVVCLVCVCVSNVSVQVVQVVVQDWAAQVNVCPDSSHVSGDGPSVSSQVVCVVVVNKDKDWDFDADPVRHTDDTGIIIHD